Protein AF-A0A7C5HJN9-F1 (afdb_monomer_lite)

Radius of gyration: 40.93 Å; chains: 1; bounding box: 97×96×110 Å

Secondary structure (DSSP, 8-state):
-HHHHHHHHGGG---HHHHHHHTT--HHHHHHHHTT----TT-TTS---HHHHHHHHHHHHS---HHHHHHHTTS-HHHHHHHHTT----TT------PPPPP--SS-------HHHHHHHHHTT--S-TTT----GGGGGS-HHHHHHHHHHHHHHHEEE-TTS-EEEEES-HHHHHHHHHHHHHTT--BPPPEEEEEEEE-TTS-EEEEEEEEEEE--HHHHHHH--SSHHHHHHHHHPPPPSS------SSSSTT---TT---PPP------SS---------TTTSEEEETTEEEEPPTHHHHHHHIIIIIIHHHHHHHHHHHHHHTS-HHHHHTT-------GGG----HHHHHHHHHHHHHTT-S-HHHHHHHTT----TTTT----------GGGTTSTTSS-------------------PPP-PPPGGGGGGHHHHHHHHHHHHHHHHHHHHHHHHHHHHHHHHIIIIITTT-HHHHHHHHHHIIIIIIHHHHHHHTHHHHHHHHHHHHHHHHHHTT------HHHHHHHHHHHHHHHHHHHHHHHHHHHHHHHH--SS-HHHHHHHHHHHHHHHHHHHHHHHHHHHHHHHHHHHHHHHTT--EEEEE--SSS--HHHHTTTT-EEETTS-SB-SEEE--TT-SS-EEE-S-BSSS-SSTT---EEEE-

InterPro domains:
  IPR003586 Hint domain C-terminal [SM00305] (261-307)
  IPR004042 Intein DOD homing endonuclease, central region [PS50819] (130-189)
  IPR004860 Homing endonuclease, LAGLIDADG domain [PF14528] (146-196)
  IPR006142 Intein [PR00379] (149-161)
  IPR006142 Intein [PR00379] (176-191)
  IPR006142 Intein [PR00379] (278-295)
  IPR006142 Intein [PR00379] (296-305)
  IPR006944 Bacteriophage/Gene transfer agent portal protein [PF04860] (301-381)
  IPR027434 Homing endonuclease [G3DSA:3.10.28.10] (49-208)
  IPR027434 Homing endonuclease [SSF55608] (132-194)
  IPR030934 Intein C-terminal splicing region [PS50818] (280-302)
  IPR030934 Intein C-terminal splicing region [TIGR01443] (280-302)
  IPR036844 Hint domain superfamily [SSF51294] (265-303)

Organism: NCBI:txid2052148

pLDDT: mean 74.49, std 18.12, range [22.94, 96.88]

Sequence (678 aa):
SQVAEIREKGKYVFSNMDLARRYNVNICAIQSIVHGRKYDFNDKRAGLSKDQIIEIKELLSKRIKTVDLAKEYDVCCSTIANILSSRSWDEKSKITKIEPIHLVEEGLCTKFSSVSAVNELKSLGFNGTAHTKSVPAWVFNISDEAKLSFLRGFLDADGSVDKRGRISFSSCNKSLLSQIRHLCMSLGIPVTNLREYSGTTKLPNGNIIKFRQFYFTCSDPKANRRIGSHTLIYQERLENGKPFGRKDRHYPLHGGKGFDLNSCSLSRICSIEKSQIVEPVYDLEVEDTHSFIANGVVVHNSNINQEQISFVVDSIRPWLVRIEQNYNIQLLTDEERRQGYFFEHSVEGLLRGDSTARAEFYSKLFNIGVFSINEIRELENKNPVDGGDERYVPLNMIPVSQINQISQQKIESKSTGDIKVLEHREEELPEIEYTEEDLVILGRERLQKKYLPVVEDAFSNLVSSEVDEIRKAIEKHLQERNAIDFELWLNEFYTKDFSSKFLNEIGPYLRTYAESVSEVAASEIGVEYKMTPELEEFINKYTEIYSLRYTGSSANQIKKLIGESDTEDVVGVLSERLNEWIEKRPLKEAADTVARMNGAITRAYFKGAGIIKLIWVTRGAKPCIYCRSLHGKVVGIDKPFLEKGVYQPSGAEGQFFIRGPHYHPPIHRACQCMVRAG

Structure (mmCIF, N/CA/C/O backbone):
data_AF-A0A7C5HJN9-F1
#
_entry.id   AF-A0A7C5HJN9-F1
#
loop_
_atom_site.group_PDB
_atom_site.id
_atom_site.type_symbol
_atom_site.label_atom_id
_atom_site.label_alt_id
_atom_site.label_comp_id
_atom_site.label_asym_id
_atom_site.label_entity_id
_atom_site.label_seq_id
_atom_site.pdbx_PDB_ins_code
_atom_site.Cartn_x
_atom_site.Cartn_y
_atom_site.Cartn_z
_atom_site.occupancy
_atom_site.B_iso_or_equiv
_atom_site.auth_seq_id
_atom_site.auth_comp_id
_atom_site.auth_asym_id
_atom_site.auth_atom_id
_atom_site.pdbx_PDB_model_num
ATOM 1 N N . SER A 1 1 ? -51.801 -44.277 38.542 1.00 60.78 1 SER A N 1
ATOM 2 C CA . SER A 1 1 ? -52.223 -43.987 39.930 1.00 60.78 1 SER A CA 1
ATOM 3 C C . SER A 1 1 ? -51.674 -42.647 40.417 1.00 60.78 1 SER A C 1
ATOM 5 O O . SER A 1 1 ? -52.474 -41.746 40.608 1.00 60.78 1 SER A O 1
ATOM 7 N N . GLN A 1 2 ? -50.351 -42.450 40.508 1.00 69.12 2 GLN A N 1
ATOM 8 C CA . GLN A 1 2 ? -49.727 -41.199 40.998 1.00 69.12 2 GLN A CA 1
ATOM 9 C C . GLN A 1 2 ? -50.153 -39.935 40.228 1.00 69.12 2 GLN A C 1
ATOM 11 O O . GLN A 1 2 ? -50.401 -38.897 40.823 1.00 69.12 2 GLN A O 1
ATOM 16 N N . VAL A 1 3 ? -50.329 -40.018 38.905 1.00 67.25 3 VAL A N 1
ATOM 17 C CA . VAL A 1 3 ? -50.847 -38.898 38.091 1.00 67.25 3 VAL A CA 1
ATOM 18 C C . VAL A 1 3 ? -52.273 -38.496 38.495 1.00 67.25 3 VAL A C 1
ATOM 20 O O . VAL A 1 3 ? -52.600 -37.312 38.490 1.00 67.25 3 VAL A O 1
ATOM 23 N N . ALA A 1 4 ? -53.122 -39.462 38.854 1.00 68.44 4 ALA A N 1
ATOM 24 C CA . ALA A 1 4 ? -54.485 -39.188 39.304 1.00 68.44 4 ALA A CA 1
ATOM 25 C C . ALA A 1 4 ? -54.482 -38.544 40.701 1.00 68.44 4 ALA A C 1
ATOM 27 O O . ALA A 1 4 ? -55.163 -37.544 40.901 1.00 68.44 4 ALA A O 1
ATOM 28 N N . GLU A 1 5 ? -53.631 -39.033 41.608 1.00 72.56 5 GLU A N 1
ATOM 29 C CA . GLU A 1 5 ? -53.408 -38.441 42.936 1.00 72.56 5 GLU A CA 1
ATOM 30 C C . GLU A 1 5 ? -52.862 -37.004 42.842 1.00 72.56 5 GLU A C 1
ATOM 32 O O . GLU A 1 5 ? -53.363 -36.097 43.502 1.00 72.56 5 GLU A O 1
ATOM 37 N N . ILE A 1 6 ? -51.883 -36.751 41.965 1.00 70.44 6 ILE A N 1
ATOM 38 C CA . ILE A 1 6 ? -51.338 -35.407 41.717 1.00 70.44 6 ILE A CA 1
ATOM 39 C C . ILE A 1 6 ? -52.403 -34.484 41.123 1.00 70.44 6 ILE A C 1
ATOM 41 O O . ILE A 1 6 ? -52.451 -33.311 41.480 1.00 70.44 6 ILE A O 1
ATOM 45 N N . ARG A 1 7 ? -53.278 -34.979 40.239 1.00 68.94 7 ARG A N 1
ATOM 46 C CA . ARG A 1 7 ? -54.402 -34.190 39.705 1.00 68.94 7 ARG A CA 1
ATOM 47 C C . ARG A 1 7 ? -55.439 -33.864 40.778 1.00 68.94 7 ARG A C 1
ATOM 49 O O . ARG A 1 7 ? -56.017 -32.781 40.746 1.00 68.94 7 ARG A O 1
ATOM 56 N N . GLU A 1 8 ? -55.629 -34.747 41.750 1.00 69.12 8 GLU A N 1
ATOM 57 C CA . GLU A 1 8 ? -56.506 -34.516 42.895 1.00 69.12 8 GLU A CA 1
ATOM 58 C C . GLU A 1 8 ? -55.906 -33.497 43.884 1.00 69.12 8 GLU A C 1
ATOM 60 O O . GLU A 1 8 ? -56.580 -32.525 44.241 1.00 69.12 8 GLU A O 1
ATOM 65 N N . LYS A 1 9 ? -54.608 -33.622 44.214 1.00 65.44 9 LYS A N 1
ATOM 66 C CA . LYS A 1 9 ? -53.819 -32.610 44.957 1.00 65.44 9 LYS A CA 1
ATOM 67 C C . LYS A 1 9 ? -53.703 -31.280 44.183 1.00 65.44 9 LYS A C 1
ATOM 69 O O . LYS A 1 9 ? -53.624 -30.205 44.780 1.00 65.44 9 LYS A O 1
ATOM 74 N N . GLY A 1 10 ? -53.756 -31.338 42.851 1.00 59.78 10 GLY A N 1
ATOM 75 C CA . GLY A 1 10 ? -53.650 -30.229 41.898 1.00 59.78 10 GLY A CA 1
ATOM 76 C C . GLY A 1 10 ? -54.724 -29.150 42.031 1.00 59.78 10 GLY A C 1
ATOM 77 O O . GLY A 1 10 ? -54.510 -28.029 41.576 1.00 59.78 10 GLY A O 1
ATOM 78 N N . LYS A 1 11 ? -55.828 -29.429 42.737 1.00 59.16 11 LYS A N 1
ATOM 79 C CA . LYS A 1 11 ? -56.837 -28.419 43.101 1.00 59.16 11 LYS A CA 1
ATOM 80 C C . LYS A 1 11 ? -56.259 -27.252 43.919 1.00 59.16 11 LYS A C 1
ATOM 82 O O . LYS A 1 11 ? -56.828 -26.165 43.900 1.00 59.16 11 LYS A O 1
ATOM 87 N N . TYR A 1 12 ? -55.121 -27.453 44.590 1.00 63.28 12 TYR A N 1
ATOM 88 C CA . TYR A 1 12 ? -54.429 -26.431 45.384 1.00 63.28 12 TYR A CA 1
ATOM 89 C C . TYR A 1 12 ? -53.184 -25.841 44.700 1.00 63.28 12 TYR A C 1
ATOM 91 O O . TYR A 1 12 ? -52.485 -25.018 45.293 1.00 63.28 12 TYR A O 1
ATOM 99 N N . VAL A 1 13 ? -52.895 -26.228 43.453 1.00 65.56 13 VAL A N 1
ATOM 100 C CA . VAL A 1 13 ? -51.744 -25.723 42.692 1.00 65.56 13 VAL A CA 1
ATOM 101 C C . VAL A 1 13 ? -52.228 -24.690 41.678 1.00 65.56 13 VAL A C 1
ATOM 103 O O . VAL A 1 13 ? -52.605 -25.016 40.560 1.00 65.56 13 VAL A O 1
ATOM 106 N N . PHE A 1 14 ? -52.209 -23.420 42.071 1.00 70.12 14 PHE A N 1
ATOM 107 C CA . PHE A 1 14 ? -52.561 -22.287 41.209 1.00 70.12 14 PHE A CA 1
ATOM 108 C C . PHE A 1 14 ? -51.400 -21.287 41.133 1.00 70.12 14 PHE A C 1
ATOM 110 O O . PHE A 1 14 ? -50.544 -21.234 42.023 1.00 70.12 14 PHE A O 1
ATOM 117 N N . SER A 1 15 ? -51.321 -20.500 40.060 1.00 73.25 15 SER A N 1
ATOM 118 C CA . SER A 1 15 ? -50.327 -19.433 39.904 1.00 73.25 15 SER A CA 1
ATOM 119 C C . SER A 1 15 ? -50.805 -18.110 40.518 1.00 73.25 15 SER A C 1
ATOM 121 O O . SER A 1 15 ? -51.993 -17.904 40.766 1.00 73.25 15 SER A O 1
ATOM 123 N N . ASN A 1 16 ? -49.884 -17.162 40.729 1.00 78.62 16 ASN A N 1
ATOM 124 C CA . ASN A 1 16 ? -50.268 -15.804 41.142 1.00 78.62 16 ASN A CA 1
ATOM 125 C C . ASN A 1 16 ? -51.120 -15.113 40.061 1.00 78.62 16 ASN A C 1
ATOM 127 O O . ASN A 1 16 ? -51.937 -14.256 40.385 1.00 78.62 16 ASN A O 1
ATOM 131 N N . MET A 1 17 ? -50.948 -15.505 38.792 1.00 73.25 17 MET A N 1
ATOM 132 C CA . MET A 1 17 ? -51.751 -15.017 37.672 1.00 73.25 17 MET A CA 1
ATOM 133 C C . MET A 1 17 ? -53.188 -15.550 37.739 1.00 73.25 17 MET A C 1
ATOM 135 O O . MET A 1 17 ? -54.122 -14.823 37.418 1.00 73.25 17 MET A O 1
ATOM 139 N N . ASP A 1 18 ? -53.378 -16.790 38.194 1.00 75.81 18 ASP A N 1
ATOM 140 C CA . ASP A 1 18 ? -54.711 -17.384 38.350 1.00 75.81 18 ASP A CA 1
ATOM 141 C C . ASP A 1 18 ? -55.491 -16.703 39.476 1.00 75.81 18 ASP A C 1
ATOM 143 O O . ASP A 1 18 ? -56.673 -16.407 39.311 1.00 75.81 18 ASP A O 1
ATOM 147 N N . LEU A 1 19 ? -54.819 -16.355 40.581 1.00 80.31 19 LEU A N 1
ATOM 148 C CA . LEU A 1 19 ? -55.404 -15.498 41.618 1.00 80.31 19 LEU A CA 1
ATOM 149 C C . LEU A 1 19 ? -55.728 -14.100 41.078 1.00 80.31 19 LEU A C 1
ATOM 151 O O . LEU A 1 19 ? -56.825 -13.600 41.304 1.00 80.31 19 LEU A O 1
ATOM 155 N N . ALA A 1 20 ? -54.809 -13.482 40.332 1.00 80.69 20 ALA A N 1
ATOM 156 C CA . ALA A 1 20 ? -55.026 -12.155 39.758 1.00 80.69 20 ALA A CA 1
ATOM 157 C C . ALA A 1 20 ? -56.262 -12.133 38.841 1.00 80.69 20 ALA A C 1
ATOM 159 O O . ALA A 1 20 ? -57.090 -11.232 38.940 1.00 80.69 20 ALA A O 1
ATOM 160 N N . ARG A 1 21 ? -56.445 -13.177 38.020 1.00 79.31 21 ARG A N 1
ATOM 161 C CA . ARG A 1 21 ? -57.645 -13.363 37.190 1.00 79.31 21 ARG A CA 1
ATOM 162 C C . ARG A 1 21 ? -58.900 -13.611 38.022 1.00 79.31 21 ARG A C 1
ATOM 164 O O . ARG A 1 21 ? -59.916 -12.982 37.757 1.00 79.31 21 ARG A O 1
ATOM 171 N N . ARG A 1 22 ? -58.837 -14.493 39.027 1.00 82.12 22 ARG A N 1
ATOM 172 C CA . ARG A 1 22 ? -59.989 -14.840 39.880 1.00 82.12 22 ARG A CA 1
ATOM 173 C C . ARG A 1 22 ? -60.568 -13.624 40.600 1.00 82.12 22 ARG A C 1
ATOM 175 O O . ARG A 1 22 ? -61.782 -13.508 40.699 1.00 82.12 22 ARG A O 1
ATOM 182 N N . TYR A 1 23 ? -59.707 -12.731 41.079 1.00 82.06 23 TYR A N 1
ATOM 183 C CA . TYR A 1 23 ? -60.120 -11.522 41.793 1.00 82.06 23 TYR A CA 1
ATOM 184 C C . TYR A 1 23 ? -60.195 -10.283 40.892 1.00 82.06 23 TYR A C 1
ATOM 186 O O . TYR A 1 23 ? -60.501 -9.202 41.380 1.00 82.06 23 TYR A O 1
ATOM 194 N N . ASN A 1 24 ? -59.947 -10.442 39.587 1.00 80.81 24 ASN A N 1
ATOM 195 C CA . ASN A 1 24 ? -59.920 -9.371 38.591 1.00 80.81 24 ASN A CA 1
ATOM 196 C C . ASN A 1 24 ? -59.046 -8.172 39.007 1.00 80.81 24 ASN A C 1
ATOM 198 O O . ASN A 1 24 ? -59.450 -7.013 38.927 1.00 80.81 24 ASN A O 1
ATOM 202 N N . VAL A 1 25 ? -57.833 -8.464 39.473 1.00 79.12 25 VAL A N 1
ATOM 203 C CA . VAL A 1 25 ? -56.867 -7.460 39.923 1.00 79.12 25 VAL A CA 1
ATOM 204 C C . VAL A 1 25 ? -55.545 -7.589 39.189 1.00 79.12 25 VAL A C 1
ATOM 206 O O . VAL A 1 25 ? -55.207 -8.630 38.626 1.00 79.12 25 VAL A O 1
ATOM 209 N N . ASN A 1 26 ? -54.754 -6.519 39.219 1.00 79.19 26 ASN A N 1
ATOM 210 C CA . ASN A 1 26 ? -53.399 -6.557 38.693 1.00 79.19 26 ASN A CA 1
ATOM 211 C C . ASN A 1 26 ? -52.549 -7.576 39.480 1.00 79.19 26 ASN A C 1
ATOM 213 O O . ASN A 1 26 ? -52.621 -7.647 40.708 1.00 79.19 26 ASN A O 1
ATOM 217 N N . ILE A 1 27 ? -51.699 -8.337 38.785 1.00 79.62 27 ILE A N 1
ATOM 218 C CA . ILE A 1 27 ? -50.798 -9.321 39.404 1.00 79.62 27 ILE A CA 1
ATOM 219 C C . ILE A 1 27 ? -49.907 -8.716 40.501 1.00 79.62 27 ILE A C 1
ATOM 221 O O . ILE A 1 27 ? -49.601 -9.398 41.482 1.00 79.62 27 ILE A O 1
ATOM 225 N N . CYS A 1 28 ? -49.556 -7.431 40.395 1.00 75.50 28 CYS A N 1
ATOM 226 C CA . CYS A 1 28 ? -48.799 -6.700 41.409 1.00 75.50 28 CYS A CA 1
ATOM 227 C C . CYS A 1 28 ? -49.524 -6.658 42.769 1.00 75.50 28 CYS A C 1
ATOM 229 O O . CYS A 1 28 ? -48.866 -6.687 43.811 1.00 75.50 28 CYS A O 1
ATOM 231 N N . ALA A 1 29 ? -50.865 -6.657 42.787 1.00 75.94 29 ALA A N 1
ATOM 232 C CA . ALA A 1 29 ? -51.654 -6.704 44.020 1.00 75.94 29 ALA A CA 1
ATOM 233 C C . ALA A 1 29 ? -51.494 -8.061 44.728 1.00 75.94 29 ALA A C 1
ATOM 235 O O . ALA A 1 29 ? -51.204 -8.111 45.923 1.00 75.94 29 ALA A O 1
ATOM 236 N N . ILE A 1 30 ? -51.561 -9.163 43.972 1.00 82.06 30 ILE A N 1
ATOM 237 C CA . ILE A 1 30 ? -51.322 -10.519 44.492 1.00 82.06 30 ILE A CA 1
ATOM 238 C C . ILE A 1 30 ? -49.870 -10.682 44.960 1.00 82.06 30 ILE A C 1
ATOM 240 O O . ILE A 1 30 ? -49.623 -11.218 46.039 1.00 82.06 30 ILE A O 1
ATOM 244 N N . GLN A 1 31 ? -48.896 -10.185 44.192 1.00 79.81 31 GLN A N 1
ATOM 245 C CA . GLN A 1 31 ? -47.479 -10.227 44.572 1.00 79.81 31 GLN A CA 1
ATOM 246 C C . GLN A 1 31 ? -47.207 -9.454 45.865 1.00 79.81 31 GLN A C 1
ATOM 248 O O . GLN A 1 31 ? -46.441 -9.916 46.707 1.00 79.81 31 GLN A O 1
ATOM 253 N N . SER A 1 32 ? -47.866 -8.314 46.065 1.00 77.69 32 SER A N 1
ATOM 254 C CA . SER A 1 32 ? -47.718 -7.518 47.287 1.00 77.69 32 SER A CA 1
ATOM 255 C C . SER A 1 32 ? -48.181 -8.287 48.530 1.00 77.69 32 SER A C 1
ATOM 257 O O . SER A 1 32 ? -47.507 -8.232 49.561 1.00 77.69 32 SER A O 1
ATOM 259 N N . ILE A 1 33 ? -49.259 -9.075 48.410 1.00 78.06 33 ILE A N 1
ATOM 260 C CA . ILE A 1 33 ? -49.744 -9.981 49.465 1.00 78.06 33 ILE A CA 1
ATOM 261 C C . ILE A 1 33 ? -48.752 -11.128 49.705 1.00 78.06 33 ILE A C 1
ATOM 263 O O . ILE A 1 33 ? -48.424 -11.415 50.854 1.00 78.06 33 ILE A O 1
ATOM 267 N N . VAL A 1 34 ? -48.237 -11.753 48.639 1.00 76.88 34 VAL A N 1
ATOM 268 C CA . VAL A 1 34 ? -47.254 -12.853 48.724 1.00 76.88 34 VAL A CA 1
ATOM 269 C C . VAL A 1 34 ? -45.947 -12.404 49.389 1.00 76.88 34 VAL A C 1
ATOM 271 O O . VAL A 1 34 ? -45.364 -13.157 50.164 1.00 76.88 34 VAL A O 1
ATOM 274 N N . HIS A 1 35 ? -45.490 -11.180 49.119 1.00 77.19 35 HIS A N 1
ATOM 275 C CA . HIS A 1 35 ? -44.248 -10.625 49.668 1.00 77.19 35 HIS A CA 1
ATOM 276 C C . HIS A 1 35 ? -44.416 -9.951 51.039 1.00 77.19 35 HIS A C 1
ATOM 278 O O . HIS A 1 35 ? -43.472 -9.331 51.525 1.00 77.19 35 HIS A O 1
ATOM 284 N N . GLY A 1 36 ? -45.599 -10.040 51.660 1.00 66.62 36 GLY A N 1
ATOM 285 C CA . GLY A 1 36 ? -45.842 -9.512 53.005 1.00 66.62 36 GLY A CA 1
ATOM 286 C C . GLY A 1 36 ? -45.701 -7.990 53.125 1.00 66.62 36 GLY A C 1
ATOM 287 O O . GLY A 1 36 ? -45.478 -7.481 54.223 1.00 66.62 36 GLY A O 1
ATOM 288 N N . ARG A 1 37 ? -45.809 -7.248 52.015 1.00 68.69 37 ARG A N 1
ATOM 289 C CA . ARG A 1 37 ? -45.725 -5.781 52.034 1.00 68.69 37 ARG A CA 1
ATOM 290 C C . ARG A 1 37 ? -46.968 -5.204 52.718 1.00 68.69 37 ARG A C 1
ATOM 292 O O . ARG A 1 37 ? -48.060 -5.758 52.590 1.00 68.69 37 ARG A O 1
ATOM 299 N N . LYS A 1 38 ? -46.813 -4.086 53.442 1.00 58.75 38 LYS A N 1
ATOM 300 C CA . LYS A 1 38 ? -47.955 -3.358 54.023 1.00 58.75 38 LYS A CA 1
ATOM 301 C C . LYS A 1 38 ? -48.878 -2.927 52.884 1.00 58.75 38 LYS A C 1
ATOM 303 O O . LYS A 1 38 ? -48.480 -2.138 52.035 1.00 58.75 38 LYS A O 1
ATOM 308 N N . TYR A 1 39 ? -50.077 -3.494 52.861 1.00 61.22 39 TYR A N 1
ATOM 309 C CA . TYR A 1 39 ? -51.097 -3.164 51.878 1.00 61.22 39 TYR A CA 1
ATOM 310 C C . TYR A 1 39 ? -51.849 -1.923 52.361 1.00 61.22 39 TYR A C 1
ATOM 312 O O . TYR A 1 39 ? -52.410 -1.937 53.459 1.00 61.22 39 TYR A O 1
ATOM 320 N N . ASP A 1 40 ? -51.807 -0.843 51.582 1.00 60.22 40 ASP A N 1
ATOM 321 C CA . ASP A 1 40 ? -52.531 0.385 51.898 1.00 60.22 40 ASP A CA 1
ATOM 322 C C . ASP A 1 40 ? -54.003 0.227 51.505 1.00 60.22 40 ASP A C 1
ATOM 324 O O . ASP A 1 40 ? -54.355 0.195 50.328 1.00 60.22 40 ASP A O 1
ATOM 328 N N . PHE A 1 41 ? -54.869 0.114 52.512 1.00 56.09 41 PHE A N 1
ATOM 329 C CA . PHE A 1 41 ? -56.312 -0.045 52.325 1.00 56.09 41 PHE A CA 1
ATOM 330 C C . PHE A 1 41 ? -56.995 1.209 51.754 1.00 56.09 41 PHE A C 1
ATOM 332 O O . PHE A 1 41 ? -58.162 1.128 51.377 1.00 56.09 41 PHE A O 1
ATOM 339 N N . ASN A 1 42 ? -56.295 2.347 51.697 1.00 55.22 42 ASN A N 1
ATOM 340 C CA . ASN A 1 42 ? -56.805 3.602 51.147 1.00 55.22 42 ASN A CA 1
ATOM 341 C C . ASN A 1 42 ? -56.349 3.857 49.700 1.00 55.22 42 ASN A C 1
ATOM 343 O O . ASN A 1 42 ? -56.805 4.823 49.080 1.00 55.22 42 ASN A O 1
ATOM 347 N N . ASP A 1 43 ? -55.482 3.007 49.137 1.00 58.78 43 ASP A N 1
ATOM 348 C CA . ASP A 1 43 ? -55.053 3.143 47.747 1.00 58.78 43 ASP A CA 1
ATOM 349 C C . ASP A 1 43 ? -56.169 2.686 46.791 1.00 58.78 43 ASP A C 1
ATOM 351 O O . ASP A 1 43 ? -56.436 1.495 46.607 1.00 58.78 43 ASP A O 1
ATOM 355 N N . LYS A 1 44 ? -56.804 3.659 46.122 1.00 53.38 44 LYS A N 1
ATOM 356 C CA . LYS A 1 44 ? -57.847 3.437 45.104 1.00 53.38 44 LYS A CA 1
ATOM 357 C C . LYS A 1 44 ? -57.377 2.578 43.918 1.00 53.38 44 LYS A C 1
ATOM 359 O O . LYS A 1 44 ? -58.219 2.106 43.159 1.00 53.38 44 LYS A O 1
ATOM 364 N N . ARG A 1 45 ? -56.066 2.371 43.734 1.00 52.78 45 ARG A N 1
ATOM 365 C CA . ARG A 1 45 ? -55.489 1.518 42.678 1.00 52.78 45 ARG A CA 1
ATOM 366 C C . ARG A 1 45 ? -55.350 0.051 43.088 1.00 52.78 45 ARG A C 1
ATOM 368 O O . ARG A 1 45 ? -55.114 -0.789 42.222 1.00 52.78 45 ARG A O 1
ATOM 375 N N . ALA A 1 46 ? -55.468 -0.267 44.377 1.00 57.69 46 ALA A N 1
ATOM 376 C CA . ALA A 1 46 ? -55.070 -1.570 44.898 1.00 57.69 46 ALA A CA 1
ATOM 377 C C . ALA A 1 46 ? -56.148 -2.666 44.723 1.00 57.69 46 ALA A C 1
ATOM 379 O O . ALA A 1 46 ? -55.806 -3.846 44.631 1.00 57.69 46 ALA A O 1
ATOM 380 N N . GLY A 1 47 ? -57.424 -2.296 44.573 1.00 67.31 47 GLY A N 1
ATOM 381 C CA . GLY A 1 47 ? -58.480 -3.147 44.003 1.00 67.31 47 GLY A CA 1
ATOM 382 C C . GLY A 1 47 ? -58.956 -4.363 44.816 1.00 67.31 47 GLY A C 1
ATOM 383 O O . GLY A 1 47 ? -59.884 -5.021 44.359 1.00 67.31 47 GLY A O 1
ATOM 384 N N . LEU A 1 48 ? -58.381 -4.675 45.988 1.00 73.75 48 LEU A N 1
ATOM 385 C CA . LEU A 1 48 ? -58.810 -5.797 46.843 1.00 73.75 48 LEU A CA 1
ATOM 386 C C . LEU A 1 48 ? -59.431 -5.304 48.156 1.00 73.75 48 LEU A C 1
ATOM 388 O O . LEU A 1 48 ? -58.873 -4.439 48.833 1.00 73.75 48 LEU A O 1
ATOM 392 N N . SER A 1 49 ? -60.561 -5.893 48.554 1.00 77.62 49 SER A N 1
ATOM 393 C CA . SER A 1 49 ? -61.170 -5.665 49.870 1.00 77.62 49 SER A CA 1
ATOM 394 C C . SER A 1 49 ? -60.413 -6.399 50.990 1.00 77.62 49 SER A C 1
ATOM 396 O O . SER A 1 49 ? -59.650 -7.337 50.745 1.00 77.62 49 SER A O 1
ATOM 398 N N . LYS A 1 50 ? -60.644 -6.004 52.253 1.00 75.81 50 LYS A N 1
ATOM 399 C CA . LYS A 1 50 ? -60.070 -6.694 53.426 1.00 75.81 50 LYS A CA 1
ATOM 400 C C . LYS A 1 50 ? -60.418 -8.186 53.446 1.00 75.81 50 LYS A C 1
ATOM 402 O O . LYS A 1 50 ? -59.532 -9.000 53.698 1.00 75.81 50 LYS A O 1
ATOM 407 N N . ASP A 1 51 ? -61.659 -8.532 53.115 1.00 78.44 51 ASP A N 1
ATOM 408 C CA . ASP A 1 51 ? -62.132 -9.920 53.102 1.00 78.44 51 ASP A CA 1
ATOM 409 C C . ASP A 1 51 ? -61.476 -10.729 51.976 1.00 78.44 51 ASP A C 1
ATOM 411 O O . ASP A 1 51 ? -61.031 -11.853 52.199 1.00 78.44 51 ASP A O 1
ATOM 415 N N . GLN A 1 52 ? -61.296 -10.125 50.794 1.00 82.00 52 GLN A N 1
ATOM 416 C CA . GLN A 1 52 ? -60.584 -10.755 49.677 1.00 82.00 52 GLN A CA 1
ATOM 417 C C . GLN A 1 52 ? -59.112 -11.018 50.011 1.00 82.00 52 GLN A C 1
ATOM 419 O O . GLN A 1 52 ? -58.566 -12.049 49.631 1.00 82.00 52 GLN A O 1
ATOM 424 N N . ILE A 1 53 ? -58.451 -10.125 50.753 1.00 78.50 53 ILE A N 1
ATOM 425 C CA . ILE A 1 53 ? -57.061 -10.336 51.185 1.00 78.50 53 ILE A CA 1
ATOM 426 C C . ILE A 1 53 ? -56.964 -11.507 52.169 1.00 78.50 53 ILE A C 1
ATOM 428 O O . ILE A 1 53 ? -56.007 -12.280 52.093 1.00 78.50 53 ILE A O 1
ATOM 432 N N . ILE A 1 54 ? -57.925 -11.644 53.088 1.00 81.44 54 ILE A N 1
ATOM 433 C CA . ILE A 1 54 ? -57.979 -12.773 54.027 1.00 81.44 54 ILE A CA 1
ATOM 434 C C . ILE A 1 54 ? -58.177 -14.082 53.253 1.00 81.44 54 ILE A C 1
ATOM 436 O O . ILE A 1 54 ? -57.396 -15.014 53.444 1.00 81.44 54 ILE A O 1
ATOM 440 N N . GLU A 1 55 ? -59.131 -14.120 52.319 1.00 82.81 55 GLU A N 1
ATOM 441 C CA . GLU A 1 55 ? -59.391 -15.296 51.479 1.00 82.81 55 GLU A CA 1
ATOM 442 C C . GLU A 1 55 ? -58.161 -15.671 50.630 1.00 82.81 55 GLU A C 1
ATOM 444 O O . GLU A 1 55 ? -57.746 -16.829 50.600 1.00 82.81 55 GLU A O 1
ATOM 449 N N . ILE A 1 56 ? -57.499 -14.691 50.001 1.00 82.31 56 ILE A N 1
ATOM 450 C CA . ILE A 1 56 ? -56.273 -14.916 49.219 1.00 82.31 56 ILE A CA 1
ATOM 451 C C . ILE A 1 56 ? -55.153 -15.479 50.103 1.00 82.31 56 ILE A C 1
ATOM 453 O O . ILE A 1 56 ? -54.442 -16.390 49.677 1.00 82.31 56 ILE A O 1
ATOM 457 N N . LYS A 1 57 ? -54.980 -14.970 51.329 1.00 82.94 57 LYS A N 1
ATOM 458 C CA . LYS A 1 57 ? -53.981 -15.496 52.274 1.00 82.94 57 LYS A CA 1
ATOM 459 C C . LYS A 1 57 ? -54.291 -16.931 52.695 1.00 82.94 57 LYS A C 1
ATOM 461 O O . LYS A 1 57 ? -53.364 -17.730 52.806 1.00 82.94 57 LYS A O 1
ATOM 466 N N . GLU A 1 58 ? -55.562 -17.268 52.885 1.00 82.62 58 GLU A N 1
ATOM 467 C CA . GLU A 1 58 ? -55.987 -18.633 53.204 1.00 82.62 58 GLU A CA 1
ATOM 468 C C . GLU A 1 58 ? -55.777 -19.595 52.023 1.00 82.62 58 GLU A C 1
ATOM 470 O O . GLU A 1 58 ? -55.308 -20.719 52.195 1.00 82.62 58 GLU A O 1
ATOM 475 N N . LEU A 1 59 ? -56.052 -19.151 50.797 1.00 80.75 59 LEU A N 1
ATOM 476 C CA . LEU A 1 59 ? -55.748 -19.934 49.601 1.00 80.75 59 LEU A CA 1
ATOM 477 C C . LEU A 1 59 ? -54.236 -20.142 49.457 1.00 80.75 59 LEU A C 1
ATOM 479 O O . LEU A 1 59 ? -53.789 -21.257 49.189 1.00 80.75 59 LEU A O 1
ATOM 483 N N . LEU A 1 60 ? -53.438 -19.091 49.663 1.00 77.88 60 LEU A N 1
ATOM 484 C CA . LEU A 1 60 ? -51.977 -19.159 49.593 1.00 77.88 60 LEU A CA 1
ATOM 485 C C . LEU A 1 60 ? -51.369 -20.063 50.672 1.00 77.88 60 LEU A C 1
ATOM 487 O O . LEU A 1 60 ? -50.344 -20.683 50.397 1.00 77.88 60 LEU A O 1
ATOM 491 N N . SER A 1 61 ? -51.976 -20.178 51.859 1.00 78.69 61 SER A N 1
ATOM 492 C CA . SER A 1 61 ? -51.496 -21.096 52.904 1.00 78.69 61 SER A CA 1
ATOM 493 C C . SER A 1 61 ? -51.771 -22.562 52.567 1.00 78.69 61 SER A C 1
ATOM 495 O O . SER A 1 61 ? -50.980 -23.433 52.920 1.00 78.69 61 SER A O 1
ATOM 497 N N . LYS A 1 62 ? -52.850 -22.832 51.825 1.00 75.69 62 LYS A N 1
ATOM 498 C CA . LYS A 1 62 ? -53.202 -24.164 51.309 1.00 75.69 62 LYS A CA 1
ATOM 499 C C . LYS A 1 62 ? -52.498 -24.497 49.989 1.00 75.69 62 LYS A C 1
ATOM 501 O O . LYS A 1 62 ? -52.637 -25.610 49.491 1.00 75.69 62 LYS A O 1
ATOM 506 N N . ARG A 1 63 ? -51.756 -23.549 49.404 1.00 79.00 63 ARG A N 1
ATOM 507 C CA . ARG A 1 63 ? -51.103 -23.707 48.102 1.00 79.00 63 ARG A CA 1
ATOM 508 C C . ARG A 1 63 ? -49.927 -24.670 48.194 1.00 79.00 63 ARG A C 1
ATOM 510 O O . ARG A 1 63 ? -48.895 -24.355 48.784 1.00 79.00 63 ARG A O 1
ATOM 517 N N . ILE A 1 64 ? -50.042 -25.788 47.493 1.00 74.81 64 ILE A N 1
ATOM 518 C CA . ILE A 1 64 ? -48.922 -26.703 47.294 1.00 74.81 64 ILE A CA 1
ATOM 519 C C . ILE A 1 64 ? -48.057 -26.138 46.165 1.00 74.81 64 ILE A C 1
ATOM 521 O O . ILE A 1 64 ? -48.545 -25.869 45.063 1.00 74.81 64 ILE A O 1
ATOM 525 N N . LYS A 1 65 ? -46.766 -25.907 46.421 1.00 74.56 65 LYS A N 1
ATOM 526 C CA . LYS A 1 65 ? -45.872 -25.403 45.375 1.00 74.56 65 LYS A CA 1
ATOM 527 C C . LYS A 1 65 ? -45.528 -26.544 44.428 1.00 74.56 65 LYS A C 1
ATOM 529 O O . LYS A 1 65 ? -45.237 -27.658 44.852 1.00 74.56 65 LYS A O 1
ATOM 534 N N . THR A 1 66 ? -45.455 -26.237 43.135 1.00 71.69 66 THR A N 1
ATOM 535 C CA . THR A 1 66 ? -44.998 -27.180 42.101 1.00 71.69 66 THR A CA 1
ATOM 536 C C . THR A 1 66 ? -43.632 -27.787 42.444 1.00 71.69 66 THR A C 1
ATOM 538 O O . THR A 1 66 ? -43.384 -28.940 42.121 1.00 71.69 66 THR A O 1
ATOM 541 N N . VAL A 1 67 ? -42.775 -27.030 43.138 1.00 70.94 67 VAL A N 1
ATOM 542 C CA . VAL A 1 67 ? -41.455 -27.471 43.620 1.00 70.94 67 VAL A CA 1
ATOM 543 C C . VAL A 1 67 ? -41.558 -28.533 44.717 1.00 70.94 67 VAL A C 1
ATOM 545 O O . VAL A 1 67 ? -40.737 -29.442 44.753 1.00 70.94 67 VAL A O 1
ATOM 548 N N . ASP A 1 68 ? -42.556 -28.441 45.593 1.00 77.62 68 ASP A N 1
ATOM 549 C CA . ASP A 1 68 ? -42.723 -29.387 46.699 1.00 77.62 68 ASP A CA 1
ATOM 550 C C . ASP A 1 68 ? -43.244 -30.730 46.167 1.00 77.62 68 ASP A C 1
ATOM 552 O O . ASP A 1 68 ? -42.687 -31.770 46.501 1.00 77.62 68 ASP A O 1
ATOM 556 N N . LEU A 1 69 ? -44.198 -30.702 45.225 1.00 75.06 69 LEU A N 1
ATOM 557 C CA . LEU A 1 69 ? -44.625 -31.898 44.480 1.00 75.06 69 LEU A CA 1
ATOM 558 C C . LEU A 1 69 ? -43.486 -32.486 43.637 1.00 75.06 69 LEU A C 1
ATOM 560 O O . LEU A 1 69 ? -43.306 -33.696 43.588 1.00 75.06 69 LEU A O 1
ATOM 564 N N . ALA A 1 70 ? -42.687 -31.643 42.981 1.00 72.94 70 ALA A N 1
ATOM 565 C CA . ALA A 1 70 ? -41.526 -32.094 42.217 1.00 72.94 70 ALA A CA 1
ATOM 566 C C . ALA A 1 70 ? -40.514 -32.845 43.100 1.00 72.94 70 ALA A C 1
ATOM 568 O O . ALA A 1 70 ? -39.976 -33.863 42.678 1.00 72.94 70 ALA A O 1
ATOM 569 N N . LYS A 1 71 ? -40.303 -32.386 44.341 1.00 73.88 71 LYS A N 1
ATOM 570 C CA . LYS A 1 71 ? -39.459 -33.070 45.331 1.00 73.88 71 LYS A CA 1
ATOM 571 C C . LYS A 1 71 ? -40.091 -34.353 45.869 1.00 73.88 71 LYS A C 1
ATOM 573 O O . LYS A 1 71 ? -39.399 -35.358 45.941 1.00 73.88 71 LYS A O 1
ATOM 578 N N . GLU A 1 72 ? -41.376 -34.325 46.234 1.00 78.38 72 GLU A N 1
ATOM 579 C CA . GLU A 1 72 ? -42.114 -35.488 46.765 1.00 78.38 72 GLU A CA 1
ATOM 580 C C . GLU A 1 72 ? -42.077 -36.672 45.791 1.00 78.38 72 GLU A C 1
ATOM 582 O O . GLU A 1 72 ? -41.847 -37.807 46.198 1.00 78.38 72 GLU A O 1
ATOM 587 N N . TYR A 1 73 ? -42.259 -36.392 44.498 1.00 73.56 73 TYR A N 1
ATOM 588 C CA . TYR A 1 73 ? -42.292 -37.404 43.441 1.00 73.56 73 TYR A CA 1
ATOM 589 C C . TYR A 1 73 ? -40.965 -37.558 42.687 1.00 73.56 73 TYR A C 1
ATOM 591 O O . TYR A 1 73 ? -40.894 -38.358 41.758 1.00 73.56 73 TYR A O 1
ATOM 599 N N . ASP A 1 74 ? -39.930 -36.811 43.080 1.00 69.94 74 ASP A N 1
ATOM 600 C CA . ASP A 1 74 ? -38.571 -36.880 42.530 1.00 69.94 74 ASP A CA 1
ATOM 601 C C . ASP A 1 74 ? -38.504 -36.725 40.994 1.00 69.94 74 ASP A C 1
ATOM 603 O O . ASP A 1 74 ? -37.883 -37.499 40.259 1.00 69.94 74 ASP A O 1
ATOM 607 N N . VAL A 1 75 ? -39.207 -35.706 40.497 1.00 69.62 75 VAL A N 1
ATOM 608 C CA . VAL A 1 75 ? -39.327 -35.351 39.074 1.00 69.62 75 VAL A CA 1
ATOM 609 C C . VAL A 1 75 ? -39.135 -33.850 38.879 1.00 69.62 75 VAL A C 1
ATOM 611 O O . VAL A 1 75 ? -39.271 -33.061 39.808 1.00 69.62 75 VAL A O 1
ATOM 614 N N . CYS A 1 76 ? -38.837 -33.398 37.660 1.00 63.06 76 CYS A N 1
ATOM 615 C CA . CYS A 1 76 ? -38.668 -31.966 37.412 1.00 63.06 76 CYS A CA 1
ATOM 616 C C . CYS A 1 76 ? -40.001 -31.192 37.507 1.00 63.06 76 CYS A C 1
ATOM 618 O O . CYS A 1 76 ? -41.069 -31.695 37.148 1.00 63.06 76 CYS A O 1
ATOM 620 N N . CYS A 1 77 ? -39.941 -29.921 37.924 1.00 64.25 77 CYS A N 1
ATOM 621 C CA . CYS A 1 77 ? -41.118 -29.047 38.049 1.00 64.25 77 CYS A CA 1
ATOM 622 C C . CYS A 1 77 ? -41.931 -28.928 36.749 1.00 64.25 77 CYS A C 1
ATOM 624 O O . CYS A 1 77 ? -43.150 -28.777 36.806 1.00 64.25 77 CYS A O 1
ATOM 626 N N . SER A 1 78 ? -41.279 -29.016 35.584 1.00 63.00 78 SER A N 1
ATOM 627 C CA . SER A 1 78 ? -41.951 -29.007 34.279 1.00 63.00 78 SER A CA 1
ATOM 628 C C . SER A 1 78 ? -42.795 -30.261 34.048 1.00 63.00 78 SER A C 1
ATOM 630 O O . SER A 1 78 ? -43.868 -30.160 33.461 1.00 63.00 78 SER A O 1
ATOM 632 N N . THR A 1 79 ? -42.383 -31.418 34.578 1.00 66.50 79 THR A N 1
ATOM 633 C CA . THR A 1 79 ? -43.186 -32.651 34.538 1.00 66.50 79 THR A CA 1
ATOM 634 C C . THR A 1 79 ? -44.473 -32.478 35.341 1.00 66.50 79 THR A C 1
ATOM 636 O O . THR A 1 79 ? -45.555 -32.746 34.823 1.00 66.50 79 THR A O 1
ATOM 639 N N . ILE A 1 80 ? -44.386 -31.935 36.561 1.00 74.50 80 ILE A N 1
ATOM 640 C CA . ILE A 1 80 ? -45.571 -31.629 37.378 1.00 74.50 80 ILE A CA 1
ATOM 641 C C . ILE A 1 80 ? -46.459 -30.579 36.688 1.00 74.50 80 ILE A C 1
ATOM 643 O O . ILE A 1 80 ? -47.673 -30.751 36.621 1.00 74.50 80 ILE A O 1
ATOM 647 N N . ALA A 1 81 ? -45.878 -29.524 36.107 1.00 69.81 81 ALA A N 1
ATOM 648 C CA . ALA A 1 81 ? -46.629 -28.493 35.387 1.00 69.81 81 ALA A CA 1
ATOM 649 C C . ALA A 1 81 ? -47.364 -29.036 34.144 1.00 69.81 81 ALA A C 1
ATOM 651 O O . ALA A 1 81 ? -48.510 -28.659 33.892 1.00 69.81 81 ALA A O 1
ATOM 652 N N . ASN A 1 82 ? -46.750 -29.951 33.390 1.00 68.00 82 ASN A N 1
ATOM 653 C CA . ASN A 1 82 ? -47.379 -30.609 32.240 1.00 68.00 82 ASN A CA 1
ATOM 654 C C . ASN A 1 82 ? -48.525 -31.537 32.673 1.00 68.00 82 ASN A C 1
A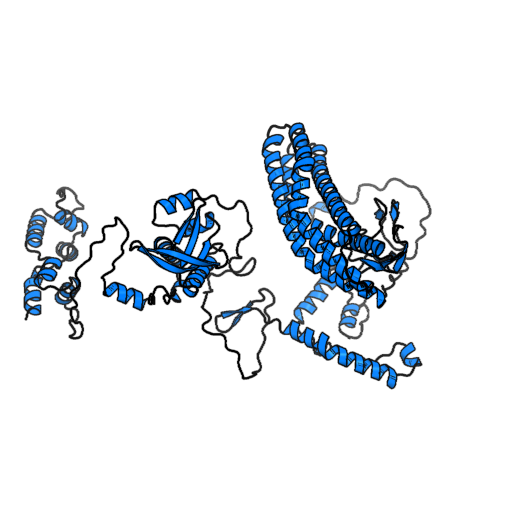TOM 656 O O . ASN A 1 82 ? -49.603 -31.505 32.079 1.00 68.00 82 ASN A O 1
ATOM 660 N N . ILE A 1 83 ? -48.334 -32.289 33.765 1.00 70.25 83 ILE A N 1
ATOM 661 C CA . ILE A 1 83 ? -49.369 -33.152 34.355 1.00 70.25 83 ILE A CA 1
ATOM 662 C C . ILE A 1 83 ? -50.589 -32.334 34.808 1.00 70.25 83 ILE A C 1
ATOM 664 O O . ILE A 1 83 ? -51.726 -32.720 34.515 1.00 70.25 83 ILE A O 1
ATOM 668 N N . LEU A 1 84 ? -50.357 -31.204 35.486 1.00 69.19 84 LEU A N 1
ATOM 669 C CA . LEU A 1 84 ? -51.404 -30.306 35.986 1.00 69.19 84 LEU A CA 1
ATOM 670 C C . LEU A 1 84 ? -52.110 -29.531 34.864 1.00 69.19 84 LEU A C 1
ATOM 672 O O . LEU A 1 84 ? -53.315 -29.312 34.934 1.00 69.19 84 LEU A O 1
ATOM 676 N N . SER A 1 85 ? -51.389 -29.159 33.803 1.00 64.31 85 SER A N 1
ATOM 677 C CA . SER A 1 85 ? -51.960 -28.486 32.623 1.00 64.31 85 SER A CA 1
ATOM 678 C C . SER A 1 85 ? -52.603 -29.442 31.612 1.00 64.31 85 SER A C 1
ATOM 680 O O . SER A 1 85 ? -53.080 -28.999 30.569 1.00 64.31 85 SER A O 1
ATOM 682 N N . SER A 1 86 ? -52.638 -30.746 31.912 1.00 57.66 86 SER A N 1
ATOM 683 C CA . SER A 1 86 ? -53.179 -31.802 31.042 1.00 57.66 86 SER A CA 1
ATOM 684 C C . SER A 1 86 ? -52.541 -31.875 29.645 1.00 57.66 86 SER A C 1
ATOM 686 O O . SER A 1 86 ? -53.117 -32.470 28.736 1.00 57.66 86 SER A O 1
ATOM 688 N N . ARG A 1 87 ? -51.340 -31.311 29.460 1.00 50.38 87 ARG A N 1
ATOM 689 C CA . ARG A 1 87 ? -50.587 -31.391 28.201 1.00 50.38 87 ARG A CA 1
ATOM 690 C C . ARG A 1 87 ? -49.874 -32.747 28.124 1.00 50.38 87 ARG A C 1
ATOM 692 O O . ARG A 1 87 ? -49.040 -33.048 28.971 1.00 50.38 87 ARG A O 1
ATOM 699 N N . SER A 1 88 ? -50.290 -33.555 27.144 1.00 47.56 88 SER A N 1
ATOM 700 C CA . SER A 1 88 ? -49.847 -34.911 26.762 1.00 47.56 88 SER A CA 1
ATOM 701 C C . SER A 1 88 ? -48.665 -35.504 27.547 1.00 47.56 88 SER A C 1
ATOM 703 O O . SER A 1 88 ? -47.504 -35.169 27.306 1.00 47.56 88 SER A O 1
ATOM 705 N N . TRP A 1 89 ? -48.965 -36.453 28.432 1.00 48.09 89 TRP A N 1
ATOM 706 C CA . TRP A 1 89 ? -47.980 -37.386 28.975 1.00 48.09 89 TRP A CA 1
ATOM 707 C C . TRP A 1 89 ? -47.934 -38.586 28.019 1.00 48.09 89 TRP A C 1
ATOM 709 O O . TRP A 1 89 ? -48.833 -39.421 28.050 1.00 48.09 89 TRP A O 1
ATOM 719 N N . ASP A 1 90 ? -46.970 -38.598 27.099 1.00 44.12 90 ASP A N 1
ATOM 720 C CA . ASP A 1 90 ? -46.753 -39.696 26.147 1.00 44.12 90 ASP A CA 1
ATOM 721 C C . ASP A 1 90 ? -45.620 -40.595 26.674 1.00 44.12 90 ASP A C 1
ATOM 723 O O . ASP A 1 90 ? -44.602 -40.099 27.165 1.00 44.12 90 ASP A O 1
ATOM 727 N N . GLU A 1 91 ? -45.784 -41.917 26.593 1.00 44.34 91 GLU A N 1
ATOM 728 C CA . GLU A 1 91 ? -44.957 -42.943 27.261 1.00 44.34 91 GLU A CA 1
ATOM 729 C C . GLU A 1 91 ? -43.466 -42.941 26.844 1.00 44.34 91 GLU A C 1
ATOM 731 O O . GLU A 1 91 ? -42.642 -43.662 27.412 1.00 44.34 91 GLU A O 1
ATOM 736 N N . LYS A 1 92 ? -43.076 -42.098 25.880 1.00 42.81 92 LYS A N 1
ATOM 737 C CA . LYS A 1 92 ? -41.702 -41.963 25.369 1.00 42.81 92 LYS A CA 1
ATOM 738 C C . LYS A 1 92 ? -40.781 -41.067 26.204 1.00 42.81 92 LYS A C 1
ATOM 740 O O . LYS A 1 92 ? -39.564 -41.145 26.030 1.00 42.81 92 LYS A O 1
ATOM 745 N N . SER A 1 93 ? -41.291 -40.240 27.118 1.00 40.19 93 SER A N 1
ATOM 746 C CA . SER A 1 93 ? -40.448 -39.355 27.939 1.00 40.19 93 SER A CA 1
ATOM 747 C C . SER A 1 93 ? -40.011 -40.031 29.246 1.00 40.19 93 SER A C 1
ATOM 749 O O . SER A 1 93 ? -40.601 -39.807 30.303 1.00 40.19 93 SER A O 1
ATOM 751 N N . LYS A 1 94 ? -38.971 -40.874 29.189 1.00 42.78 94 LYS A N 1
ATOM 752 C CA . LYS A 1 94 ? -38.337 -41.433 30.396 1.00 42.78 94 LYS A CA 1
ATOM 753 C C . LYS A 1 94 ? -37.656 -40.334 31.222 1.00 42.78 94 LYS A C 1
ATOM 755 O O . LYS A 1 94 ? -36.891 -39.526 30.703 1.00 42.78 94 LYS A O 1
ATOM 760 N N . ILE A 1 95 ? -37.938 -40.356 32.523 1.00 46.06 95 ILE A N 1
ATOM 761 C CA . ILE A 1 95 ? -37.407 -39.471 33.564 1.00 46.06 95 ILE A CA 1
ATOM 762 C C . ILE A 1 95 ? -35.917 -39.772 33.776 1.00 46.06 95 ILE A C 1
ATOM 764 O O . ILE A 1 95 ? -35.562 -40.852 34.245 1.00 46.06 95 ILE A O 1
ATOM 768 N N . THR A 1 96 ? -35.042 -38.813 33.480 1.00 40.59 96 THR A N 1
ATOM 769 C CA . THR A 1 96 ? -33.671 -38.787 34.014 1.00 40.59 96 THR A CA 1
ATOM 770 C C . THR A 1 96 ? -33.634 -37.830 35.197 1.00 40.59 96 THR A C 1
ATOM 772 O O . THR A 1 96 ? -33.856 -36.632 35.024 1.00 40.59 96 THR A O 1
ATOM 775 N N . LYS A 1 97 ? -33.360 -38.360 36.396 1.00 36.94 97 LYS A N 1
ATOM 776 C CA . LYS A 1 97 ? -33.022 -37.562 37.582 1.00 36.94 97 LYS A CA 1
ATOM 777 C C . LYS A 1 97 ? -31.814 -36.682 37.271 1.00 36.94 97 LYS A C 1
ATOM 779 O O . LYS A 1 97 ? -30.791 -37.190 36.816 1.00 36.94 97 LYS A O 1
ATOM 784 N N . ILE A 1 98 ? -31.932 -35.380 37.517 1.00 39.06 98 ILE A N 1
ATOM 785 C CA . ILE A 1 98 ? -30.828 -34.423 37.406 1.00 39.06 98 ILE A CA 1
ATOM 786 C C . ILE A 1 98 ? -30.678 -33.759 38.770 1.00 39.06 98 ILE A C 1
ATOM 788 O O . ILE A 1 98 ? -31.580 -33.047 39.210 1.00 39.06 98 ILE A O 1
ATOM 792 N N . GLU A 1 99 ? -29.542 -33.981 39.425 1.00 37.72 99 GLU A N 1
ATOM 793 C CA . GLU A 1 99 ? -29.145 -33.181 40.583 1.00 37.72 99 GLU A CA 1
ATOM 794 C C . GLU A 1 99 ? -28.594 -31.819 40.115 1.00 37.72 99 GLU A C 1
ATOM 796 O O . GLU A 1 99 ? -27.790 -31.771 39.175 1.00 37.72 99 GLU A O 1
ATOM 801 N N . PRO A 1 100 ? -29.007 -30.697 40.733 1.00 35.91 100 PRO A N 1
ATOM 802 C CA . PRO A 1 100 ? -28.477 -29.381 40.403 1.00 35.91 100 PRO A CA 1
ATOM 803 C C . PRO A 1 100 ? -27.074 -29.179 40.992 1.00 35.91 100 PRO A C 1
ATOM 805 O O . PRO A 1 100 ? -26.842 -29.417 42.175 1.00 35.91 100 PRO A O 1
ATOM 808 N N . ILE A 1 101 ? -26.148 -28.677 40.171 1.00 38.78 101 ILE A N 1
ATOM 809 C CA . ILE A 1 101 ? -24.848 -28.174 40.631 1.00 38.78 101 ILE A CA 1
ATOM 810 C C . ILE A 1 101 ? -24.961 -26.678 40.919 1.00 38.78 101 ILE A C 1
ATOM 812 O O . ILE A 1 101 ? -25.392 -25.901 40.068 1.00 38.78 101 ILE A O 1
ATOM 816 N N . HIS A 1 102 ? -24.529 -26.286 42.115 1.00 34.34 102 HIS A N 1
ATOM 817 C CA . HIS A 1 102 ? -24.331 -24.896 42.501 1.00 34.34 102 HIS A CA 1
ATOM 818 C C . HIS A 1 102 ? -22.929 -24.436 42.088 1.00 34.34 102 HIS A C 1
ATOM 820 O O . HIS A 1 102 ? -21.934 -25.052 42.466 1.00 34.34 102 HIS A O 1
ATOM 826 N N . LEU A 1 103 ? -22.861 -23.352 41.313 1.00 35.66 103 LEU A N 1
ATOM 827 C CA . LEU A 1 103 ? -21.613 -22.682 40.953 1.00 35.66 103 LEU A CA 1
ATOM 828 C C . LEU A 1 103 ? -21.313 -21.595 41.991 1.00 35.66 103 LEU A C 1
ATOM 830 O O . LEU A 1 103 ? -22.075 -20.640 42.128 1.00 35.66 103 LEU A O 1
ATOM 834 N N . VAL A 1 104 ? -20.202 -21.759 42.707 1.00 34.72 104 VAL A N 1
ATOM 835 C CA . VAL A 1 104 ? -19.547 -20.703 43.485 1.00 34.72 104 VAL A CA 1
ATOM 836 C C . VAL A 1 104 ? -18.136 -20.578 42.922 1.00 34.72 104 VAL A C 1
ATOM 838 O O . VAL A 1 104 ? -17.378 -21.547 42.932 1.00 34.72 104 VAL A O 1
ATOM 841 N N . GLU A 1 105 ? -17.814 -19.412 42.368 1.00 41.19 105 GLU A N 1
ATOM 842 C CA . GLU A 1 105 ? -16.506 -19.129 41.780 1.00 41.19 105 GLU A CA 1
ATOM 843 C C . GLU A 1 105 ? -15.554 -18.550 42.825 1.00 41.19 105 GLU A C 1
ATOM 845 O O . GLU A 1 105 ? -15.495 -17.343 43.026 1.00 41.19 105 GLU A O 1
ATOM 850 N N . GLU A 1 106 ? -14.741 -19.422 43.419 1.00 31.53 106 GLU A N 1
ATOM 851 C CA . GLU A 1 106 ? -13.364 -19.083 43.777 1.00 31.53 106 GLU A CA 1
ATOM 852 C C . GLU A 1 106 ? -12.448 -20.232 43.330 1.00 31.53 106 GLU A C 1
ATOM 854 O O . GLU A 1 106 ? -12.578 -21.365 43.788 1.00 31.53 106 GLU A O 1
ATOM 859 N N . GLY A 1 107 ? -11.529 -19.952 42.395 1.00 42.47 107 GLY A N 1
ATOM 860 C CA . GLY A 1 107 ? -10.482 -20.896 41.981 1.00 42.47 107 GLY A CA 1
ATOM 861 C C . GLY A 1 107 ? -10.887 -21.944 40.931 1.00 42.47 107 GLY A C 1
ATOM 862 O O . GLY A 1 107 ? -10.802 -23.138 41.187 1.00 42.47 107 GLY A O 1
ATOM 863 N N . LEU A 1 108 ? -11.298 -21.487 39.741 1.00 44.62 108 LEU A N 1
ATOM 864 C CA . LEU A 1 108 ? -11.308 -22.190 38.438 1.00 44.62 108 LEU A CA 1
ATOM 865 C C . LEU A 1 108 ? -11.375 -23.739 38.448 1.00 44.62 108 LEU A C 1
ATOM 867 O O . LEU A 1 108 ? -10.367 -24.434 38.307 1.00 44.62 108 LEU A O 1
ATOM 871 N N . CYS A 1 109 ? -12.601 -24.271 38.440 1.00 38.1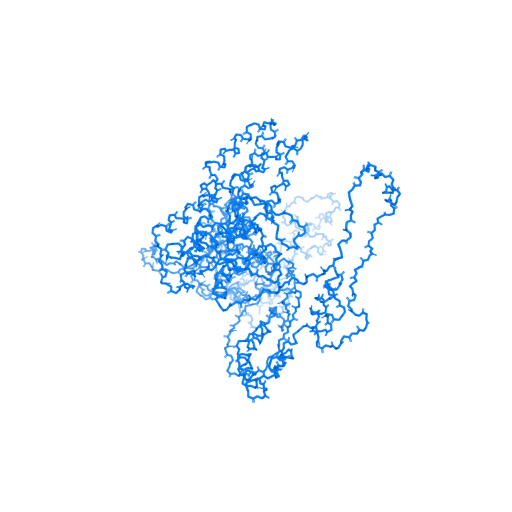2 109 CYS A N 1
ATOM 872 C CA . CYS A 1 109 ? -12.939 -25.543 37.790 1.00 38.12 109 CYS A CA 1
ATOM 873 C C . CYS A 1 109 ? -14.410 -25.523 37.338 1.00 38.12 109 CYS A C 1
ATOM 875 O O . CYS A 1 109 ? -15.322 -25.740 38.135 1.00 38.12 109 CYS A O 1
ATOM 877 N N . THR A 1 110 ? -14.661 -25.264 36.052 1.00 45.50 110 THR A N 1
ATOM 878 C CA . THR A 1 110 ? -16.020 -25.258 35.487 1.00 45.50 110 THR A CA 1
ATOM 879 C C . THR A 1 110 ? -16.456 -26.693 35.179 1.00 45.50 110 THR A C 1
ATOM 881 O O . THR A 1 110 ? -16.141 -27.244 34.124 1.00 45.50 110 THR A O 1
ATOM 884 N N . LYS A 1 111 ? -17.181 -27.333 36.104 1.00 45.91 111 LYS A N 1
ATOM 885 C CA . LYS A 1 111 ? -17.885 -28.599 35.837 1.00 45.91 111 LYS A CA 1
ATOM 886 C C . LYS A 1 111 ? -19.345 -28.316 35.511 1.00 45.91 111 LYS A C 1
ATOM 888 O O . LYS A 1 111 ? -20.092 -27.818 36.345 1.00 45.91 111 LYS A O 1
ATOM 893 N N . PHE A 1 112 ? -19.747 -28.670 34.295 1.00 50.22 112 PHE A N 1
ATOM 894 C CA . PHE A 1 112 ? -21.114 -28.525 33.811 1.00 50.22 112 PHE A CA 1
ATOM 895 C C . PHE A 1 112 ? -21.786 -29.905 33.762 1.00 50.22 112 PHE A C 1
ATOM 897 O O . PHE A 1 112 ? -21.428 -30.741 32.937 1.00 50.22 112 PHE A O 1
ATOM 904 N N . SER A 1 113 ? -22.724 -30.177 34.672 1.00 57.16 113 SER A N 1
ATOM 905 C CA . SER A 1 113 ? -23.409 -31.482 34.787 1.00 57.16 113 SER A CA 1
ATOM 906 C C . SER A 1 113 ? -24.781 -31.537 34.115 1.00 57.16 113 SER A C 1
ATOM 908 O O . SER A 1 113 ? -25.456 -32.565 34.171 1.00 57.16 113 SER A O 1
ATOM 910 N N . SER A 1 114 ? -25.221 -30.452 33.474 1.00 71.69 114 SER A N 1
ATOM 911 C CA . SER A 1 114 ? -26.523 -30.429 32.812 1.00 71.69 114 SER A CA 1
ATOM 912 C C . SER A 1 114 ? -26.455 -31.158 31.476 1.00 71.69 114 SER A C 1
ATOM 914 O O . SER A 1 114 ? -26.023 -30.608 30.461 1.00 71.69 114 SER A O 1
ATOM 916 N N . VAL A 1 115 ? -26.946 -32.398 31.470 1.00 70.88 115 VAL A N 1
ATOM 917 C CA . VAL A 1 115 ? -27.137 -33.192 30.248 1.00 70.88 115 VAL A CA 1
ATOM 918 C C . VAL A 1 115 ? -27.991 -32.427 29.233 1.00 70.88 115 VAL A C 1
ATOM 920 O O . VAL A 1 115 ? -27.685 -32.445 28.045 1.00 70.88 115 VAL A O 1
ATOM 923 N N . SER A 1 116 ? -29.011 -31.695 29.698 1.00 72.56 116 SER A N 1
ATOM 924 C CA . SER A 1 116 ? -29.886 -30.893 28.834 1.00 72.56 116 SER A CA 1
ATOM 925 C C . SER A 1 116 ? -29.111 -29.820 28.080 1.00 72.56 116 SER A C 1
ATOM 927 O O . SER A 1 116 ? -29.223 -29.734 26.863 1.00 72.56 116 SER A O 1
ATOM 929 N N . ALA A 1 117 ? -28.288 -29.037 28.772 1.00 69.25 117 ALA A N 1
ATOM 930 C CA . ALA A 1 117 ? -27.560 -27.960 28.118 1.00 69.25 117 ALA A CA 1
ATOM 931 C C . ALA A 1 117 ? -26.349 -28.470 27.315 1.00 69.25 117 ALA A C 1
ATOM 933 O O . ALA A 1 117 ? -26.008 -27.881 26.296 1.00 69.25 117 ALA A O 1
ATOM 934 N N . VAL A 1 118 ? -25.758 -29.621 27.666 1.00 72.25 118 VAL A N 1
ATOM 935 C CA . VAL A 1 118 ? -24.811 -30.310 26.767 1.00 72.25 118 VAL A CA 1
ATOM 936 C C . VAL A 1 118 ? -25.507 -30.761 25.480 1.00 72.25 118 VAL A C 1
ATOM 938 O O . VAL A 1 118 ? -24.943 -30.612 24.398 1.00 72.25 118 VAL A O 1
ATOM 941 N N . ASN A 1 119 ? -26.721 -31.308 25.572 1.00 75.94 119 ASN A N 1
ATOM 942 C CA . ASN A 1 119 ? -27.493 -31.719 24.399 1.00 75.94 119 ASN A CA 1
ATOM 943 C C . ASN A 1 119 ? -27.912 -30.517 23.548 1.00 75.94 119 ASN A C 1
ATOM 945 O O . ASN A 1 119 ? -27.820 -30.583 22.326 1.00 75.94 119 ASN A O 1
ATOM 949 N N . GLU A 1 120 ? -28.297 -29.413 24.182 1.00 82.06 120 GLU A N 1
ATOM 950 C CA . GLU A 1 120 ? -28.613 -28.157 23.509 1.00 82.06 120 GLU A CA 1
ATOM 951 C C . GLU A 1 120 ? -27.390 -27.603 22.769 1.00 82.06 120 GLU A C 1
ATOM 953 O O . GLU A 1 120 ? -27.453 -27.401 21.559 1.00 82.06 120 GLU A O 1
ATOM 958 N N . LEU A 1 121 ? -26.234 -27.488 23.433 1.00 82.44 121 LEU A N 1
ATOM 959 C CA . LEU A 1 121 ? -24.977 -27.076 22.797 1.00 82.44 121 LEU A CA 1
ATOM 960 C C . LEU A 1 121 ? -24.604 -27.986 21.620 1.00 82.44 121 LEU A C 1
ATOM 962 O O . LEU A 1 121 ? -24.256 -27.494 20.547 1.00 82.44 121 LEU A O 1
ATOM 966 N N . LYS A 1 122 ? -24.741 -29.309 21.780 1.00 80.56 122 LYS A N 1
ATOM 967 C CA . LYS A 1 122 ? -24.515 -30.268 20.689 1.00 80.56 122 LYS A CA 1
ATOM 968 C C . LYS A 1 122 ? -25.480 -30.055 19.524 1.00 80.56 122 LYS A C 1
ATOM 970 O O . LYS A 1 122 ? -25.033 -30.113 18.381 1.00 80.56 122 LYS A O 1
ATOM 975 N N . SER A 1 123 ? -26.761 -29.802 19.798 1.00 84.19 123 SER A N 1
ATOM 976 C CA . SER A 1 123 ? -27.781 -29.537 18.771 1.00 84.19 123 SER A CA 1
ATOM 977 C C . SER A 1 123 ? -27.527 -28.227 18.022 1.00 84.19 123 SER A C 1
ATOM 979 O O . SER A 1 123 ? -27.731 -28.155 16.816 1.00 84.19 123 SER A O 1
ATOM 981 N N . LEU A 1 124 ? -26.963 -27.233 18.714 1.00 85.88 124 LEU A N 1
ATOM 982 C CA . LEU A 1 124 ? -26.484 -25.978 18.140 1.00 85.88 124 LEU A CA 1
ATOM 983 C C . LEU A 1 124 ? -25.149 -26.140 17.387 1.00 85.88 124 LEU A C 1
ATOM 985 O O . LEU A 1 124 ? -24.620 -25.172 16.849 1.00 85.88 124 LEU A O 1
ATOM 989 N N . GLY A 1 125 ? -24.582 -27.347 17.326 1.00 85.50 125 GLY A N 1
ATOM 990 C CA . GLY A 1 125 ? -23.331 -27.635 16.623 1.00 85.50 125 GLY A CA 1
ATOM 991 C C . GLY A 1 125 ? -22.062 -27.368 17.436 1.00 85.50 125 GLY A C 1
ATOM 992 O O . GLY A 1 125 ? -20.965 -27.604 16.934 1.00 85.50 125 GLY A O 1
ATOM 993 N N . PHE A 1 126 ? -22.173 -26.936 18.696 1.00 87.62 126 PHE A N 1
ATOM 994 C CA . PHE A 1 126 ? -21.043 -26.809 19.619 1.00 87.62 126 PHE A CA 1
ATOM 995 C C . PHE A 1 126 ? -20.688 -28.177 20.208 1.00 87.62 126 PHE A C 1
ATOM 997 O O . PHE A 1 126 ? -20.984 -28.504 21.357 1.00 87.62 126 PHE A O 1
ATOM 1004 N N . ASN A 1 127 ? -20.066 -29.008 19.378 1.00 81.38 127 ASN A N 1
ATOM 1005 C CA . ASN A 1 127 ? -19.630 -30.354 19.720 1.00 81.38 127 ASN A CA 1
ATOM 1006 C C . ASN A 1 127 ? -18.117 -30.526 19.489 1.00 81.38 127 ASN A C 1
ATOM 1008 O O . ASN A 1 127 ? -17.440 -29.639 18.971 1.00 81.38 127 ASN A O 1
ATOM 1012 N N . GLY A 1 128 ? -17.584 -31.674 19.910 1.00 82.56 128 GLY A N 1
ATOM 1013 C CA . GLY A 1 128 ? -16.175 -32.028 19.739 1.00 82.56 128 GLY A CA 1
ATOM 1014 C C . GLY A 1 128 ? -15.315 -31.833 20.989 1.00 82.56 128 GLY A C 1
ATOM 1015 O O . GLY A 1 128 ? -15.786 -31.461 22.061 1.00 82.56 128 GLY A O 1
ATOM 1016 N N . THR A 1 129 ? -14.031 -32.148 20.845 1.00 84.12 129 THR A N 1
ATOM 1017 C CA . THR A 1 129 ? -13.006 -32.020 21.891 1.00 84.12 129 THR A CA 1
ATOM 1018 C C . THR A 1 129 ? -12.212 -30.730 21.697 1.00 84.12 129 THR A C 1
ATOM 1020 O O . THR A 1 129 ? -12.425 -30.001 20.728 1.00 84.12 129 THR A O 1
ATOM 1023 N N . ALA A 1 130 ? -11.233 -30.455 22.565 1.00 80.50 130 ALA A N 1
ATOM 1024 C CA . ALA A 1 130 ? -10.315 -29.329 22.379 1.00 80.50 130 ALA A CA 1
ATOM 1025 C C . ALA A 1 130 ? -9.663 -29.297 20.978 1.00 80.50 130 ALA A C 1
ATOM 1027 O O . ALA A 1 130 ? -9.438 -28.212 20.450 1.00 80.50 130 ALA A O 1
ATOM 1028 N N . HIS A 1 131 ? -9.442 -30.462 20.351 1.00 82.50 131 HIS A N 1
ATOM 1029 C CA . HIS A 1 131 ? -8.809 -30.594 19.034 1.00 82.50 131 HIS A CA 1
ATOM 1030 C C . HIS A 1 131 ? -9.780 -30.628 17.848 1.00 82.50 131 HIS A C 1
ATOM 1032 O O . HIS A 1 131 ? -9.344 -30.404 16.723 1.00 82.50 131 HIS A O 1
ATOM 1038 N N . THR A 1 132 ? -11.067 -30.915 18.072 1.00 84.12 132 THR A N 1
ATOM 1039 C CA . THR A 1 132 ? -12.041 -31.121 16.982 1.00 84.12 132 THR A CA 1
ATOM 1040 C C . THR A 1 132 ? -13.211 -30.145 16.995 1.00 84.12 132 THR A C 1
ATOM 1042 O O . THR A 1 132 ? -13.890 -30.023 15.979 1.00 84.12 132 THR A O 1
ATOM 1045 N N . LYS A 1 133 ? -13.438 -29.421 18.102 1.00 88.75 133 LYS A N 1
ATOM 1046 C CA . LYS A 1 133 ? -14.500 -28.411 18.189 1.00 88.75 133 LYS A CA 1
ATOM 1047 C C . LYS A 1 133 ? -14.324 -27.337 17.117 1.00 88.75 133 LYS A C 1
ATOM 1049 O O . LYS A 1 133 ? -13.200 -26.954 16.792 1.00 88.75 133 LYS A O 1
ATOM 1054 N N . SER A 1 134 ? -15.429 -26.850 16.571 1.00 90.19 134 SER A N 1
ATOM 1055 C CA . SER A 1 134 ? -15.434 -25.846 15.505 1.00 90.19 134 SER A CA 1
ATOM 1056 C C . SER A 1 134 ? -16.506 -24.795 15.764 1.00 90.19 134 SER A C 1
ATOM 1058 O O . SER A 1 134 ? -17.433 -25.031 16.537 1.00 90.19 134 SER A O 1
ATOM 1060 N N . VAL A 1 135 ? -16.365 -23.628 15.139 1.00 91.12 135 VAL A N 1
ATOM 1061 C CA . VAL A 1 135 ? -17.429 -22.621 15.121 1.00 91.12 135 VAL A CA 1
ATOM 1062 C C . VAL A 1 135 ? -18.519 -23.100 14.149 1.00 91.12 135 VAL A C 1
ATOM 1064 O O . VAL A 1 135 ? -18.203 -23.283 12.966 1.00 91.12 135 VAL A O 1
ATOM 1067 N N . PRO A 1 136 ? -19.772 -23.310 14.602 1.00 90.25 136 PRO A N 1
ATOM 1068 C CA . PRO A 1 136 ? -20.882 -23.677 13.728 1.00 90.25 136 PRO A CA 1
ATOM 1069 C C . PRO A 1 136 ? -21.138 -22.611 12.660 1.00 90.25 136 PRO A C 1
ATOM 1071 O O . PRO A 1 136 ? -21.035 -21.417 12.933 1.00 90.25 136 PRO A O 1
ATOM 1074 N N . ALA A 1 137 ? -21.516 -23.028 11.449 1.00 82.25 137 ALA A N 1
ATOM 1075 C CA . ALA A 1 137 ? -21.678 -22.118 10.311 1.00 82.25 137 ALA A CA 1
ATOM 1076 C C . ALA A 1 137 ? -22.684 -20.983 10.578 1.00 82.25 137 ALA A C 1
ATOM 1078 O O . ALA A 1 137 ? -22.429 -19.841 10.209 1.00 82.25 137 ALA A O 1
ATOM 1079 N N . TRP A 1 138 ? -23.780 -21.267 11.290 1.00 85.94 138 TRP A N 1
ATOM 1080 C CA . TRP A 1 138 ? -24.803 -20.265 11.604 1.00 85.94 138 TRP A CA 1
ATOM 1081 C C . TRP A 1 138 ? -24.264 -19.095 12.441 1.00 85.94 138 TRP A C 1
ATOM 1083 O O . TRP A 1 138 ? -24.786 -17.991 12.328 1.00 85.94 138 TRP A O 1
ATOM 1093 N N . VAL A 1 139 ? -23.183 -19.286 13.210 1.00 86.56 139 VAL A N 1
ATOM 1094 C CA . VAL A 1 139 ? -22.545 -18.218 14.003 1.00 86.56 139 VAL A CA 1
ATOM 1095 C C . VAL A 1 139 ? -21.934 -17.133 13.108 1.00 86.56 139 VAL A C 1
ATOM 1097 O O . VAL A 1 139 ? -21.842 -15.981 13.514 1.00 86.56 139 VAL A O 1
ATOM 1100 N N . PHE A 1 140 ? -21.555 -17.447 11.868 1.00 83.00 140 PHE A N 1
ATOM 1101 C CA . PHE A 1 140 ? -21.073 -16.435 10.921 1.00 83.00 140 PHE A CA 1
ATOM 1102 C C . PHE A 1 140 ? -22.200 -15.544 10.374 1.00 83.00 140 PHE A C 1
ATOM 1104 O O . PHE A 1 140 ? -21.922 -14.453 9.873 1.00 83.00 140 PHE A O 1
ATOM 1111 N N . ASN A 1 141 ? -23.458 -15.961 10.544 1.00 80.50 141 ASN A N 1
ATOM 1112 C CA . ASN A 1 141 ? -24.637 -15.315 9.964 1.00 80.50 141 ASN A CA 1
ATOM 1113 C C . ASN A 1 141 ? -25.527 -14.616 11.004 1.00 80.50 141 ASN A C 1
ATOM 1115 O O . ASN A 1 141 ? -26.547 -14.038 10.640 1.00 80.50 141 ASN A O 1
ATOM 1119 N N . ILE A 1 142 ? -25.170 -14.662 12.291 1.00 84.88 142 ILE A N 1
ATOM 1120 C CA . ILE A 1 142 ? -25.873 -13.898 13.333 1.00 84.88 142 ILE A CA 1
ATOM 1121 C C . ILE A 1 142 ? -25.470 -12.418 13.306 1.00 84.88 142 ILE A C 1
ATOM 1123 O O . ILE A 1 142 ? -24.490 -12.040 12.660 1.00 84.88 142 ILE A O 1
ATOM 1127 N N . SER A 1 143 ? -26.214 -11.582 14.035 1.00 88.25 143 SER A N 1
ATOM 1128 C CA . SER A 1 143 ? -25.913 -10.154 14.159 1.00 88.25 143 SER A CA 1
ATOM 1129 C C . SER A 1 143 ? -24.504 -9.908 14.702 1.00 88.25 143 SER A C 1
ATOM 1131 O O . SER A 1 143 ? -23.958 -10.702 15.476 1.00 88.25 143 SER A O 1
ATOM 1133 N N . ASP A 1 144 ? -23.925 -8.765 14.343 1.00 87.06 144 ASP A N 1
ATOM 1134 C CA . ASP A 1 144 ? -22.597 -8.368 14.812 1.00 87.06 144 ASP A CA 1
ATOM 1135 C C . ASP A 1 144 ? -22.500 -8.319 16.340 1.00 87.06 144 ASP A C 1
ATOM 1137 O O . ASP A 1 144 ? -21.492 -8.728 16.912 1.00 87.06 144 ASP A O 1
ATOM 1141 N N . GLU A 1 145 ? -23.567 -7.901 17.021 1.00 90.88 145 GLU A N 1
ATOM 1142 C CA . GLU A 1 145 ? -23.642 -7.900 18.484 1.00 90.88 145 GLU A CA 1
ATOM 1143 C C . GLU A 1 145 ? -23.548 -9.318 19.070 1.00 90.88 145 GLU A C 1
ATOM 1145 O O . GLU A 1 145 ? -22.830 -9.559 20.049 1.00 90.88 145 GLU A O 1
ATOM 1150 N N . ALA A 1 146 ? -24.211 -10.289 18.440 1.00 89.56 146 ALA A N 1
ATOM 1151 C CA . ALA A 1 146 ? -24.159 -11.680 18.865 1.00 89.56 146 ALA A CA 1
ATOM 1152 C C . ALA A 1 146 ? -22.792 -12.318 18.555 1.00 89.56 146 ALA A C 1
ATOM 1154 O O . ALA A 1 146 ? -22.257 -13.048 19.393 1.00 89.56 146 ALA A O 1
ATOM 1155 N N . LYS A 1 147 ? -22.160 -11.978 17.421 1.00 90.56 147 LYS A N 1
ATOM 1156 C CA . LYS A 1 147 ? -20.770 -12.375 17.117 1.00 90.56 147 LYS A CA 1
ATOM 1157 C C . LYS A 1 147 ? -19.780 -11.799 18.130 1.00 90.56 147 LYS A C 1
ATOM 1159 O O . LYS A 1 147 ? -18.913 -12.525 18.613 1.00 90.56 147 LYS A O 1
ATOM 1164 N N . LEU A 1 148 ? -19.913 -10.520 18.491 1.00 94.25 148 LEU A N 1
ATOM 1165 C CA . LEU A 1 148 ? -19.084 -9.876 19.517 1.00 94.25 148 LEU A CA 1
ATOM 1166 C C . LEU A 1 148 ? -19.260 -10.553 20.880 1.00 94.25 148 LEU A C 1
ATOM 1168 O O . LEU A 1 148 ? -18.276 -10.785 21.578 1.00 94.25 148 LEU A O 1
ATOM 1172 N N . SER A 1 149 ? -20.489 -10.935 21.227 1.00 93.62 149 SER A N 1
ATOM 1173 C CA . SER A 1 149 ? -20.794 -11.653 22.469 1.00 93.62 149 SER A CA 1
ATOM 1174 C C . SER A 1 149 ? -20.206 -13.069 22.476 1.00 93.62 149 SER A C 1
ATOM 1176 O O . SER A 1 149 ? -19.654 -13.505 23.486 1.00 93.62 149 SER A O 1
ATOM 1178 N N . PHE A 1 150 ? -20.233 -13.764 21.336 1.00 95.12 150 PHE A N 1
ATOM 1179 C CA . PHE A 1 150 ? -19.558 -15.051 21.164 1.00 95.12 150 PHE A CA 1
ATOM 1180 C C . PHE A 1 150 ? -18.034 -14.921 21.327 1.00 95.12 150 PHE A C 1
ATOM 1182 O O . PHE A 1 150 ? -17.420 -15.682 22.076 1.00 95.12 150 PHE A O 1
ATOM 1189 N N . LEU A 1 151 ? -17.421 -13.916 20.688 1.00 96.62 151 LEU A N 1
ATOM 1190 C CA . LEU A 1 151 ? -15.991 -13.621 20.829 1.00 96.62 151 LEU A CA 1
ATOM 1191 C C . LEU A 1 151 ? -15.615 -13.234 22.264 1.00 96.62 151 LEU A C 1
ATOM 1193 O O . LEU A 1 151 ? -14.548 -13.629 22.727 1.00 96.62 151 LEU A O 1
ATOM 1197 N N . ARG A 1 152 ? -16.488 -12.512 22.978 1.00 96.81 152 ARG A N 1
ATOM 1198 C CA . ARG A 1 152 ? -16.320 -12.172 24.398 1.00 96.81 152 ARG A CA 1
ATOM 1199 C C . ARG A 1 152 ? -16.276 -13.424 25.266 1.00 96.81 152 ARG A C 1
ATOM 1201 O O . ARG A 1 152 ? -15.345 -13.585 26.045 1.00 96.81 152 ARG A O 1
ATOM 1208 N N . GLY A 1 153 ? -17.229 -14.339 25.081 1.00 93.38 153 GLY A N 1
ATOM 1209 C CA . GLY A 1 153 ? -17.237 -15.616 25.798 1.00 93.38 153 GLY A CA 1
ATOM 1210 C C . GLY A 1 153 ? -15.988 -16.453 25.510 1.00 93.38 153 GLY A C 1
ATOM 1211 O O . GLY A 1 153 ? -15.407 -17.037 26.419 1.00 93.38 153 GLY A O 1
ATOM 1212 N N . PHE A 1 154 ? -15.523 -16.463 24.257 1.00 94.31 154 PHE A N 1
ATOM 1213 C CA . PHE A 1 154 ? -14.281 -17.148 23.898 1.00 94.31 154 PHE A CA 1
ATOM 1214 C C . PHE A 1 154 ? -13.037 -16.470 24.503 1.00 94.31 154 PHE A C 1
ATOM 1216 O O . PHE A 1 154 ? -12.112 -17.163 24.923 1.00 94.31 154 PHE A O 1
ATOM 1223 N N . LEU A 1 155 ? -13.016 -15.133 24.582 1.00 95.44 155 LEU A N 1
ATOM 1224 C CA . LEU A 1 155 ? -11.948 -14.362 25.228 1.00 95.44 155 LEU A CA 1
ATOM 1225 C C . LEU A 1 155 ? -11.860 -14.682 26.718 1.00 95.44 155 LEU A C 1
ATOM 1227 O O . LEU A 1 155 ? -10.768 -14.938 27.213 1.00 95.44 155 LEU A O 1
ATOM 1231 N N . ASP A 1 156 ? -12.997 -14.688 27.407 1.00 90.31 156 ASP A N 1
ATOM 1232 C CA . ASP A 1 156 ? -13.055 -14.962 28.843 1.00 90.31 156 ASP A CA 1
ATOM 1233 C C . ASP A 1 156 ? -12.669 -16.413 29.180 1.00 90.31 156 ASP A C 1
ATOM 1235 O O . ASP A 1 156 ? -12.181 -16.677 30.275 1.00 90.31 156 ASP A O 1
ATOM 1239 N N . ALA A 1 157 ? -12.847 -17.346 28.239 1.00 88.88 157 ALA A N 1
ATOM 1240 C CA . ALA A 1 157 ? -12.499 -18.753 28.425 1.00 88.88 157 ALA A CA 1
ATOM 1241 C C . ALA A 1 157 ? -11.030 -19.076 28.089 1.00 88.88 157 ALA A C 1
ATOM 1243 O O . ALA A 1 157 ? -10.323 -19.647 28.914 1.00 88.88 157 ALA A O 1
ATOM 1244 N N . ASP A 1 158 ? -10.584 -18.743 26.871 1.00 87.25 158 ASP A N 1
ATOM 1245 C CA . ASP A 1 158 ? -9.316 -19.218 26.279 1.00 87.25 158 ASP A CA 1
ATOM 1246 C C . ASP A 1 158 ? -8.439 -18.059 25.729 1.00 87.25 158 ASP A C 1
ATOM 1248 O O . ASP A 1 158 ? -7.444 -18.280 25.022 1.00 87.25 158 ASP A O 1
ATOM 1252 N N . GLY A 1 159 ? -8.809 -16.802 25.999 1.00 93.12 159 GLY A N 1
ATOM 1253 C CA . GLY A 1 159 ? -8.099 -15.607 25.541 1.00 93.12 159 GLY A CA 1
ATOM 1254 C C . GLY A 1 159 ? -7.351 -14.862 26.650 1.00 93.12 159 GLY A C 1
ATOM 1255 O O . GLY A 1 159 ? -7.376 -15.215 27.823 1.00 93.12 159 GLY A O 1
ATOM 1256 N N . SER A 1 160 ? -6.641 -13.801 26.265 1.00 95.06 160 SER A N 1
ATOM 1257 C CA . SER A 1 160 ? -5.952 -12.914 27.206 1.00 95.06 160 SER A CA 1
ATOM 1258 C C . SER A 1 160 ? -5.906 -11.479 26.695 1.00 95.06 160 SER A C 1
ATOM 1260 O O . SER A 1 160 ? -5.783 -11.244 25.492 1.00 95.06 160 SER A O 1
ATOM 1262 N N . VAL A 1 161 ? -5.962 -10.511 27.612 1.00 96.00 161 VAL A N 1
ATOM 1263 C CA . VAL A 1 161 ? -5.740 -9.089 27.307 1.00 96.00 161 VAL A CA 1
ATOM 1264 C C . VAL A 1 161 ? -4.437 -8.637 27.952 1.00 96.00 161 VAL A C 1
ATOM 1266 O O . VAL A 1 161 ? -4.261 -8.788 29.162 1.00 96.00 161 VAL A O 1
ATOM 1269 N N . ASP A 1 162 ? -3.507 -8.089 27.172 1.00 93.31 162 ASP A N 1
ATOM 1270 C CA . ASP A 1 162 ? -2.244 -7.567 27.704 1.00 93.31 162 ASP A CA 1
ATOM 1271 C C . ASP A 1 162 ? -2.388 -6.155 28.307 1.00 93.31 162 ASP A C 1
ATOM 1273 O O . ASP A 1 162 ? -3.420 -5.500 28.184 1.00 93.31 162 ASP A O 1
ATOM 1277 N N . LYS A 1 163 ? -1.331 -5.648 28.958 1.00 91.81 163 LYS A N 1
ATOM 1278 C CA . LYS A 1 163 ? -1.328 -4.299 29.565 1.00 91.81 163 LYS A CA 1
ATOM 1279 C C . LYS A 1 163 ? -1.515 -3.154 28.555 1.00 91.81 163 LYS A C 1
ATOM 1281 O O . LYS A 1 163 ? -1.694 -2.016 28.966 1.00 91.81 163 LYS A O 1
ATOM 1286 N N . ARG A 1 164 ? -1.410 -3.428 27.250 1.00 88.88 164 ARG A N 1
ATOM 1287 C CA . ARG A 1 164 ? -1.609 -2.450 26.173 1.00 88.88 164 ARG A CA 1
ATOM 1288 C C . ARG A 1 164 ? -3.027 -2.515 25.593 1.00 88.88 164 ARG A C 1
ATOM 1290 O O . ARG A 1 164 ? -3.302 -1.768 24.662 1.00 88.88 164 ARG A O 1
ATOM 1297 N N . GLY A 1 165 ? -3.906 -3.382 26.102 1.00 91.56 165 GLY A N 1
ATOM 1298 C CA . GLY A 1 165 ? -5.271 -3.566 25.598 1.00 91.56 165 GLY A CA 1
ATOM 1299 C C . GLY A 1 165 ? -5.362 -4.429 24.335 1.00 91.56 165 GLY A C 1
ATOM 1300 O O . GLY A 1 165 ? -6.357 -4.369 23.609 1.00 91.56 165 GLY A O 1
ATOM 1301 N N . ARG A 1 166 ? -4.330 -5.227 24.030 1.00 93.75 166 ARG A N 1
ATOM 1302 C CA . ARG A 1 166 ? -4.352 -6.163 22.897 1.00 93.75 166 ARG A CA 1
ATOM 1303 C C . ARG A 1 166 ? -4.932 -7.498 23.335 1.00 93.75 166 ARG A C 1
ATOM 1305 O O . ARG A 1 166 ? -4.469 -8.068 24.322 1.00 93.75 166 ARG A O 1
ATOM 1312 N N . ILE A 1 167 ? -5.895 -8.008 22.573 1.00 96.88 167 ILE A N 1
ATOM 1313 C CA . ILE A 1 167 ? -6.476 -9.333 22.794 1.00 96.88 167 ILE A CA 1
ATOM 1314 C C . ILE A 1 167 ? -5.621 -10.373 22.071 1.00 96.88 167 ILE A C 1
ATOM 1316 O O . ILE A 1 167 ? -5.337 -10.220 20.886 1.00 96.88 167 ILE A O 1
ATOM 1320 N N . SER A 1 168 ? -5.224 -11.442 22.754 1.00 96.44 168 SER A N 1
ATOM 1321 C CA . SER A 1 168 ? -4.615 -12.620 22.136 1.00 96.44 168 SER A CA 1
ATOM 1322 C C . SER A 1 168 ? -5.493 -13.839 22.365 1.00 96.44 168 SER A C 1
ATOM 1324 O O . SER A 1 168 ? -5.803 -14.176 23.505 1.00 96.44 168 SER A O 1
ATOM 1326 N N . PHE A 1 169 ? -5.869 -14.499 21.272 1.00 96.69 169 PHE A N 1
ATOM 1327 C CA . PHE A 1 169 ? -6.584 -15.769 21.299 1.00 96.69 169 PHE A CA 1
ATOM 1328 C C . PHE A 1 169 ? -5.600 -16.906 21.058 1.00 96.69 169 PHE A C 1
ATOM 1330 O O . PHE A 1 169 ? -4.773 -16.822 20.145 1.00 96.69 169 PHE A O 1
ATOM 1337 N N . SER A 1 170 ? -5.712 -17.976 21.843 1.00 93.69 170 SER A N 1
ATOM 1338 C CA . SER A 1 170 ? -4.857 -19.156 21.726 1.00 93.69 170 SER A CA 1
ATOM 1339 C C . SER A 1 170 ? -5.662 -20.449 21.743 1.00 93.69 170 SER A C 1
ATOM 1341 O O . SER A 1 170 ? -6.690 -20.542 22.401 1.00 93.69 170 SER A O 1
ATOM 1343 N N . SER A 1 171 ? -5.211 -21.459 20.999 1.00 93.50 171 SER A N 1
ATOM 1344 C CA . SER A 1 171 ? -5.818 -22.792 21.015 1.00 93.50 171 SER A CA 1
ATOM 1345 C C . SER A 1 171 ? -4.858 -23.851 20.476 1.00 93.50 171 SER A C 1
ATOM 1347 O O . SER A 1 171 ? -4.038 -23.572 19.604 1.00 93.50 171 SER A O 1
ATOM 1349 N N . CYS A 1 172 ? -4.996 -25.098 20.927 1.00 90.50 172 CYS A N 1
ATOM 1350 C CA . CYS A 1 172 ? -4.327 -26.247 20.307 1.00 90.50 172 CYS A CA 1
ATOM 1351 C C . CYS A 1 172 ? -4.960 -26.657 18.960 1.00 90.50 172 CYS A C 1
ATOM 1353 O O . CYS A 1 172 ? -4.367 -27.435 18.213 1.00 90.50 172 CYS A O 1
ATOM 1355 N N . ASN A 1 173 ? -6.142 -26.126 18.623 1.00 92.19 173 ASN A N 1
ATOM 1356 C CA . ASN A 1 173 ? -6.855 -26.397 17.377 1.00 92.19 173 ASN A CA 1
ATOM 1357 C C . ASN A 1 173 ? -6.708 -25.231 16.386 1.00 92.19 173 ASN A C 1
ATOM 1359 O O . ASN A 1 173 ? -7.370 -24.198 16.505 1.00 92.19 173 ASN A O 1
ATOM 1363 N N . LYS A 1 174 ? -5.864 -25.424 15.362 1.00 91.12 174 LYS A N 1
ATOM 1364 C CA . LYS A 1 174 ? -5.614 -24.432 14.302 1.00 91.12 174 LYS A CA 1
ATOM 1365 C C . LYS A 1 174 ? -6.878 -24.070 13.516 1.00 91.12 174 LYS A C 1
ATOM 1367 O O . LYS A 1 174 ? -7.060 -22.903 13.180 1.00 91.12 174 LYS A O 1
ATOM 1372 N N . SER A 1 175 ? -7.742 -25.047 13.223 1.00 86.88 175 SER A N 1
ATOM 1373 C CA . SER A 1 175 ? -8.959 -24.824 12.431 1.00 86.88 175 SER A CA 1
ATOM 1374 C C . SER A 1 175 ? -9.944 -23.937 13.184 1.00 86.88 175 SER A C 1
ATOM 1376 O O . SER A 1 175 ? -10.425 -22.952 12.626 1.00 86.88 175 SER A O 1
ATOM 1378 N N . LEU A 1 176 ? -10.202 -24.249 14.459 1.00 92.44 176 LEU A N 1
ATOM 1379 C CA . LEU A 1 176 ? -11.049 -23.426 15.321 1.00 92.44 176 LEU A CA 1
ATOM 1380 C C . LEU A 1 176 ? -10.503 -22.004 15.405 1.00 92.44 176 LEU A C 1
ATOM 1382 O O . LEU A 1 176 ? -11.233 -21.040 15.202 1.00 92.44 176 LEU A O 1
ATOM 1386 N N . LEU A 1 177 ? -9.204 -21.868 15.666 1.00 93.75 177 LEU A N 1
ATOM 1387 C CA . LEU A 1 177 ? -8.601 -20.556 15.829 1.00 93.75 177 LEU A CA 1
ATOM 1388 C C . LEU A 1 177 ? -8.624 -19.736 14.526 1.00 93.75 177 LEU A C 1
ATOM 1390 O O . LEU A 1 177 ? -8.807 -18.522 14.576 1.00 93.75 177 LEU A O 1
ATOM 1394 N N . SER A 1 178 ? -8.526 -20.388 13.362 1.00 87.62 178 SER A N 1
ATOM 1395 C CA . SER A 1 178 ? -8.757 -19.745 12.062 1.00 87.62 178 SER A CA 1
ATOM 1396 C C . SER A 1 178 ? -10.187 -19.228 11.933 1.00 87.62 178 SER A C 1
ATOM 1398 O O . SER A 1 178 ? -10.385 -18.102 11.491 1.00 87.62 178 SER A O 1
ATOM 1400 N N . GLN A 1 179 ? -11.187 -20.001 12.364 1.00 89.56 179 GLN A N 1
ATOM 1401 C CA . GLN A 1 179 ? -12.590 -19.573 12.356 1.00 89.56 179 GLN A CA 1
ATOM 1402 C C . GLN A 1 179 ? -12.840 -18.375 13.285 1.00 89.56 179 GLN A C 1
ATOM 1404 O O . GLN A 1 179 ? -13.490 -17.417 12.874 1.00 89.56 179 GLN A O 1
ATOM 1409 N N . ILE A 1 180 ? -12.271 -18.379 14.497 1.00 94.06 180 ILE A N 1
ATOM 1410 C CA . ILE A 1 180 ? -12.326 -17.232 15.421 1.00 94.06 180 ILE A CA 1
ATOM 1411 C C . ILE A 1 180 ? -11.653 -16.002 14.795 1.00 94.06 180 ILE A C 1
ATOM 1413 O O . ILE A 1 180 ? -12.197 -14.901 14.848 1.00 94.06 180 ILE A O 1
ATOM 1417 N N . ARG A 1 181 ? -10.507 -16.187 14.126 1.00 91.94 181 ARG A N 1
ATOM 1418 C CA . ARG A 1 181 ? -9.834 -15.115 13.381 1.00 91.94 181 ARG A CA 1
ATOM 1419 C C . ARG A 1 181 ? -10.725 -14.545 12.274 1.00 91.94 181 ARG A C 1
ATOM 1421 O O . ARG A 1 181 ? -10.790 -13.328 12.136 1.00 91.94 181 ARG A O 1
ATOM 1428 N N . HIS A 1 182 ? -11.432 -15.390 11.523 1.00 83.44 182 HIS A N 1
ATOM 1429 C CA . HIS A 1 182 ? -12.378 -14.942 10.496 1.00 83.44 182 HIS A CA 1
ATOM 1430 C C . HIS A 1 182 ? -13.570 -14.178 11.084 1.00 83.44 182 HIS A C 1
ATOM 1432 O O . HIS A 1 182 ? -13.962 -13.169 10.505 1.00 83.44 182 HIS A O 1
ATOM 1438 N N . LEU A 1 183 ? -14.098 -14.585 12.245 1.00 85.81 183 LEU A N 1
ATOM 1439 C CA . LEU A 1 183 ? -15.134 -13.816 12.945 1.00 85.81 183 LEU A CA 1
ATOM 1440 C C . LEU A 1 183 ? -14.635 -12.414 13.323 1.00 85.81 183 LEU A C 1
ATOM 1442 O O . LEU A 1 183 ? -15.322 -11.435 13.045 1.00 85.81 183 LEU A O 1
ATOM 1446 N N . CYS A 1 184 ? -13.421 -12.293 13.873 1.00 86.50 184 CYS A N 1
ATOM 1447 C CA . CYS A 1 184 ? -12.814 -10.987 14.151 1.00 86.50 184 CYS A CA 1
ATOM 1448 C C . CYS A 1 184 ? -12.692 -10.130 12.879 1.00 86.50 184 CYS A C 1
ATOM 1450 O O . CYS A 1 184 ? -13.061 -8.957 12.892 1.00 86.50 184 CYS A O 1
ATOM 1452 N N . MET A 1 185 ? -12.222 -10.718 11.772 1.00 79.31 185 MET A N 1
ATOM 1453 C CA . MET A 1 185 ? -12.106 -10.018 10.486 1.00 79.31 185 MET A CA 1
ATOM 1454 C C . MET A 1 185 ? -13.468 -9.548 9.963 1.00 79.31 185 MET A C 1
ATOM 1456 O O . MET A 1 185 ? -13.569 -8.404 9.536 1.00 79.31 185 MET A O 1
ATOM 1460 N N . SER A 1 186 ? -14.511 -10.381 10.075 1.00 78.06 186 SER A N 1
ATOM 1461 C CA . SER A 1 186 ? -15.876 -10.033 9.644 1.00 78.06 186 SER A CA 1
ATOM 1462 C C . SER A 1 186 ? -16.471 -8.836 10.388 1.00 78.06 186 SER A C 1
ATOM 1464 O O . SER A 1 186 ? -17.370 -8.179 9.884 1.00 78.06 186 SER A O 1
ATOM 1466 N N . LEU A 1 187 ? -15.943 -8.529 11.576 1.00 80.25 187 LEU A N 1
ATOM 1467 C CA . LEU A 1 187 ? -16.351 -7.394 12.402 1.00 80.25 187 LEU A CA 1
ATOM 1468 C C . LEU A 1 187 ? -15.442 -6.169 12.210 1.00 80.25 187 LEU A C 1
ATOM 1470 O O . LEU A 1 187 ? -15.574 -5.187 12.945 1.00 80.25 187 LEU A O 1
ATOM 1474 N N . GLY A 1 188 ? -14.481 -6.225 11.282 1.00 71.56 188 GLY A N 1
ATOM 1475 C CA . GLY A 1 188 ? -13.488 -5.172 11.062 1.00 71.56 188 GLY A CA 1
ATOM 1476 C C . GLY A 1 188 ? -12.432 -5.065 12.169 1.00 71.56 188 GLY A C 1
ATOM 1477 O O . GLY A 1 188 ? -11.840 -4.004 12.349 1.00 71.56 188 GLY A O 1
ATOM 1478 N N . ILE A 1 189 ? -12.201 -6.125 12.953 1.00 82.19 189 ILE A N 1
ATOM 1479 C CA . ILE A 1 189 ? -11.204 -6.126 14.034 1.00 82.19 189 ILE A CA 1
ATOM 1480 C C . ILE A 1 189 ? -9.828 -6.492 13.453 1.00 82.19 189 ILE A C 1
ATOM 1482 O O . ILE A 1 189 ? -9.673 -7.594 12.917 1.00 82.19 189 ILE A O 1
ATOM 1486 N N . PRO A 1 190 ? -8.799 -5.626 13.567 1.00 77.56 190 PRO A N 1
ATOM 1487 C CA . PRO A 1 190 ? -7.482 -5.900 12.996 1.00 77.56 190 PRO A CA 1
ATOM 1488 C C . PRO A 1 190 ? -6.771 -7.054 13.709 1.00 77.56 190 PRO A C 1
ATOM 1490 O O . PRO A 1 190 ? -6.493 -6.978 14.908 1.00 77.56 190 PRO A O 1
ATOM 1493 N N . VAL A 1 191 ? -6.418 -8.101 12.959 1.00 82.88 191 VAL A N 1
ATOM 1494 C CA . VAL A 1 191 ? -5.781 -9.323 13.478 1.00 82.88 191 VAL A CA 1
ATOM 1495 C C . VAL A 1 191 ? -4.426 -9.606 12.829 1.00 82.88 191 VAL A C 1
ATOM 1497 O O . VAL A 1 191 ? -4.207 -9.356 11.643 1.00 82.88 191 VAL A O 1
ATOM 1500 N N . THR A 1 192 ? -3.500 -10.185 13.592 1.00 83.94 192 THR A N 1
ATOM 1501 C CA . THR A 1 192 ? -2.233 -10.701 13.056 1.00 83.94 192 THR A CA 1
ATOM 1502 C C . THR A 1 192 ? -2.414 -12.036 12.324 1.00 83.94 192 THR A C 1
ATOM 1504 O O . THR A 1 192 ? -3.472 -12.671 12.373 1.00 83.94 192 THR A O 1
ATOM 1507 N N . ASN A 1 193 ? -1.368 -12.486 11.626 1.00 81.19 193 ASN A N 1
ATOM 1508 C CA . ASN A 1 193 ? -1.310 -13.851 11.104 1.00 81.19 193 ASN A CA 1
ATOM 1509 C C . ASN A 1 193 ? -1.280 -14.867 12.251 1.00 81.19 193 ASN A C 1
ATOM 1511 O O . ASN A 1 193 ? -0.712 -14.597 13.313 1.00 81.19 193 ASN A O 1
ATOM 1515 N N . LEU A 1 194 ? -1.870 -16.040 12.004 1.00 83.81 194 LEU A N 1
ATOM 1516 C CA . LEU A 1 194 ? -1.770 -17.189 12.898 1.00 83.81 194 LEU A CA 1
ATOM 1517 C C . LEU A 1 194 ? -0.305 -17.593 13.050 1.00 83.81 194 LEU A C 1
ATOM 1519 O O . LEU A 1 194 ? 0.394 -17.810 12.062 1.00 83.81 194 LEU A O 1
ATOM 1523 N N . ARG A 1 195 ? 0.142 -17.708 14.296 1.00 89.25 195 ARG A N 1
ATOM 1524 C CA . ARG A 1 195 ? 1.480 -18.173 14.655 1.00 89.25 195 ARG A CA 1
ATOM 1525 C C . ARG A 1 195 ? 1.380 -19.481 15.412 1.00 89.25 195 ARG A C 1
ATOM 1527 O O . ARG A 1 195 ? 0.411 -19.723 16.127 1.00 89.25 195 ARG A O 1
ATOM 1534 N N . GLU A 1 196 ? 2.399 -20.306 15.250 1.00 92.38 196 GLU A N 1
ATOM 1535 C CA . GLU A 1 196 ? 2.562 -21.552 15.981 1.00 92.38 196 GLU A CA 1
ATOM 1536 C C . GLU A 1 196 ? 3.606 -21.367 17.083 1.00 92.38 196 GLU A C 1
ATOM 1538 O O . GLU A 1 196 ? 4.608 -20.677 16.898 1.00 92.38 196 GLU A O 1
ATOM 1543 N N . TYR A 1 197 ? 3.352 -21.969 18.238 1.00 87.75 197 TYR A N 1
ATOM 1544 C CA . TYR A 1 197 ? 4.271 -22.015 19.359 1.00 87.75 197 TYR A CA 1
ATOM 1545 C C . TYR A 1 197 ? 4.235 -23.404 19.993 1.00 87.75 197 TYR A C 1
ATOM 1547 O O . TYR A 1 197 ? 3.168 -23.963 20.253 1.00 87.75 197 TYR A O 1
ATOM 1555 N N . SER A 1 198 ? 5.410 -23.960 20.257 1.00 90.88 198 SER A N 1
ATOM 1556 C CA . SER A 1 198 ? 5.573 -25.262 20.896 1.00 90.88 198 SER A CA 1
ATOM 1557 C C . SER A 1 198 ? 6.610 -25.174 22.003 1.00 90.88 198 SER A C 1
ATOM 1559 O O . SER A 1 198 ? 7.614 -24.481 21.852 1.00 90.88 198 SER A O 1
ATOM 1561 N N . GLY A 1 199 ? 6.393 -25.902 23.092 1.00 89.19 199 GLY A N 1
ATOM 1562 C CA . GLY A 1 199 ? 7.296 -25.892 24.237 1.00 89.19 199 GLY A CA 1
ATOM 1563 C C . GLY A 1 199 ? 7.054 -27.060 25.181 1.00 89.19 199 GLY A C 1
ATOM 1564 O O . GLY A 1 199 ? 6.284 -27.976 24.885 1.00 89.19 199 GLY A O 1
ATOM 1565 N N . THR A 1 200 ? 7.720 -27.022 26.329 1.00 90.25 200 THR A N 1
ATOM 1566 C CA . THR A 1 200 ? 7.491 -27.932 27.452 1.00 90.25 200 THR A CA 1
ATOM 1567 C C . THR A 1 200 ? 6.913 -27.156 28.626 1.00 90.25 200 THR A C 1
ATOM 1569 O O . THR A 1 200 ? 7.309 -26.024 28.888 1.00 90.25 200 THR A O 1
ATOM 1572 N N . THR A 1 201 ? 5.959 -27.749 29.339 1.00 85.31 201 THR A N 1
ATOM 1573 C CA . THR A 1 201 ? 5.426 -27.184 30.582 1.00 85.31 201 THR A CA 1
ATOM 1574 C C . THR A 1 201 ? 5.353 -28.253 31.660 1.00 85.31 201 THR A C 1
ATOM 1576 O O . THR A 1 201 ? 5.173 -29.435 31.359 1.00 85.31 201 THR A O 1
ATOM 1579 N N . LYS A 1 202 ? 5.521 -27.838 32.915 1.00 88.44 202 LYS A N 1
ATOM 1580 C CA . LYS A 1 202 ? 5.393 -28.704 34.085 1.00 88.44 202 LYS A CA 1
ATOM 1581 C C . LYS A 1 202 ? 3.993 -28.530 34.662 1.00 88.44 202 LYS A C 1
ATOM 1583 O O . LYS A 1 202 ? 3.613 -27.434 35.064 1.00 88.44 202 LYS A O 1
ATOM 1588 N N . LEU A 1 203 ? 3.228 -29.611 34.679 1.00 78.50 203 LEU A N 1
ATOM 1589 C CA . LEU A 1 203 ? 1.889 -29.651 35.251 1.00 78.50 203 LEU A CA 1
ATOM 1590 C C . LEU A 1 203 ? 1.948 -29.592 36.791 1.00 78.50 203 LEU A C 1
ATOM 1592 O O . LEU A 1 203 ? 2.972 -29.956 37.376 1.00 78.50 203 LEU A O 1
ATOM 1596 N N . PRO A 1 204 ? 0.849 -29.210 37.472 1.00 73.50 204 PRO A N 1
ATOM 1597 C CA . PRO A 1 204 ? 0.786 -29.173 38.938 1.00 73.50 204 PRO A CA 1
ATOM 1598 C C . PRO A 1 204 ? 1.106 -30.512 39.621 1.00 73.50 204 PRO A C 1
ATOM 1600 O O . PRO A 1 204 ? 1.592 -30.533 40.745 1.00 73.50 204 PRO A O 1
ATOM 1603 N N . ASN A 1 205 ? 0.887 -31.633 38.928 1.00 82.69 205 ASN A N 1
ATOM 1604 C CA . ASN A 1 205 ? 1.244 -32.978 39.394 1.00 82.69 205 ASN A CA 1
ATOM 1605 C C . ASN A 1 205 ? 2.735 -33.332 39.200 1.00 82.69 205 ASN A C 1
ATOM 1607 O O . ASN A 1 205 ? 3.131 -34.463 39.453 1.00 82.69 205 ASN A O 1
ATOM 1611 N N . GLY A 1 206 ? 3.557 -32.391 38.727 1.00 81.56 206 GLY A N 1
ATOM 1612 C CA . GLY A 1 206 ? 4.993 -32.562 38.517 1.00 81.56 206 GLY A CA 1
ATOM 1613 C C . GLY A 1 206 ? 5.393 -33.092 37.139 1.00 81.56 206 GLY A C 1
ATOM 1614 O O . GLY A 1 206 ? 6.570 -32.990 36.789 1.00 81.56 206 GLY A O 1
ATOM 1615 N N . ASN A 1 207 ? 4.445 -33.589 36.338 1.00 83.62 207 ASN A N 1
ATOM 1616 C CA . ASN A 1 207 ? 4.731 -34.157 35.021 1.00 83.62 207 ASN A CA 1
ATOM 1617 C C . ASN A 1 207 ? 5.104 -33.072 34.008 1.00 83.62 207 ASN A C 1
ATOM 1619 O O . ASN A 1 207 ? 4.455 -32.029 33.931 1.00 83.62 207 ASN A O 1
ATOM 1623 N N . ILE A 1 208 ? 6.120 -33.338 33.187 1.00 87.69 208 ILE A N 1
ATOM 1624 C CA . ILE A 1 208 ? 6.518 -32.456 32.086 1.00 87.69 208 ILE A CA 1
ATOM 1625 C C . ILE A 1 208 ? 5.822 -32.929 30.814 1.00 87.69 208 ILE A C 1
ATOM 1627 O O . ILE A 1 208 ? 6.007 -34.068 30.389 1.00 87.69 208 ILE A O 1
ATOM 1631 N N . ILE A 1 209 ? 5.051 -32.046 30.186 1.00 86.75 209 ILE A N 1
ATOM 1632 C CA . ILE A 1 209 ? 4.392 -32.314 28.907 1.00 86.75 209 ILE A CA 1
ATOM 1633 C C . ILE A 1 209 ? 4.939 -31.391 27.823 1.00 86.75 209 ILE A C 1
ATOM 1635 O O . ILE A 1 209 ? 5.252 -30.228 28.077 1.00 86.75 209 ILE A O 1
ATOM 1639 N N . LYS A 1 210 ? 5.039 -31.908 26.597 1.00 87.25 210 LYS A N 1
ATOM 1640 C CA . LYS A 1 210 ? 5.241 -31.087 25.399 1.00 87.25 210 LYS A CA 1
ATOM 1641 C C . LYS A 1 210 ? 3.882 -30.606 24.913 1.00 87.25 210 LYS A C 1
ATOM 1643 O O . LYS A 1 210 ? 2.952 -31.403 24.822 1.00 87.25 210 LYS A O 1
ATOM 1648 N N . PHE A 1 211 ? 3.771 -29.328 24.582 1.00 85.75 211 PHE A N 1
ATOM 1649 C CA . PHE A 1 211 ? 2.550 -28.757 24.029 1.00 85.75 211 PHE A CA 1
ATOM 1650 C C . PHE A 1 211 ? 2.827 -28.051 22.707 1.00 85.75 211 PHE A C 1
ATOM 1652 O O . PHE A 1 211 ? 3.931 -27.566 22.448 1.00 85.75 211 PHE A O 1
ATOM 1659 N N . ARG A 1 212 ? 1.785 -27.995 21.881 1.00 88.31 212 ARG A N 1
ATOM 1660 C CA . ARG A 1 212 ? 1.729 -27.259 20.622 1.00 88.31 212 ARG A CA 1
ATOM 1661 C C . ARG A 1 212 ? 0.459 -26.421 20.637 1.00 88.31 212 ARG A C 1
ATOM 1663 O O . ARG A 1 212 ? -0.627 -26.956 20.856 1.00 88.31 212 ARG A O 1
ATOM 1670 N N . GLN A 1 213 ? 0.599 -25.124 20.411 1.00 91.94 213 GLN A N 1
ATOM 1671 C CA . GLN A 1 213 ? -0.510 -24.183 20.383 1.00 91.94 213 GLN A CA 1
ATOM 1672 C C . GLN A 1 213 ? -0.366 -23.188 19.238 1.00 91.94 213 GLN A C 1
ATOM 1674 O O . GLN A 1 213 ? 0.731 -22.860 18.790 1.00 91.94 213 GLN A O 1
ATOM 1679 N N . PHE A 1 214 ? -1.502 -22.685 18.788 1.00 94.00 214 PHE A N 1
ATOM 1680 C CA . PHE A 1 214 ? -1.607 -21.619 17.811 1.00 94.00 214 PHE A CA 1
ATOM 1681 C C . PHE A 1 214 ? -2.131 -20.374 18.513 1.00 94.00 214 PHE A C 1
ATOM 1683 O O . PHE A 1 214 ? -2.901 -20.483 19.469 1.00 94.00 214 PHE A O 1
ATOM 1690 N N . TYR A 1 215 ? -1.728 -19.198 18.046 1.00 95.44 215 TYR A N 1
ATOM 1691 C CA . TYR A 1 215 ? -2.258 -17.936 18.547 1.00 95.44 215 TYR A CA 1
ATOM 1692 C C . TYR A 1 215 ? -2.311 -16.867 17.453 1.00 95.44 215 TYR A C 1
ATOM 1694 O O . TYR A 1 215 ? -1.559 -16.908 16.476 1.00 95.44 215 TYR A O 1
ATOM 1702 N N . PHE A 1 216 ? -3.197 -15.892 17.627 1.00 94.56 216 PHE A N 1
ATOM 1703 C CA . PHE A 1 216 ? -3.162 -14.619 16.909 1.00 94.56 216 PHE A CA 1
ATOM 1704 C C . PHE A 1 216 ? -3.558 -13.488 17.861 1.00 94.56 216 PHE A C 1
ATOM 1706 O O . PHE A 1 216 ? -4.123 -13.726 18.929 1.00 94.56 216 PHE A O 1
ATOM 1713 N N . THR A 1 217 ? -3.258 -12.252 17.473 1.00 94.12 217 THR A N 1
ATOM 1714 C CA . THR A 1 217 ? -3.508 -11.067 18.293 1.00 94.12 217 THR A CA 1
ATOM 1715 C C . THR A 1 217 ? -4.413 -10.100 17.544 1.00 94.12 217 THR A C 1
ATOM 1717 O O . THR A 1 217 ? -4.114 -9.735 16.406 1.00 94.12 217 THR A O 1
ATOM 1720 N N . CYS A 1 218 ? -5.487 -9.653 18.191 1.00 92.19 218 CYS A N 1
ATOM 1721 C CA . CYS A 1 218 ? -6.242 -8.478 17.782 1.00 92.19 218 CYS A CA 1
ATOM 1722 C C . CYS A 1 218 ? -5.472 -7.242 18.249 1.00 92.19 218 CYS A C 1
ATOM 1724 O O . CYS A 1 218 ? -5.339 -6.973 19.450 1.00 92.19 218 CYS A O 1
ATOM 1726 N N . SER A 1 219 ? -4.857 -6.540 17.303 1.00 84.62 219 SER A N 1
ATOM 1727 C CA . SER A 1 219 ? -3.770 -5.621 17.622 1.00 84.62 219 SER A CA 1
ATOM 1728 C C . SER A 1 219 ? -4.233 -4.261 18.125 1.00 84.62 219 SER A C 1
ATOM 1730 O O . SER A 1 219 ? -3.469 -3.641 18.855 1.00 84.62 219 SER A O 1
ATOM 1732 N N . ASP A 1 220 ? -5.421 -3.795 17.732 1.00 85.75 220 ASP A N 1
ATOM 1733 C CA . ASP A 1 220 ? -5.890 -2.435 18.021 1.00 85.75 220 ASP A CA 1
ATOM 1734 C C . ASP A 1 220 ? -6.819 -2.384 19.250 1.00 85.75 220 ASP A C 1
ATOM 1736 O O . ASP A 1 220 ? -7.938 -2.901 19.189 1.00 85.75 220 ASP A O 1
ATOM 1740 N N . PRO A 1 221 ? -6.411 -1.719 20.348 1.00 87.19 221 PRO A N 1
ATOM 1741 C CA . PRO A 1 221 ? -7.243 -1.577 21.539 1.00 87.19 221 PRO A CA 1
ATOM 1742 C C . PRO A 1 221 ? -8.594 -0.901 21.279 1.00 87.19 221 PRO A C 1
ATOM 1744 O O . PRO A 1 221 ? -9.572 -1.254 21.933 1.00 87.19 221 PRO A O 1
ATOM 1747 N N . LYS A 1 222 ? -8.696 0.026 20.310 1.00 85.50 222 LYS A N 1
ATOM 1748 C CA . LYS A 1 222 ? -9.970 0.700 20.003 1.00 85.50 222 LYS A CA 1
ATOM 1749 C C . LYS A 1 222 ? -11.002 -0.286 19.455 1.00 85.50 222 LYS A C 1
ATOM 1751 O O . LYS A 1 222 ? -12.114 -0.332 19.976 1.00 85.50 222 LYS A O 1
ATOM 1756 N N . ALA A 1 223 ? -10.637 -1.095 18.461 1.00 85.88 223 ALA A N 1
ATOM 1757 C CA . ALA A 1 223 ? -11.504 -2.158 17.954 1.00 85.88 223 ALA A CA 1
ATOM 1758 C C . ALA A 1 223 ? -11.805 -3.225 19.025 1.00 85.88 223 ALA A C 1
ATOM 1760 O O . ALA A 1 223 ? -12.944 -3.672 19.151 1.00 85.88 223 ALA A O 1
ATOM 1761 N N . ASN A 1 224 ? -10.809 -3.586 19.841 1.00 92.69 224 ASN A N 1
ATOM 1762 C CA . ASN A 1 224 ? -10.929 -4.622 20.872 1.00 92.69 224 ASN A CA 1
ATOM 1763 C C . ASN A 1 224 ? -11.970 -4.302 21.957 1.00 92.69 224 ASN A C 1
ATOM 1765 O O . ASN A 1 224 ? -12.608 -5.220 22.474 1.00 92.69 224 ASN A O 1
ATOM 1769 N N . ARG A 1 225 ? -12.202 -3.020 22.274 1.00 93.00 225 ARG A N 1
ATOM 1770 C CA . ARG A 1 225 ? -13.251 -2.602 23.225 1.00 93.00 225 ARG A CA 1
ATOM 1771 C C . ARG A 1 225 ? -14.653 -3.049 22.808 1.00 93.00 225 ARG A C 1
ATOM 1773 O O . ARG A 1 225 ? -15.482 -3.285 23.677 1.00 93.00 225 ARG A O 1
ATOM 1780 N N . ARG A 1 226 ? -14.911 -3.220 21.503 1.00 93.50 226 ARG A N 1
ATOM 1781 C CA . ARG A 1 226 ? -16.196 -3.737 20.994 1.00 93.50 226 ARG A CA 1
ATOM 1782 C C . ARG A 1 226 ? -16.438 -5.186 21.413 1.00 93.50 226 ARG A C 1
ATOM 1784 O O . ARG A 1 226 ? -17.581 -5.557 21.659 1.00 93.50 226 ARG A O 1
ATOM 1791 N N . ILE A 1 227 ? -15.379 -6.001 21.503 1.00 95.44 227 ILE A N 1
ATOM 1792 C CA . ILE A 1 227 ? -15.494 -7.369 22.028 1.00 95.44 227 ILE A CA 1
ATOM 1793 C C . ILE A 1 227 ? -15.834 -7.282 23.516 1.00 95.44 227 ILE A C 1
ATOM 1795 O O . ILE A 1 227 ? -16.820 -7.871 23.946 1.00 95.44 227 ILE A O 1
ATOM 1799 N N . GLY A 1 228 ? -15.092 -6.491 24.294 1.00 92.12 228 GLY A N 1
ATOM 1800 C CA . GLY A 1 228 ? -15.270 -6.411 25.749 1.00 92.12 228 GLY A CA 1
ATOM 1801 C C . GLY A 1 228 ? -14.891 -7.718 26.457 1.00 92.12 228 GLY A C 1
ATOM 1802 O O . GLY A 1 228 ? -14.363 -8.634 25.837 1.00 92.12 228 GLY A O 1
ATOM 1803 N N . SER A 1 229 ? -15.142 -7.810 27.761 1.00 93.88 229 SER A N 1
ATOM 1804 C CA . SER A 1 229 ? -14.848 -8.988 28.596 1.00 93.88 229 SER A CA 1
ATOM 1805 C C . SER A 1 229 ? -15.688 -8.927 29.873 1.00 93.88 229 SER A C 1
ATOM 1807 O O . SER A 1 229 ? -16.022 -7.829 30.317 1.00 93.88 229 SER A O 1
ATOM 1809 N N . HIS A 1 230 ? -16.034 -10.069 30.468 1.00 90.00 230 HIS A N 1
ATOM 1810 C CA . HIS A 1 230 ? -16.637 -10.119 31.811 1.00 90.00 230 HIS A CA 1
ATOM 1811 C C . HIS A 1 230 ? -15.585 -10.135 32.929 1.00 90.00 230 HIS A C 1
ATOM 1813 O O . HIS A 1 230 ? -15.908 -9.953 34.100 1.00 90.00 230 HIS A O 1
ATOM 1819 N N . THR A 1 231 ? -14.315 -10.326 32.577 1.00 88.69 231 THR A N 1
ATOM 1820 C CA . THR A 1 231 ? -13.200 -10.361 33.517 1.00 88.69 231 THR A CA 1
ATOM 1821 C C . THR A 1 231 ? -12.761 -8.935 33.866 1.00 88.69 231 THR A C 1
ATOM 1823 O O . THR A 1 231 ? -12.261 -8.212 33.004 1.00 88.69 231 THR A O 1
ATOM 1826 N N . LEU A 1 232 ? -12.881 -8.534 35.139 1.00 90.38 232 LEU A N 1
ATOM 1827 C CA . LEU A 1 232 ? -12.606 -7.159 35.606 1.00 90.38 232 LEU A CA 1
ATOM 1828 C C . LEU A 1 232 ? -11.225 -6.631 35.178 1.00 90.38 232 LEU A C 1
ATOM 1830 O O . LEU A 1 232 ? -11.111 -5.534 34.637 1.00 90.38 232 LEU A O 1
ATOM 1834 N N . ILE A 1 233 ? -10.168 -7.437 35.335 1.00 91.44 233 ILE A N 1
ATOM 1835 C CA . ILE A 1 233 ? -8.809 -7.028 34.943 1.00 91.44 233 ILE A CA 1
ATOM 1836 C C . ILE A 1 233 ? -8.659 -6.840 33.423 1.00 91.44 233 ILE A C 1
ATOM 1838 O O . ILE A 1 233 ? -7.800 -6.087 32.967 1.00 91.44 233 ILE A O 1
ATOM 1842 N N . TYR A 1 234 ? -9.468 -7.523 32.611 1.00 94.56 234 TYR A N 1
ATOM 1843 C CA . TYR A 1 234 ? -9.458 -7.349 31.159 1.00 94.56 234 TYR A CA 1
ATOM 1844 C C . TYR A 1 234 ? -10.253 -6.117 30.740 1.00 94.56 234 TYR A C 1
ATOM 1846 O O . TYR A 1 234 ? -9.802 -5.418 29.836 1.00 94.56 234 TYR A O 1
ATOM 1854 N N . GLN A 1 235 ? -11.361 -5.806 31.419 1.00 92.88 235 GLN A N 1
ATOM 1855 C CA . GLN A 1 235 ? -12.098 -4.552 31.223 1.00 92.88 235 GLN A CA 1
ATOM 1856 C C . GLN A 1 235 ? -11.176 -3.346 31.436 1.00 92.88 235 GLN A C 1
ATOM 1858 O O . GLN A 1 235 ? -10.989 -2.551 30.516 1.00 92.88 235 GLN A O 1
ATOM 1863 N N . GLU A 1 236 ? -10.479 -3.302 32.575 1.00 93.00 236 GLU A N 1
ATOM 1864 C CA . GLU A 1 236 ? -9.521 -2.237 32.892 1.00 93.00 236 GLU A CA 1
ATOM 1865 C C . GLU A 1 236 ? -8.420 -2.114 31.820 1.00 93.00 236 GLU A C 1
ATOM 1867 O O . GLU A 1 236 ? -8.078 -1.019 31.369 1.00 93.00 236 GLU A O 1
ATOM 1872 N N . ARG A 1 237 ? -7.863 -3.241 31.355 1.00 94.12 237 ARG A N 1
ATOM 1873 C CA . ARG A 1 237 ? -6.817 -3.244 30.316 1.00 94.12 237 ARG A CA 1
ATOM 1874 C C . ARG A 1 237 ? -7.325 -2.781 28.950 1.00 94.12 237 ARG A C 1
ATOM 1876 O O . ARG A 1 237 ? -6.566 -2.148 28.216 1.00 94.12 237 ARG A O 1
ATOM 1883 N N . LEU A 1 238 ? -8.565 -3.105 28.585 1.00 92.25 238 LEU A N 1
ATOM 1884 C CA . LEU A 1 238 ? -9.185 -2.663 27.330 1.00 92.25 238 LEU A CA 1
ATOM 1885 C C . LEU A 1 238 ? -9.485 -1.157 27.351 1.00 92.25 238 LEU A C 1
ATOM 1887 O O . LEU A 1 238 ? -9.292 -0.475 26.339 1.00 92.25 238 LEU A O 1
ATOM 1891 N N . GLU A 1 239 ? -9.915 -0.632 28.497 1.00 90.69 239 GLU A N 1
ATOM 1892 C CA . GLU A 1 239 ? -10.159 0.798 28.704 1.00 90.69 239 GLU A CA 1
ATOM 1893 C C . GLU A 1 239 ? -8.851 1.597 28.665 1.00 90.69 239 GLU A C 1
ATOM 1895 O O . GLU A 1 239 ? -8.715 2.525 27.864 1.00 90.69 239 GLU A O 1
ATOM 1900 N N . ASN A 1 240 ? -7.845 1.163 29.432 1.00 88.75 240 ASN A N 1
ATOM 1901 C CA . ASN A 1 240 ? -6.538 1.822 29.531 1.00 88.75 240 ASN A CA 1
ATOM 1902 C C . ASN A 1 240 ? -5.631 1.607 28.307 1.00 88.75 240 ASN A C 1
ATOM 1904 O O . ASN A 1 240 ? -4.610 2.285 28.148 1.00 88.75 240 ASN A O 1
ATOM 1908 N N . GLY A 1 241 ? -5.970 0.656 27.434 1.00 85.56 241 GLY A N 1
ATOM 1909 C CA . GLY A 1 241 ? -5.217 0.375 26.220 1.00 85.56 241 GLY A CA 1
ATOM 1910 C C . GLY A 1 241 ? -5.200 1.582 25.289 1.00 85.56 241 GLY A C 1
ATOM 1911 O O . GLY A 1 241 ? -6.250 2.037 24.837 1.00 85.56 241 GLY A O 1
ATOM 1912 N N . LYS A 1 242 ? -4.008 2.102 24.975 1.00 81.44 242 LYS A N 1
ATOM 1913 C CA . LYS A 1 242 ? -3.855 3.227 24.043 1.00 81.44 242 LYS A CA 1
ATOM 1914 C C . LYS A 1 242 ? -4.125 2.741 22.614 1.00 81.44 242 LYS A C 1
ATOM 1916 O O . LYS A 1 242 ? -3.362 1.895 22.138 1.00 81.44 242 LYS A O 1
ATOM 1921 N N . PRO A 1 243 ? -5.162 3.257 21.923 1.00 75.44 243 PRO A N 1
ATOM 1922 C CA . PRO A 1 243 ? -5.366 2.983 20.506 1.00 75.44 243 PRO A CA 1
ATOM 1923 C C . PRO A 1 243 ? -4.102 3.298 19.717 1.00 75.44 243 PRO A C 1
ATOM 1925 O O . PRO A 1 243 ? -3.337 4.189 20.101 1.00 75.44 243 PRO A O 1
ATOM 1928 N N . PHE A 1 244 ? -3.884 2.612 18.600 1.00 66.38 244 PHE A N 1
ATOM 1929 C CA . PHE A 1 244 ? -2.816 3.047 17.710 1.00 66.38 244 PHE A CA 1
ATOM 1930 C C . PHE A 1 244 ? -3.121 4.466 17.216 1.00 66.38 244 PHE A C 1
ATOM 1932 O O . PHE A 1 244 ? -4.159 4.708 16.601 1.00 66.38 244 PHE A O 1
ATOM 1939 N N . GLY A 1 245 ? -2.211 5.407 17.481 1.00 48.38 245 GLY A N 1
ATOM 1940 C CA . GLY A 1 245 ? -2.179 6.677 16.764 1.00 48.38 245 GLY A CA 1
ATOM 1941 C C . GLY A 1 245 ? -1.857 6.359 15.311 1.00 48.38 245 GLY A C 1
ATOM 1942 O O . GLY A 1 245 ? -0.742 5.933 15.033 1.00 48.38 245 GLY A O 1
ATOM 1943 N N . ARG A 1 246 ? -2.882 6.422 14.451 1.00 45.59 246 ARG A N 1
ATOM 1944 C CA . ARG A 1 246 ? -2.843 6.210 12.994 1.00 45.59 246 ARG A CA 1
ATOM 1945 C C . ARG A 1 246 ? -1.816 5.167 12.527 1.00 45.59 246 ARG A C 1
ATOM 1947 O O . ARG A 1 246 ? -0.735 5.482 12.050 1.00 45.59 246 ARG A O 1
ATOM 1954 N N . LYS A 1 247 ? -2.202 3.893 12.593 1.00 37.41 247 LYS A N 1
ATOM 1955 C CA . LYS A 1 247 ? -1.792 2.938 11.560 1.00 37.41 247 LYS A CA 1
ATOM 1956 C C . LYS A 1 247 ? -3.012 2.681 10.700 1.00 37.41 247 LYS A C 1
ATOM 1958 O O . LYS A 1 247 ? -3.954 2.061 11.189 1.00 37.41 247 LYS A O 1
ATOM 1963 N N . ASP A 1 248 ? -2.953 3.077 9.435 1.00 39.44 248 ASP A N 1
ATOM 1964 C CA . ASP A 1 248 ? -3.833 2.600 8.362 1.00 39.44 248 ASP A CA 1
ATOM 1965 C C . ASP A 1 248 ? -3.586 1.112 8.068 1.00 39.44 248 ASP A C 1
ATOM 1967 O O . ASP A 1 248 ? -3.354 0.673 6.952 1.00 39.44 248 ASP A O 1
ATOM 1971 N N . ARG A 1 249 ? -3.649 0.283 9.111 1.00 40.59 249 ARG A N 1
ATOM 1972 C CA . ARG A 1 249 ? -4.014 -1.121 8.974 1.00 40.59 249 ARG A CA 1
ATOM 1973 C C . ARG A 1 249 ? -5.478 -1.252 9.351 1.00 40.59 249 ARG A C 1
ATOM 1975 O O . ARG A 1 249 ? -5.831 -2.061 10.208 1.00 40.59 249 ARG A O 1
ATOM 1982 N N . HIS A 1 250 ? -6.333 -0.456 8.715 1.00 35.22 250 HIS A N 1
ATOM 1983 C CA . HIS A 1 250 ? -7.639 -1.007 8.412 1.00 35.22 250 HIS A CA 1
ATOM 1984 C C . HIS A 1 250 ? -7.341 -2.195 7.499 1.00 35.22 250 HIS A C 1
ATOM 1986 O O . HIS A 1 250 ? -6.836 -2.021 6.394 1.00 35.22 250 HIS A O 1
ATOM 1992 N N . TYR A 1 251 ? -7.592 -3.420 7.968 1.00 38.91 251 TYR A N 1
ATOM 1993 C CA . TYR A 1 251 ? -8.005 -4.412 6.985 1.00 38.91 251 TYR A CA 1
ATOM 1994 C C . TYR A 1 251 ? -9.198 -3.762 6.281 1.00 38.91 251 TYR A C 1
ATOM 1996 O O . TYR A 1 251 ? -10.088 -3.301 7.006 1.00 38.91 251 TYR A O 1
ATOM 2004 N N . PRO A 1 252 ? -9.200 -3.626 4.943 1.00 37.19 252 PRO A N 1
ATOM 2005 C CA . PRO A 1 252 ? -10.393 -3.164 4.260 1.00 37.19 252 PRO A CA 1
ATOM 2006 C C . PRO A 1 252 ? -11.548 -4.007 4.796 1.00 37.19 252 PRO A C 1
ATOM 2008 O O . PRO A 1 252 ? -11.462 -5.240 4.830 1.00 37.19 252 PRO A O 1
ATOM 2011 N N . LEU A 1 253 ? -12.559 -3.327 5.339 1.00 39.00 253 LEU A N 1
ATOM 2012 C CA . LEU A 1 253 ? -13.866 -3.915 5.585 1.00 39.00 253 LEU 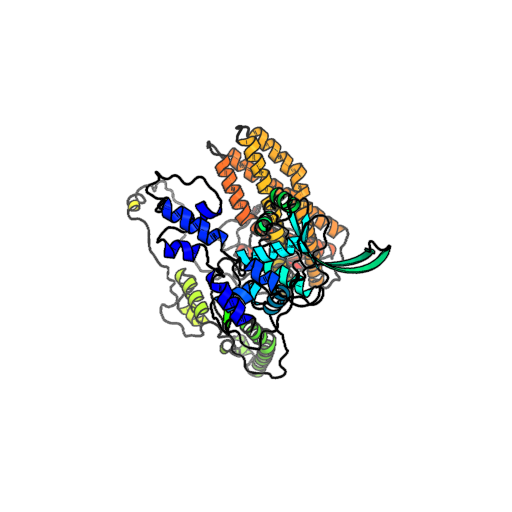A CA 1
ATOM 2013 C C . LEU A 1 253 ? -14.336 -4.377 4.209 1.00 39.00 253 LEU A C 1
ATOM 2015 O O . LEU A 1 253 ? -14.847 -3.564 3.466 1.00 39.00 253 LEU A O 1
ATOM 2019 N N . HIS A 1 254 ? -13.999 -5.620 3.865 1.00 42.41 254 HIS A N 1
ATOM 2020 C CA . HIS A 1 254 ? -14.348 -6.370 2.661 1.00 42.41 254 HIS A CA 1
ATOM 2021 C C . HIS A 1 254 ? -14.577 -5.547 1.381 1.00 42.41 254 HIS A C 1
ATOM 2023 O O . HIS A 1 254 ? -15.600 -4.897 1.227 1.00 42.41 254 HIS A O 1
ATOM 2029 N N . GLY A 1 255 ? -13.680 -5.683 0.403 1.00 42.72 255 GLY A N 1
ATOM 2030 C CA . GLY A 1 255 ? -13.787 -4.927 -0.847 1.00 42.72 255 GLY A CA 1
ATOM 2031 C C . GLY A 1 255 ? -13.279 -3.497 -0.673 1.00 42.72 255 GLY A C 1
ATOM 2032 O O . GLY A 1 255 ? -13.059 -3.023 0.439 1.00 42.72 255 GLY A O 1
ATOM 2033 N N . GLY A 1 256 ? -12.966 -2.836 -1.782 1.00 35.28 256 GLY A N 1
ATOM 2034 C CA . GLY A 1 256 ? -12.465 -1.465 -1.770 1.00 35.28 256 GLY A CA 1
ATOM 2035 C C . GLY A 1 256 ? -13.459 -0.461 -1.169 1.00 35.28 256 GLY A C 1
ATOM 2036 O O . GLY A 1 256 ? -14.522 -0.805 -0.655 1.00 35.28 256 GLY A O 1
ATOM 2037 N N . LYS A 1 257 ? -13.114 0.826 -1.255 1.00 33.97 257 LYS A N 1
ATOM 2038 C CA . LYS A 1 257 ? -14.042 1.929 -0.954 1.00 33.97 257 LYS A CA 1
ATOM 2039 C C . LYS A 1 257 ? -15.396 1.681 -1.652 1.00 33.97 257 LYS A C 1
ATOM 2041 O O . LYS A 1 257 ? -15.437 1.687 -2.874 1.00 33.97 257 LYS A O 1
ATOM 2046 N N . GLY A 1 258 ? -16.477 1.516 -0.880 1.00 43.75 258 GLY A N 1
ATOM 2047 C CA . GLY A 1 258 ? -17.858 1.510 -1.392 1.00 43.75 258 GLY A CA 1
ATOM 2048 C C . GLY A 1 258 ? -18.634 0.184 -1.344 1.00 43.75 258 GLY A C 1
ATOM 2049 O O . GLY A 1 258 ? -19.769 0.167 -1.806 1.00 43.75 258 GLY A O 1
ATOM 2050 N N . PHE A 1 259 ? -18.092 -0.906 -0.790 1.00 41.94 259 PHE A N 1
ATOM 2051 C CA . PHE A 1 259 ? -18.809 -2.190 -0.729 1.00 41.94 259 PHE A CA 1
ATOM 2052 C C . PHE A 1 259 ? -19.697 -2.293 0.534 1.00 41.94 259 PHE A C 1
ATOM 2054 O O . PHE A 1 259 ? -19.185 -2.350 1.652 1.00 41.94 259 PHE A O 1
ATOM 2061 N N . ASP A 1 260 ? -21.027 -2.297 0.375 1.00 45.97 260 ASP A N 1
ATOM 2062 C CA . ASP A 1 260 ? -21.985 -2.506 1.476 1.00 45.97 260 ASP A CA 1
ATOM 2063 C C . ASP A 1 260 ? -22.286 -4.010 1.666 1.00 45.97 260 ASP A C 1
ATOM 2065 O O . ASP A 1 260 ? -22.653 -4.716 0.727 1.00 45.97 260 ASP A O 1
ATOM 2069 N N . LEU A 1 261 ? -22.109 -4.513 2.893 1.00 51.88 261 LEU A N 1
ATOM 2070 C CA . LEU A 1 261 ? -22.230 -5.928 3.278 1.00 51.88 261 LEU A CA 1
ATOM 2071 C C . LEU A 1 261 ? -23.616 -6.319 3.798 1.00 51.88 261 LEU A C 1
ATOM 2073 O O . LEU A 1 261 ? -23.816 -7.492 4.114 1.00 51.88 261 LEU A O 1
ATOM 2077 N N . ASN A 1 262 ? -24.564 -5.384 3.909 1.00 49.88 262 ASN A N 1
ATOM 2078 C CA . ASN A 1 262 ? -25.855 -5.630 4.568 1.00 49.88 262 ASN A CA 1
ATOM 2079 C C . ASN A 1 262 ? -26.651 -6.832 4.004 1.00 49.88 262 ASN A C 1
ATOM 2081 O O . ASN A 1 262 ? -27.504 -7.382 4.699 1.00 49.88 262 ASN A O 1
ATOM 2085 N N . SER A 1 263 ? -26.354 -7.280 2.780 1.00 53.47 263 SER A N 1
ATOM 2086 C CA . SER A 1 263 ? -27.004 -8.408 2.096 1.00 53.47 263 SER A CA 1
ATOM 2087 C C . SER A 1 263 ? -26.092 -9.614 1.804 1.00 53.47 263 SER A C 1
ATOM 2089 O O . SER A 1 263 ? -26.541 -10.562 1.160 1.00 53.47 263 SER A O 1
ATOM 2091 N N . CYS A 1 264 ? -24.838 -9.627 2.273 1.00 54.41 264 CYS A N 1
ATOM 2092 C CA . CYS A 1 264 ? -23.882 -10.716 2.024 1.00 54.41 264 CYS A CA 1
ATOM 2093 C C . CYS A 1 264 ? -23.509 -11.461 3.317 1.00 54.41 264 CYS A C 1
ATOM 2095 O O . CYS A 1 264 ? -23.325 -10.855 4.369 1.00 54.41 264 CYS A O 1
ATOM 2097 N N . SER A 1 265 ? -23.341 -12.786 3.243 1.00 52.91 265 SER A N 1
ATOM 2098 C CA . SER A 1 265 ? -22.893 -13.606 4.379 1.00 52.91 265 SER A CA 1
ATOM 2099 C C . SER A 1 265 ? -21.661 -14.442 4.025 1.00 52.91 265 SER A C 1
ATOM 2101 O O . SER A 1 265 ? -21.481 -14.859 2.881 1.00 52.91 265 SER A O 1
ATOM 2103 N N . LEU A 1 266 ? -20.775 -14.659 5.001 1.00 56.94 266 LEU A N 1
ATOM 2104 C CA . LEU A 1 266 ? -19.553 -15.438 4.801 1.00 56.94 266 LEU A CA 1
ATOM 2105 C C . LEU A 1 266 ? -19.861 -16.928 4.957 1.00 56.94 266 LEU A C 1
ATOM 2107 O O . LEU A 1 266 ? -20.120 -17.402 6.062 1.00 56.94 266 LEU A O 1
ATOM 2111 N N . SER A 1 267 ? -19.773 -17.673 3.856 1.00 52.19 267 SER A N 1
ATOM 2112 C CA . SER A 1 267 ? -19.883 -19.133 3.866 1.00 52.19 267 SER A CA 1
ATOM 2113 C C . SER A 1 267 ? -18.504 -19.794 3.820 1.00 52.19 267 SER A C 1
ATOM 2115 O O . SER A 1 267 ? -17.581 -19.320 3.156 1.00 52.19 267 SER A O 1
ATOM 2117 N N . ARG A 1 268 ? -18.337 -20.903 4.547 1.00 48.59 268 ARG A N 1
ATOM 2118 C CA . ARG A 1 268 ? -17.081 -21.664 4.575 1.00 48.59 268 ARG A CA 1
ATOM 2119 C C . ARG A 1 268 ? -16.962 -22.513 3.308 1.00 48.59 268 ARG A C 1
ATOM 2121 O O . ARG A 1 268 ? -17.857 -23.297 3.008 1.00 48.59 268 ARG A O 1
ATOM 2128 N N . ILE A 1 269 ? -15.808 -22.451 2.643 1.00 66.62 269 ILE A N 1
ATOM 2129 C CA . ILE A 1 269 ? -15.465 -23.383 1.559 1.00 66.62 269 ILE A CA 1
ATOM 2130 C C . ILE A 1 269 ? -15.392 -24.810 2.128 1.00 66.62 269 ILE A C 1
ATOM 2132 O O . ILE A 1 269 ? -14.614 -25.076 3.051 1.00 66.62 269 ILE A O 1
ATOM 2136 N N . CYS A 1 270 ? -16.228 -25.710 1.604 1.00 61.59 270 CYS A N 1
ATOM 2137 C CA . CYS A 1 270 ? -16.345 -27.093 2.078 1.00 61.59 270 CYS A CA 1
ATOM 2138 C C . CYS A 1 270 ? -15.236 -27.996 1.517 1.00 61.59 270 CYS A C 1
ATOM 2140 O O . CYS A 1 270 ? -14.601 -28.723 2.280 1.00 61.59 270 CYS A O 1
ATOM 2142 N N . SER A 1 271 ? -14.956 -27.901 0.218 1.00 65.94 271 SER A N 1
ATOM 2143 C CA . SER A 1 271 ? -13.845 -28.572 -0.463 1.00 65.94 271 SER A CA 1
ATOM 2144 C C . SER A 1 271 ? -13.474 -27.801 -1.735 1.00 65.94 271 SER A C 1
ATOM 2146 O O . SER A 1 271 ? -14.261 -26.999 -2.235 1.00 65.94 271 SER A O 1
ATOM 2148 N N . ILE A 1 272 ? -12.251 -28.011 -2.227 1.00 81.38 272 ILE A N 1
ATOM 2149 C CA . ILE A 1 272 ? -11.804 -27.561 -3.550 1.00 81.38 272 ILE A CA 1
ATOM 2150 C C . ILE A 1 272 ? -11.212 -28.792 -4.223 1.00 81.38 272 ILE A C 1
ATOM 2152 O O . ILE A 1 272 ? -10.258 -29.376 -3.707 1.00 81.38 272 ILE A O 1
ATOM 2156 N N . GLU A 1 273 ? -11.790 -29.192 -5.348 1.00 75.38 273 GLU A N 1
ATOM 2157 C CA . GLU A 1 273 ? -11.409 -30.400 -6.069 1.00 75.38 273 GLU A CA 1
ATOM 2158 C C . GLU A 1 273 ? -11.015 -30.032 -7.492 1.00 75.38 273 GLU A C 1
ATOM 2160 O O . GLU A 1 273 ? -11.673 -29.231 -8.156 1.00 75.38 273 GLU A O 1
ATOM 2165 N N . LYS A 1 274 ? -9.912 -30.608 -7.968 1.00 76.31 274 LYS A N 1
ATOM 2166 C CA . LYS A 1 274 ? -9.502 -30.433 -9.356 1.00 76.31 274 LYS A CA 1
ATOM 2167 C C . LYS A 1 274 ? -10.370 -31.344 -10.222 1.00 76.31 274 LYS A C 1
ATOM 2169 O O . LYS A 1 274 ? -10.231 -32.563 -10.135 1.00 76.31 274 LYS A O 1
ATOM 2174 N N . SER A 1 275 ? -11.242 -30.758 -11.043 1.00 73.25 275 SER A N 1
ATOM 2175 C CA . SER A 1 275 ? -12.034 -31.528 -12.008 1.00 73.25 275 SER A CA 1
ATOM 2176 C C . SER A 1 275 ? -11.109 -32.273 -12.974 1.00 73.25 275 SER A C 1
ATOM 2178 O O . SER A 1 275 ? -10.134 -31.710 -13.474 1.00 73.25 275 SER A O 1
ATOM 2180 N N . GLN A 1 276 ? -11.408 -33.548 -13.225 1.00 70.38 276 GLN A N 1
ATOM 2181 C CA . GLN A 1 276 ? -10.748 -34.345 -14.266 1.00 70.38 276 GLN A CA 1
ATOM 2182 C C . GLN A 1 276 ? -11.428 -34.192 -15.634 1.00 70.38 276 GLN A C 1
ATOM 2184 O O . GLN A 1 276 ? -10.884 -34.634 -16.643 1.00 70.38 276 GLN A O 1
ATOM 2189 N N . ILE A 1 277 ? -12.608 -33.568 -15.664 1.00 68.19 277 ILE A N 1
ATOM 2190 C CA . ILE A 1 277 ? -13.400 -33.321 -16.865 1.00 68.19 277 ILE A CA 1
ATOM 2191 C C . ILE A 1 277 ? -13.195 -31.859 -17.259 1.00 68.19 277 ILE A C 1
ATOM 2193 O O . ILE A 1 277 ? -13.383 -30.956 -16.439 1.00 68.19 277 ILE A O 1
ATOM 2197 N N . VAL A 1 278 ? -12.779 -31.637 -18.505 1.00 70.62 278 VAL A N 1
ATOM 2198 C CA . VAL A 1 278 ? -12.694 -30.303 -19.105 1.00 70.62 278 VAL A CA 1
ATOM 2199 C C . VAL A 1 278 ? -14.061 -29.993 -19.705 1.00 70.62 278 VAL A C 1
ATOM 2201 O O . VAL A 1 278 ? -14.448 -30.602 -20.700 1.00 70.62 278 VAL A O 1
ATOM 2204 N N . GLU A 1 279 ? -14.795 -29.077 -19.084 1.00 72.81 279 GLU A N 1
ATOM 2205 C CA . GLU A 1 279 ? -16.091 -28.597 -19.569 1.00 72.81 279 GLU A CA 1
ATOM 2206 C C . GLU A 1 279 ? -15.958 -27.150 -20.065 1.00 72.81 279 GLU A C 1
ATOM 2208 O O . GLU A 1 279 ? -15.143 -26.393 -19.528 1.00 72.81 279 GLU A O 1
ATOM 2213 N N . PRO A 1 280 ? -16.727 -26.742 -21.089 1.00 70.19 280 PRO A N 1
ATOM 2214 C CA . PRO A 1 280 ? -16.786 -25.344 -21.491 1.00 70.19 280 PRO A CA 1
ATOM 2215 C C . PRO A 1 280 ? -17.373 -24.499 -20.351 1.00 70.19 280 PRO A C 1
ATOM 2217 O O . PRO A 1 280 ? -18.461 -24.784 -19.853 1.00 70.19 280 PRO A O 1
ATOM 2220 N N . VAL A 1 281 ? -16.649 -23.452 -19.951 1.00 64.62 281 VAL A N 1
ATOM 2221 C CA . VAL A 1 281 ? -17.084 -22.474 -18.944 1.00 64.62 281 VAL A CA 1
ATOM 2222 C C . VAL A 1 281 ? -17.417 -21.143 -19.609 1.00 64.62 281 VAL A C 1
ATOM 2224 O O . VAL A 1 281 ? -16.812 -20.775 -20.615 1.00 64.62 281 VAL A O 1
ATOM 2227 N N . TYR A 1 282 ? -18.377 -20.423 -19.036 1.00 66.88 282 TYR A N 1
ATOM 2228 C CA . TYR A 1 282 ? -18.754 -19.083 -19.474 1.00 66.88 282 TYR A CA 1
ATOM 2229 C C . TYR A 1 282 ? -18.158 -18.066 -18.505 1.00 66.88 282 TYR A C 1
ATOM 2231 O O . TYR A 1 282 ? -18.343 -18.202 -17.295 1.00 66.88 282 TYR A O 1
ATOM 2239 N N . ASP A 1 283 ? -17.448 -17.075 -19.038 1.00 63.94 283 ASP A N 1
ATOM 2240 C CA . ASP A 1 283 ? -16.915 -15.961 -18.255 1.00 63.94 283 ASP A CA 1
ATOM 2241 C C . ASP A 1 283 ? -17.849 -14.753 -18.349 1.00 63.94 283 ASP A C 1
ATOM 2243 O O . ASP A 1 283 ? -18.478 -14.519 -19.384 1.00 63.94 283 ASP A O 1
ATOM 2247 N N . LEU A 1 284 ? -17.978 -14.022 -17.246 1.00 67.44 284 LEU A N 1
ATOM 2248 C CA . LEU A 1 284 ? -18.912 -12.911 -17.103 1.00 67.44 284 LEU A CA 1
ATOM 2249 C C . LEU A 1 284 ? -18.147 -11.739 -16.486 1.00 67.44 284 LEU A C 1
ATOM 2251 O O . LEU A 1 284 ? -17.579 -11.875 -15.404 1.00 67.44 284 LEU A O 1
ATOM 2255 N N . GLU A 1 285 ? -18.107 -10.608 -17.189 1.00 66.62 285 GLU A N 1
ATOM 2256 C CA . GLU A 1 285 ? -17.351 -9.426 -16.772 1.00 66.62 285 GLU A CA 1
ATOM 2257 C C . GLU A 1 285 ? -18.307 -8.324 -16.302 1.00 66.62 285 GLU A C 1
ATOM 2259 O O . GLU A 1 285 ? -19.225 -7.933 -17.022 1.00 66.62 285 GLU A O 1
ATOM 2264 N N . VAL A 1 286 ? -18.111 -7.837 -15.074 1.00 72.56 286 VAL A N 1
ATOM 2265 C CA . VAL A 1 286 ? -18.797 -6.643 -14.555 1.00 72.56 286 VAL A CA 1
ATOM 2266 C C . VAL A 1 286 ? -17.814 -5.477 -14.495 1.00 72.56 286 VAL A C 1
ATOM 2268 O O . VAL A 1 286 ? -16.761 -5.601 -13.868 1.00 72.56 286 VAL A O 1
ATOM 2271 N N . GLU A 1 287 ? -18.154 -4.362 -15.145 1.00 50.81 287 GLU A N 1
ATOM 2272 C CA . GLU A 1 287 ? -17.259 -3.210 -15.354 1.00 50.81 287 GLU A CA 1
ATOM 2273 C C . GLU A 1 287 ? -16.973 -2.415 -14.068 1.00 50.81 287 GLU A C 1
ATOM 2275 O O . GLU A 1 287 ? -15.817 -2.147 -13.765 1.00 50.81 287 GLU A O 1
ATOM 2280 N N . ASP A 1 288 ? -17.990 -2.074 -13.274 1.00 56.09 288 ASP A N 1
ATOM 2281 C CA . ASP A 1 288 ? -17.806 -1.139 -12.150 1.00 56.09 288 ASP A CA 1
ATOM 2282 C C . ASP A 1 288 ? -17.168 -1.781 -10.909 1.00 56.09 288 ASP A C 1
ATOM 2284 O O . ASP A 1 288 ? -16.260 -1.235 -10.282 1.00 56.09 288 ASP A O 1
ATOM 2288 N N . THR A 1 289 ? -17.690 -2.937 -10.495 1.00 61.56 289 THR A N 1
ATOM 2289 C CA . THR A 1 289 ? -17.316 -3.590 -9.229 1.00 61.56 289 THR A CA 1
ATOM 2290 C C . THR A 1 289 ? -16.322 -4.728 -9.419 1.00 61.56 289 THR A C 1
ATOM 2292 O O . THR A 1 289 ? -15.806 -5.253 -8.428 1.00 61.56 289 THR A O 1
ATOM 2295 N N . HIS A 1 290 ? -16.104 -5.159 -10.668 1.00 63.53 290 HIS A N 1
ATOM 2296 C CA . HIS A 1 290 ? -15.350 -6.362 -11.035 1.00 63.53 290 HIS A CA 1
ATOM 2297 C C . HIS A 1 290 ? -15.753 -7.621 -10.249 1.00 63.53 290 HIS A C 1
ATOM 2299 O O . HIS A 1 290 ? -14.956 -8.536 -10.042 1.00 63.53 290 HIS A O 1
ATOM 2305 N N . SER A 1 291 ? -16.989 -7.650 -9.744 1.00 68.69 291 SER A N 1
ATOM 2306 C CA . SER A 1 291 ? -17.522 -8.711 -8.893 1.00 68.69 291 SER A CA 1
ATOM 2307 C C . SER A 1 291 ? -19.027 -8.857 -9.101 1.00 68.69 291 SER A C 1
ATOM 2309 O O . SER A 1 291 ? -19.746 -7.857 -9.143 1.00 68.69 291 SER A O 1
ATOM 2311 N N . PHE A 1 292 ? -19.517 -10.093 -9.169 1.00 73.31 292 PHE A N 1
ATOM 2312 C CA . PHE A 1 292 ? -20.930 -10.425 -9.368 1.00 73.31 292 PHE A CA 1
ATOM 2313 C C . PHE A 1 292 ? -21.365 -11.614 -8.511 1.00 73.31 292 PHE A C 1
ATOM 2315 O O . PHE A 1 292 ? -20.555 -12.243 -7.836 1.00 73.31 292 PHE A O 1
ATOM 2322 N N . ILE A 1 293 ? -22.665 -11.915 -8.499 1.00 74.00 293 ILE A N 1
ATOM 2323 C CA . ILE A 1 293 ? -23.218 -13.031 -7.724 1.00 74.00 293 ILE A CA 1
ATOM 2324 C C . ILE A 1 293 ? -23.433 -14.229 -8.651 1.00 74.00 293 ILE A C 1
ATOM 2326 O O . ILE A 1 293 ? -24.318 -14.205 -9.502 1.00 74.00 293 ILE A O 1
ATOM 2330 N N . ALA A 1 294 ? -22.668 -15.301 -8.443 1.00 65.81 294 ALA A N 1
ATOM 2331 C CA . ALA A 1 294 ? -22.846 -16.588 -9.108 1.00 65.81 294 ALA A CA 1
ATOM 2332 C C . ALA A 1 294 ? -23.325 -17.629 -8.092 1.00 65.81 294 ALA A C 1
ATOM 2334 O O . ALA A 1 294 ? -22.672 -17.862 -7.077 1.00 65.81 294 ALA A O 1
ATOM 2335 N N . ASN A 1 295 ? -24.485 -18.247 -8.339 1.00 69.62 295 ASN A N 1
ATOM 2336 C CA . ASN A 1 295 ? -25.092 -19.242 -7.441 1.00 69.62 295 ASN A CA 1
ATOM 2337 C C . ASN A 1 295 ? -25.171 -18.787 -5.965 1.00 69.62 295 ASN A C 1
ATOM 2339 O O . ASN A 1 295 ? -24.975 -19.578 -5.044 1.00 69.62 295 ASN A O 1
ATOM 2343 N N . GLY A 1 296 ? -25.442 -17.497 -5.734 1.00 62.19 296 GLY A N 1
ATOM 2344 C CA . GLY A 1 296 ? -25.528 -16.914 -4.389 1.00 62.19 296 GLY A CA 1
ATOM 2345 C C . GLY A 1 296 ? -24.179 -16.625 -3.719 1.00 62.19 296 GLY A C 1
ATOM 2346 O O . GLY A 1 296 ? -24.154 -16.282 -2.539 1.00 62.19 296 GLY A O 1
ATOM 2347 N N . VAL A 1 297 ? -23.065 -16.745 -4.446 1.00 68.38 297 VAL A N 1
ATOM 2348 C CA . VAL A 1 297 ? -21.709 -16.436 -3.976 1.00 68.38 297 VAL A CA 1
ATOM 2349 C C . VAL A 1 297 ? -21.178 -15.225 -4.732 1.00 68.38 297 VAL A C 1
ATOM 2351 O O . VAL A 1 297 ? -21.295 -15.156 -5.952 1.00 68.38 297 VAL A O 1
ATOM 2354 N N . VAL A 1 298 ? -20.578 -14.275 -4.013 1.00 72.62 298 VAL A N 1
ATOM 2355 C CA . VAL A 1 298 ? -19.861 -13.158 -4.640 1.00 72.62 298 VAL A CA 1
ATOM 2356 C C . VAL A 1 298 ? -18.566 -13.695 -5.245 1.00 72.62 298 VAL A C 1
ATOM 2358 O O . VAL A 1 298 ? -17.709 -14.212 -4.527 1.00 72.62 298 VAL A O 1
ATOM 2361 N N . VAL A 1 299 ? -18.442 -13.583 -6.560 1.00 70.44 299 VAL A N 1
ATOM 2362 C CA . VAL A 1 299 ? -17.289 -14.001 -7.358 1.00 70.44 299 VAL A CA 1
ATOM 2363 C C . VAL A 1 299 ? -16.685 -12.783 -8.050 1.00 70.44 299 VAL A C 1
ATOM 2365 O O . VAL A 1 299 ? -17.396 -11.832 -8.363 1.00 70.44 299 VAL A O 1
ATOM 2368 N N . HIS A 1 300 ? -15.369 -12.793 -8.246 1.00 70.75 300 HIS A N 1
ATOM 2369 C CA . HIS A 1 300 ? -14.659 -11.768 -9.011 1.00 70.75 300 HIS A CA 1
ATOM 2370 C C . HIS A 1 300 ? -14.624 -12.166 -10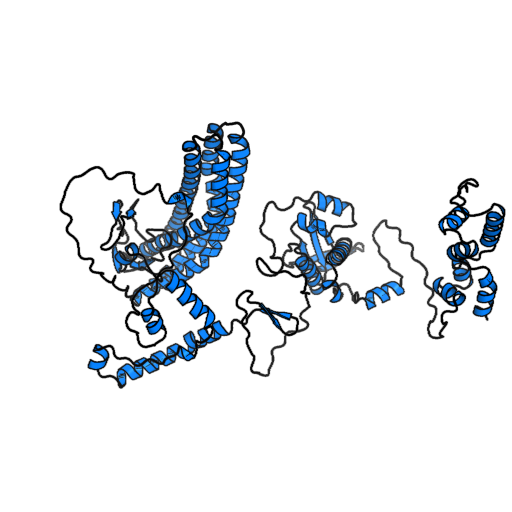.493 1.00 70.75 300 HIS A C 1
ATOM 2372 O O . HIS A 1 300 ? -14.653 -13.364 -10.785 1.00 70.75 300 HIS A O 1
ATOM 2378 N N . ASN A 1 301 ? -14.518 -11.191 -11.401 1.00 71.62 301 ASN A N 1
ATOM 2379 C CA . ASN A 1 301 ? -14.296 -11.446 -12.830 1.00 71.62 301 ASN A CA 1
ATOM 2380 C C . ASN A 1 301 ? -13.103 -12.399 -13.022 1.00 71.62 301 ASN A C 1
ATOM 2382 O O . ASN A 1 301 ? -12.088 -12.283 -12.321 1.00 71.62 301 ASN A O 1
ATOM 2386 N N . SER A 1 302 ? -13.201 -13.336 -13.962 1.00 61.22 302 SER A N 1
ATOM 2387 C CA . SER A 1 302 ? -12.052 -14.171 -14.306 1.00 61.22 302 SER A CA 1
ATOM 2388 C C . SER A 1 302 ? -11.085 -13.335 -15.145 1.00 61.22 302 SER A C 1
ATOM 2390 O O . SER A 1 302 ? -11.493 -12.623 -16.055 1.00 61.22 302 SER A O 1
ATOM 2392 N N . ASN A 1 303 ? -9.776 -13.431 -14.901 1.00 59.25 303 ASN A N 1
ATOM 2393 C CA . ASN A 1 303 ? -8.776 -12.738 -15.730 1.00 59.25 303 ASN A CA 1
ATOM 2394 C C . ASN A 1 303 ? -8.582 -13.414 -17.106 1.00 59.25 303 ASN A C 1
ATOM 2396 O O . ASN A 1 303 ? -7.532 -13.269 -17.730 1.00 59.25 303 ASN A O 1
ATOM 2400 N N . ILE A 1 304 ? -9.580 -14.162 -17.590 1.00 54.66 304 ILE A N 1
ATOM 2401 C CA . ILE A 1 304 ? -9.493 -14.969 -18.809 1.00 54.66 304 ILE A CA 1
ATOM 2402 C C . ILE A 1 304 ? -9.328 -14.073 -20.031 1.00 54.66 304 ILE A C 1
ATOM 2404 O O . ILE A 1 304 ? -8.580 -14.441 -20.924 1.00 54.66 304 ILE A O 1
ATOM 2408 N N . ASN A 1 305 ? -9.924 -12.879 -20.063 1.00 48.62 305 ASN A N 1
ATOM 2409 C CA . ASN A 1 305 ? -9.701 -11.932 -21.158 1.00 48.62 305 ASN A CA 1
ATOM 2410 C C . ASN A 1 305 ? -8.229 -11.494 -21.238 1.00 48.62 305 ASN A C 1
ATOM 2412 O O . ASN A 1 305 ? -7.652 -11.473 -22.322 1.00 48.62 305 ASN A O 1
ATOM 2416 N N . GLN A 1 306 ? -7.572 -11.248 -20.098 1.00 51.75 306 GLN A N 1
ATOM 2417 C CA . GLN A 1 306 ? -6.128 -10.985 -20.066 1.00 51.75 306 GLN A CA 1
ATOM 2418 C C . GLN A 1 306 ? -5.311 -12.223 -20.452 1.00 51.75 306 GLN A C 1
ATOM 2420 O O . GLN A 1 306 ? -4.338 -12.085 -21.184 1.00 51.75 306 GLN A O 1
ATOM 2425 N N . GLU A 1 307 ? -5.710 -13.424 -20.028 1.00 56.25 307 GLU A N 1
ATOM 2426 C CA . GLU A 1 307 ? -5.030 -14.672 -20.403 1.00 56.25 307 GLU A CA 1
ATOM 2427 C C . GLU A 1 307 ? -5.235 -15.048 -21.882 1.00 56.25 307 GLU A C 1
ATOM 2429 O O . GLU A 1 307 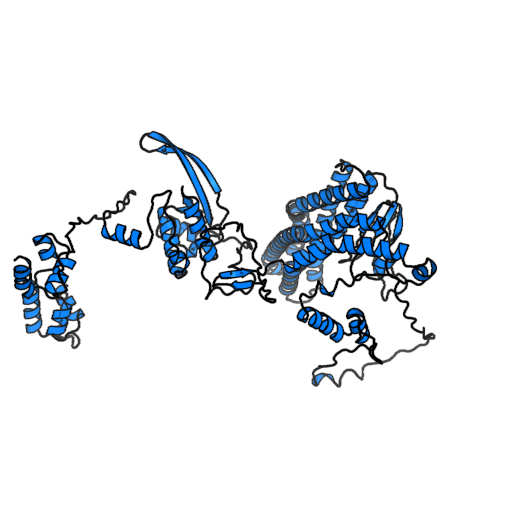? -4.309 -15.558 -22.507 1.00 56.25 307 GLU A O 1
ATOM 2434 N N . GLN A 1 308 ? -6.394 -14.757 -22.481 1.00 55.69 308 GLN A N 1
ATOM 2435 C CA . GLN A 1 308 ? -6.668 -14.920 -23.912 1.00 55.69 308 GLN A CA 1
ATOM 2436 C C . GLN A 1 308 ? -5.888 -13.896 -24.732 1.00 55.69 308 GLN A C 1
ATOM 2438 O O . GLN A 1 308 ? -5.288 -14.265 -25.740 1.00 55.69 308 GLN A O 1
ATOM 2443 N N . ILE A 1 309 ? -5.819 -12.639 -24.277 1.00 56.59 309 ILE A N 1
ATOM 2444 C CA . ILE A 1 309 ? -4.948 -11.621 -24.876 1.00 56.59 309 ILE A CA 1
ATOM 2445 C C . ILE A 1 309 ? -3.486 -12.072 -24.777 1.00 56.59 309 ILE A C 1
ATOM 2447 O O . ILE A 1 309 ? -2.790 -12.051 -25.786 1.00 56.59 309 ILE A O 1
ATOM 2451 N N . SER A 1 310 ? -3.027 -12.565 -23.623 1.00 57.53 310 SER A N 1
ATOM 2452 C CA . SER A 1 310 ? -1.685 -13.145 -23.469 1.00 57.53 310 SER A CA 1
ATOM 2453 C C . SER A 1 310 ? -1.471 -14.364 -24.365 1.00 57.53 310 SER A C 1
ATOM 2455 O O . SER A 1 310 ? -0.424 -14.484 -24.982 1.00 57.53 310 SER A O 1
ATOM 2457 N N . PHE A 1 311 ? -2.450 -15.250 -24.539 1.00 67.12 311 PHE A N 1
ATOM 2458 C CA . PHE A 1 311 ? -2.327 -16.387 -25.453 1.00 67.12 311 PHE A CA 1
ATOM 2459 C C . PHE A 1 311 ? -2.215 -15.935 -26.919 1.00 67.12 311 PHE A C 1
ATOM 2461 O O . PHE A 1 311 ? -1.357 -16.421 -27.661 1.00 67.12 311 PHE A O 1
ATOM 2468 N N . VAL A 1 312 ? -3.022 -14.958 -27.339 1.00 63.53 312 VAL A N 1
ATOM 2469 C CA . VAL A 1 312 ? -2.940 -14.382 -28.686 1.00 63.53 312 VAL A CA 1
ATOM 2470 C C . VAL A 1 312 ? -1.602 -13.662 -28.885 1.00 63.53 312 VAL A C 1
ATOM 2472 O O . VAL A 1 312 ? -0.954 -13.873 -29.908 1.00 63.53 312 VAL A O 1
ATOM 2475 N N . VAL A 1 313 ? -1.149 -12.870 -27.910 1.00 61.28 313 VAL A N 1
ATOM 2476 C CA . VAL A 1 313 ? 0.072 -12.052 -27.996 1.00 61.28 313 VAL A CA 1
ATOM 2477 C C . VAL A 1 313 ? 1.347 -12.883 -27.857 1.00 61.28 313 VAL A C 1
ATOM 2479 O O . VAL A 1 313 ? 2.265 -12.710 -28.653 1.00 61.28 313 VAL A O 1
ATOM 2482 N N . ASP A 1 314 ? 1.409 -13.787 -26.886 1.00 64.06 314 ASP A N 1
ATOM 2483 C CA . ASP A 1 314 ? 2.632 -14.512 -26.530 1.00 64.06 314 ASP A CA 1
ATOM 2484 C C . ASP A 1 314 ? 2.764 -15.837 -27.286 1.00 64.06 314 ASP A C 1
ATOM 2486 O O . ASP A 1 314 ? 3.877 -16.319 -27.494 1.00 64.06 314 ASP A O 1
ATOM 2490 N N . SER A 1 315 ? 1.647 -16.443 -27.711 1.00 74.06 315 SER A N 1
ATOM 2491 C CA . SER A 1 315 ? 1.666 -17.745 -28.392 1.00 74.06 315 SER A CA 1
ATOM 2492 C C . SER A 1 315 ? 1.350 -17.637 -29.878 1.00 74.06 315 SER A C 1
ATOM 2494 O O . SER A 1 315 ? 2.140 -18.111 -30.686 1.00 74.06 315 SER A O 1
ATOM 2496 N N . ILE A 1 316 ? 0.232 -17.019 -30.271 1.00 76.69 316 ILE A N 1
ATOM 2497 C CA . ILE A 1 316 ? -0.207 -17.014 -31.680 1.00 76.69 316 ILE A CA 1
ATOM 2498 C C . ILE A 1 316 ? 0.566 -15.980 -32.513 1.00 76.69 316 ILE A C 1
ATOM 2500 O O . ILE A 1 316 ? 1.068 -16.306 -33.591 1.00 76.69 316 ILE A O 1
ATOM 2504 N N . ARG A 1 317 ? 0.715 -14.748 -32.012 1.00 76.12 317 ARG A N 1
ATOM 2505 C CA . ARG A 1 317 ? 1.341 -13.632 -32.738 1.00 76.12 317 ARG A CA 1
ATOM 2506 C C . ARG A 1 317 ? 2.776 -13.927 -33.201 1.00 76.12 317 ARG A C 1
ATOM 2508 O O . ARG A 1 317 ? 3.068 -13.631 -34.357 1.00 76.12 317 ARG A O 1
ATOM 2515 N N . PRO A 1 318 ? 3.659 -14.585 -32.418 1.00 79.69 318 PRO A N 1
ATOM 2516 C CA . PRO A 1 318 ? 5.001 -14.936 -32.893 1.00 79.69 318 PRO A CA 1
ATOM 2517 C C . PRO A 1 318 ? 5.019 -15.947 -34.049 1.00 79.69 318 PRO A C 1
ATOM 2519 O O . PRO A 1 318 ? 6.009 -16.034 -34.778 1.00 79.69 318 PRO A O 1
ATOM 2522 N N . TRP A 1 319 ? 3.965 -16.753 -34.213 1.00 84.75 319 TRP A N 1
ATOM 2523 C CA . TRP A 1 319 ? 3.820 -17.642 -35.370 1.00 84.75 319 TRP A CA 1
ATOM 2524 C C . TRP A 1 319 ? 3.249 -16.905 -36.576 1.00 84.75 319 TRP A C 1
ATOM 2526 O O . TRP A 1 319 ? 3.782 -17.075 -37.669 1.00 84.75 319 TRP A O 1
ATOM 2536 N N . LEU A 1 320 ? 2.241 -16.050 -36.378 1.00 82.62 320 LEU A N 1
ATOM 2537 C CA . LEU A 1 320 ? 1.680 -15.221 -37.450 1.00 82.62 320 LEU A CA 1
ATOM 2538 C C . LEU A 1 320 ? 2.748 -14.321 -38.075 1.00 82.62 320 LEU A C 1
ATOM 2540 O O . LEU A 1 320 ? 2.942 -14.384 -39.283 1.00 82.62 320 LEU A O 1
ATOM 2544 N N . VAL A 1 321 ? 3.538 -13.621 -37.254 1.00 79.19 321 VAL A N 1
ATOM 2545 C CA . VAL A 1 321 ? 4.628 -12.751 -37.731 1.00 79.19 321 VAL A CA 1
ATOM 2546 C C . VAL A 1 321 ? 5.672 -13.537 -38.523 1.00 79.19 321 VAL A C 1
ATOM 2548 O O . VAL A 1 321 ? 6.139 -13.081 -39.561 1.00 79.19 321 VAL A O 1
ATOM 2551 N N . ARG A 1 322 ? 6.029 -14.752 -38.087 1.00 80.44 322 ARG A N 1
ATOM 2552 C CA . ARG A 1 322 ? 6.978 -15.593 -38.838 1.00 80.44 322 ARG A CA 1
ATOM 2553 C C . ARG A 1 322 ? 6.425 -16.030 -40.193 1.00 80.44 322 ARG A C 1
ATOM 2555 O O . ARG A 1 322 ? 7.179 -16.121 -41.158 1.00 80.44 322 ARG A O 1
ATOM 2562 N N . ILE A 1 323 ? 5.129 -16.309 -40.264 1.00 87.81 323 ILE A N 1
ATOM 2563 C CA . ILE A 1 323 ? 4.452 -16.678 -41.508 1.00 87.81 323 ILE A CA 1
ATOM 2564 C C . ILE A 1 323 ? 4.330 -15.454 -42.433 1.00 87.81 323 ILE A C 1
ATOM 2566 O O . ILE A 1 323 ? 4.628 -15.563 -43.616 1.00 87.81 323 ILE A O 1
ATOM 2570 N N . GLU A 1 324 ? 3.993 -14.280 -41.899 1.00 83.06 324 GLU A N 1
ATOM 2571 C CA . GLU A 1 324 ? 3.936 -13.003 -42.630 1.00 83.06 324 GLU A CA 1
ATOM 2572 C C . GLU A 1 324 ? 5.295 -12.609 -43.195 1.00 83.06 324 GLU A C 1
ATOM 2574 O O . GLU A 1 324 ? 5.405 -12.275 -44.369 1.00 83.06 324 GLU A O 1
ATOM 2579 N N . GLN A 1 325 ? 6.358 -12.717 -42.395 1.00 80.00 325 GLN A N 1
ATOM 2580 C CA . GLN A 1 325 ? 7.725 -12.490 -42.860 1.00 80.00 325 GLN A CA 1
ATOM 2581 C C . GLN A 1 325 ? 8.094 -13.445 -43.999 1.00 80.00 325 GLN A C 1
ATOM 2583 O O . GLN A 1 325 ? 8.736 -13.034 -44.963 1.00 80.00 325 GLN A O 1
ATOM 2588 N N . ASN A 1 326 ? 7.654 -14.702 -43.927 1.00 87.75 326 ASN A N 1
ATOM 2589 C CA . ASN A 1 326 ? 7.865 -15.666 -44.999 1.00 87.75 326 ASN A CA 1
ATOM 2590 C C . ASN A 1 326 ? 7.109 -15.258 -46.278 1.00 87.75 326 ASN A C 1
ATOM 2592 O O . ASN A 1 326 ? 7.719 -15.161 -47.342 1.00 87.75 326 ASN A O 1
ATOM 2596 N N . TYR A 1 327 ? 5.825 -14.911 -46.170 1.00 87.88 327 TYR A N 1
ATOM 2597 C CA . TYR A 1 327 ? 5.034 -14.403 -47.294 1.00 87.88 327 TYR A CA 1
ATOM 2598 C C . TYR A 1 327 ? 5.637 -13.137 -47.903 1.00 87.88 327 TYR A C 1
ATOM 2600 O O . TYR A 1 327 ? 5.758 -13.047 -49.120 1.00 87.88 327 TYR A O 1
ATOM 2608 N N . ASN A 1 328 ? 6.091 -12.194 -47.082 1.00 81.44 328 ASN A N 1
ATOM 2609 C CA . ASN A 1 328 ? 6.691 -10.949 -47.552 1.00 81.44 328 ASN A CA 1
ATOM 2610 C C . ASN A 1 328 ? 8.009 -11.184 -48.301 1.00 81.44 328 ASN A C 1
ATOM 2612 O O . ASN A 1 328 ? 8.310 -10.460 -49.244 1.00 81.44 328 ASN A O 1
ATOM 2616 N N . ILE A 1 329 ? 8.784 -12.208 -47.936 1.00 76.12 329 ILE A N 1
ATOM 2617 C CA . ILE A 1 329 ? 10.024 -12.556 -48.646 1.00 76.12 329 ILE A CA 1
ATOM 2618 C C . ILE A 1 329 ? 9.736 -13.351 -49.927 1.00 76.12 329 ILE A C 1
ATOM 2620 O O . ILE A 1 329 ? 10.429 -13.168 -50.925 1.00 76.12 329 ILE A O 1
ATOM 2624 N N . GLN A 1 330 ? 8.749 -14.250 -49.903 1.00 83.38 330 GLN A N 1
ATOM 2625 C CA . GLN A 1 330 ? 8.521 -15.206 -50.991 1.00 83.38 330 GLN A CA 1
ATOM 2626 C C . GLN A 1 330 ? 7.514 -14.737 -52.044 1.00 83.38 330 GLN A C 1
ATOM 2628 O O . GLN A 1 330 ? 7.625 -15.141 -53.199 1.00 83.38 330 GLN A O 1
ATOM 2633 N N . LEU A 1 331 ? 6.522 -13.935 -51.654 1.00 84.44 331 LEU A N 1
ATOM 2634 C CA . LEU A 1 331 ? 5.386 -13.565 -52.504 1.00 84.44 331 LEU A CA 1
ATOM 2635 C C . LEU A 1 331 ? 5.444 -12.118 -53.004 1.00 84.44 331 LEU A C 1
ATOM 2637 O O . LEU A 1 331 ? 4.750 -11.808 -53.968 1.00 84.44 331 LEU A O 1
ATOM 2641 N N . LEU A 1 332 ? 6.258 -11.251 -52.387 1.00 82.75 332 LEU A N 1
ATOM 2642 C CA . LEU A 1 332 ? 6.448 -9.865 -52.825 1.00 82.75 332 LEU A CA 1
ATOM 2643 C C . LEU A 1 332 ? 7.823 -9.662 -53.454 1.00 82.75 332 LEU A C 1
ATOM 2645 O O . LEU A 1 332 ? 8.864 -10.031 -52.892 1.00 82.75 332 LEU A O 1
ATOM 2649 N N . THR A 1 333 ? 7.830 -8.995 -54.604 1.00 81.31 333 THR A N 1
ATOM 2650 C CA . THR A 1 333 ? 9.069 -8.584 -55.262 1.00 81.31 333 THR A CA 1
ATOM 2651 C C . THR A 1 333 ? 9.782 -7.487 -54.466 1.00 81.31 333 THR A C 1
ATOM 2653 O O . THR A 1 333 ? 9.195 -6.804 -53.624 1.00 81.31 333 THR A O 1
ATOM 2656 N N . ASP A 1 334 ? 11.079 -7.299 -54.723 1.00 75.00 334 ASP A N 1
ATOM 2657 C CA . ASP A 1 334 ? 11.876 -6.277 -54.028 1.00 75.00 334 ASP A CA 1
ATOM 2658 C C . ASP A 1 334 ? 11.361 -4.849 -54.268 1.00 75.00 334 ASP A C 1
ATOM 2660 O O . ASP A 1 334 ? 11.565 -3.972 -53.429 1.00 75.00 334 ASP A O 1
ATOM 2664 N N . GLU A 1 335 ? 10.703 -4.608 -55.403 1.00 77.06 335 GLU A N 1
ATOM 2665 C CA . GLU A 1 335 ? 10.137 -3.301 -55.735 1.00 77.06 335 GLU A CA 1
ATOM 2666 C C . GLU A 1 335 ? 8.843 -3.036 -54.951 1.00 77.06 335 GLU A C 1
ATOM 2668 O O . GLU A 1 335 ? 8.690 -1.967 -54.367 1.00 77.06 335 GLU A O 1
ATOM 2673 N N . GLU A 1 336 ? 7.956 -4.029 -54.838 1.00 71.44 336 GLU A N 1
ATOM 2674 C CA . GLU A 1 336 ? 6.706 -3.919 -54.069 1.00 71.44 336 GLU A CA 1
ATOM 2675 C C . GLU A 1 336 ? 6.974 -3.738 -52.570 1.00 71.44 336 GLU A C 1
ATOM 2677 O O . GLU A 1 336 ? 6.314 -2.937 -51.908 1.00 71.44 336 GLU A O 1
ATOM 2682 N N . ARG A 1 337 ? 8.011 -4.399 -52.037 1.00 74.75 337 ARG A N 1
ATOM 2683 C CA . ARG A 1 337 ? 8.457 -4.174 -50.654 1.00 74.75 337 ARG A CA 1
ATOM 2684 C C . ARG A 1 337 ? 9.007 -2.764 -50.436 1.00 74.75 337 ARG A C 1
ATOM 2686 O O . ARG A 1 337 ? 8.735 -2.168 -49.399 1.00 74.75 337 ARG A O 1
ATOM 2693 N N . ARG A 1 338 ? 9.742 -2.198 -51.405 1.00 73.62 338 ARG A N 1
ATOM 2694 C CA . ARG A 1 338 ? 10.225 -0.802 -51.327 1.00 73.62 338 ARG A CA 1
ATOM 2695 C C . ARG A 1 338 ? 9.099 0.224 -51.408 1.00 73.62 338 ARG A C 1
ATOM 2697 O O . ARG A 1 338 ? 9.252 1.319 -50.879 1.00 73.62 338 ARG A O 1
ATOM 2704 N N . GLN A 1 339 ? 7.983 -0.135 -52.032 1.00 74.81 339 GLN A N 1
ATOM 2705 C CA . GLN A 1 339 ? 6.771 0.684 -52.070 1.00 74.81 339 GLN A CA 1
ATOM 2706 C C . GLN A 1 339 ? 5.914 0.550 -50.801 1.00 74.81 339 GLN A C 1
ATOM 2708 O O . GLN A 1 339 ? 4.904 1.236 -50.679 1.00 74.81 339 GLN A O 1
ATOM 2713 N N . GLY A 1 340 ? 6.327 -0.288 -49.843 1.00 72.88 340 GLY A N 1
ATOM 2714 C CA . GLY A 1 340 ? 5.669 -0.419 -48.545 1.00 72.88 340 GLY A CA 1
ATOM 2715 C C . GLY A 1 340 ? 4.517 -1.421 -48.517 1.00 72.88 340 GLY A C 1
ATOM 2716 O O . GLY A 1 340 ? 3.757 -1.429 -47.554 1.00 72.88 340 GLY A O 1
ATOM 2717 N N . TYR A 1 341 ? 4.371 -2.278 -49.533 1.00 66.81 341 TYR A N 1
ATOM 2718 C CA . TYR A 1 341 ? 3.379 -3.351 -49.489 1.00 66.81 341 TYR A CA 1
ATOM 2719 C C . TYR A 1 341 ? 3.836 -4.480 -48.558 1.00 66.81 341 TYR A C 1
ATOM 2721 O O . TYR A 1 341 ? 4.989 -4.915 -48.607 1.00 66.81 341 TYR A O 1
ATOM 2729 N N . PHE A 1 342 ? 2.918 -4.975 -47.727 1.00 73.75 342 PHE A N 1
ATOM 2730 C CA . PHE A 1 342 ? 3.144 -6.109 -46.835 1.00 73.75 342 PHE A CA 1
ATOM 2731 C C . PHE A 1 342 ? 1.864 -6.927 -46.645 1.00 73.75 342 PHE A C 1
ATOM 2733 O O . PHE A 1 342 ? 0.747 -6.424 -46.769 1.00 73.75 342 PHE A O 1
ATOM 2740 N N . PHE A 1 343 ? 2.041 -8.206 -46.331 1.00 76.25 343 PHE A N 1
ATOM 2741 C CA . PHE A 1 343 ? 0.989 -9.095 -45.864 1.00 76.25 343 PHE A CA 1
ATOM 2742 C C . PHE A 1 343 ? 0.990 -9.136 -44.334 1.00 76.25 343 PHE A C 1
ATOM 2744 O O . PHE A 1 343 ? 2.031 -9.386 -43.725 1.00 76.25 343 PHE A O 1
ATOM 2751 N N . GLU A 1 344 ? -0.182 -8.935 -43.733 1.00 78.69 344 GLU A N 1
ATOM 2752 C CA . GLU A 1 344 ? -0.427 -9.049 -42.292 1.00 78.69 344 GLU A CA 1
ATOM 2753 C C . GLU A 1 344 ? -1.746 -9.796 -42.044 1.00 78.69 344 GLU A C 1
ATOM 2755 O O . GLU A 1 344 ? -2.737 -9.602 -42.758 1.00 78.69 344 GLU A O 1
ATOM 2760 N N . HIS A 1 345 ? -1.777 -10.667 -41.036 1.00 78.88 345 HIS A N 1
ATOM 2761 C CA . HIS A 1 345 ? -3.011 -11.291 -40.576 1.00 78.88 345 HIS A CA 1
ATOM 2762 C C . HIS A 1 345 ? -3.755 -10.327 -39.646 1.00 78.88 345 HIS A C 1
ATOM 2764 O O . HIS A 1 345 ? -3.242 -9.922 -38.606 1.00 78.88 345 HIS A O 1
ATOM 2770 N N . SER A 1 346 ? -5.015 -10.018 -39.960 1.00 72.75 346 SER A N 1
ATOM 2771 C CA . SER A 1 346 ? -5.862 -9.220 -39.066 1.00 72.75 346 SER A CA 1
ATOM 2772 C C . SER A 1 346 ? -6.259 -10.035 -37.827 1.00 72.75 346 SER A C 1
ATOM 2774 O O . SER A 1 346 ? -7.176 -10.858 -37.857 1.00 72.75 346 SER A O 1
ATOM 2776 N N . VAL A 1 347 ? -5.545 -9.810 -36.722 1.00 65.38 347 VAL A N 1
ATOM 2777 C CA . VAL A 1 347 ? -5.768 -10.493 -35.432 1.00 65.38 347 VAL A CA 1
ATOM 2778 C C . VAL A 1 347 ? -6.815 -9.777 -34.569 1.00 65.38 347 VAL A C 1
ATOM 2780 O O . VAL A 1 347 ? -7.278 -10.317 -33.566 1.00 65.38 347 VAL A O 1
ATOM 2783 N N . GLU A 1 348 ? -7.236 -8.574 -34.970 1.00 54.19 348 GLU A N 1
ATOM 2784 C CA . GLU A 1 348 ? -8.144 -7.709 -34.204 1.00 54.19 348 GLU A CA 1
ATOM 2785 C C . GLU A 1 348 ? -9.518 -8.345 -33.956 1.00 54.19 348 GLU A C 1
ATOM 2787 O O . GLU A 1 348 ? -10.162 -8.073 -32.944 1.00 54.19 348 GLU A O 1
ATOM 2792 N N . GLY A 1 349 ? -9.955 -9.255 -34.834 1.00 55.41 349 GLY A N 1
ATOM 2793 C CA . GLY A 1 349 ? -11.181 -10.033 -34.649 1.00 55.41 349 GLY A CA 1
ATOM 2794 C C . GLY A 1 349 ? -11.166 -10.953 -33.422 1.00 55.41 349 GLY A C 1
ATOM 2795 O O . GLY A 1 349 ? -12.232 -11.237 -32.879 1.00 55.41 349 GLY A O 1
ATOM 2796 N N . LEU A 1 350 ? -9.979 -11.377 -32.971 1.00 53.84 350 LEU A N 1
ATOM 2797 C CA . LEU A 1 350 ? -9.775 -12.236 -31.798 1.00 53.84 350 LEU A CA 1
ATOM 2798 C C . LEU A 1 350 ? -9.670 -11.435 -30.485 1.00 53.84 350 LEU A C 1
ATOM 2800 O O . LEU A 1 350 ? -9.761 -12.024 -29.415 1.00 53.84 350 LEU A O 1
ATOM 2804 N N . LEU A 1 351 ? -9.510 -10.106 -30.560 1.00 54.81 351 LEU A N 1
ATOM 2805 C CA . LEU A 1 351 ? -9.345 -9.191 -29.418 1.00 54.81 351 LEU A CA 1
ATOM 2806 C C . LEU A 1 351 ? -10.639 -8.413 -29.071 1.00 54.81 351 LEU A C 1
ATOM 2808 O O . LEU A 1 351 ? -10.595 -7.424 -28.341 1.00 54.81 351 LEU A O 1
ATOM 2812 N N . ARG A 1 352 ? -11.800 -8.824 -29.607 1.00 49.31 352 ARG A N 1
ATOM 2813 C CA . ARG A 1 352 ? -13.099 -8.115 -29.511 1.00 49.31 352 ARG A CA 1
ATOM 2814 C C . ARG A 1 352 ? -13.790 -8.258 -28.142 1.00 49.31 352 ARG A C 1
ATOM 2816 O O . ARG A 1 352 ? -14.883 -8.811 -28.063 1.00 49.31 352 ARG A O 1
ATOM 2823 N N . GLY A 1 353 ? -13.157 -7.763 -27.081 1.00 46.78 353 GLY A N 1
ATOM 2824 C CA . GLY A 1 353 ? -13.679 -7.856 -25.712 1.00 46.78 353 GLY A CA 1
ATOM 2825 C C . GLY A 1 353 ? -14.660 -6.759 -25.281 1.00 46.78 353 GLY A C 1
ATOM 2826 O O . GLY A 1 353 ? -15.586 -7.066 -24.545 1.00 46.78 353 GLY A O 1
ATOM 2827 N N . ASP A 1 354 ? -14.521 -5.505 -25.729 1.00 55.03 354 ASP A N 1
ATOM 2828 C CA . ASP A 1 354 ? -15.339 -4.412 -25.170 1.00 55.03 354 ASP A CA 1
ATOM 2829 C C . ASP A 1 354 ? -15.563 -3.253 -26.163 1.00 55.03 354 ASP A C 1
ATOM 2831 O O . ASP A 1 354 ? -14.701 -2.399 -26.390 1.00 55.03 354 ASP A O 1
ATOM 2835 N N . SER A 1 355 ? -16.745 -3.225 -26.787 1.00 53.88 355 SER A N 1
ATOM 2836 C CA . SER A 1 355 ? -17.173 -2.134 -27.672 1.00 53.88 355 SER A CA 1
ATOM 2837 C C . SER A 1 355 ? -17.579 -0.862 -26.918 1.00 53.88 355 SER A C 1
ATOM 2839 O O . SER A 1 355 ? -17.588 0.214 -27.518 1.00 53.88 355 SER A O 1
ATOM 2841 N N . THR A 1 356 ? -17.906 -0.968 -25.628 1.00 48.91 356 THR A N 1
ATOM 2842 C CA . THR A 1 356 ? -18.380 0.139 -24.789 1.00 48.91 356 THR A CA 1
ATOM 2843 C C . THR A 1 356 ? -17.205 0.997 -24.337 1.00 48.91 356 THR A C 1
ATOM 2845 O O . THR A 1 356 ? -17.200 2.199 -24.611 1.00 48.91 356 THR A O 1
ATOM 2848 N N . ALA A 1 357 ? -16.148 0.396 -23.777 1.00 50.81 357 ALA A N 1
ATOM 2849 C CA . ALA A 1 357 ? -14.928 1.127 -23.427 1.00 50.81 357 ALA A CA 1
ATOM 2850 C C . ALA A 1 357 ? -14.248 1.737 -24.660 1.00 50.81 357 ALA A C 1
ATOM 2852 O O . ALA A 1 357 ? -13.717 2.846 -24.591 1.00 50.81 357 ALA A O 1
ATOM 2853 N N . ARG A 1 358 ? -14.315 1.058 -25.813 1.00 55.81 358 ARG A N 1
ATOM 2854 C CA . ARG A 1 358 ? -13.819 1.578 -27.097 1.00 55.81 358 ARG A CA 1
ATOM 2855 C C . ARG A 1 358 ? -14.616 2.809 -27.554 1.00 55.81 358 ARG A C 1
ATOM 2857 O O . ARG A 1 358 ? -14.015 3.820 -27.916 1.00 55.81 358 ARG A O 1
ATOM 2864 N N . ALA A 1 359 ? -15.949 2.779 -27.466 1.00 57.56 359 ALA A N 1
ATOM 2865 C CA . ALA A 1 359 ? -16.800 3.930 -27.784 1.00 57.56 359 ALA A CA 1
ATOM 2866 C C . ALA A 1 359 ? -16.596 5.104 -26.808 1.00 57.56 359 ALA A C 1
ATOM 2868 O O . ALA A 1 359 ? -16.505 6.256 -27.238 1.00 57.56 359 ALA A O 1
ATOM 2869 N N . GLU A 1 360 ? -16.462 4.831 -25.508 1.00 59.91 360 GLU A N 1
ATOM 2870 C CA . GLU A 1 360 ? -16.166 5.859 -24.508 1.00 59.91 360 GLU A CA 1
ATOM 2871 C C . GLU A 1 360 ? -14.784 6.485 -24.693 1.00 59.91 360 GLU A C 1
ATOM 2873 O O . GLU A 1 360 ? -14.633 7.698 -24.538 1.00 59.91 360 GLU A O 1
ATOM 2878 N N . PHE A 1 361 ? -13.777 5.674 -25.022 1.00 58.72 361 PHE A N 1
ATOM 2879 C CA . PHE A 1 361 ? -12.422 6.135 -25.298 1.00 58.72 361 PHE A CA 1
ATOM 2880 C C . PHE A 1 361 ? -12.417 7.131 -26.460 1.00 58.72 361 PHE A C 1
ATOM 2882 O O . PHE A 1 361 ? -11.926 8.253 -26.305 1.00 58.72 361 PHE A O 1
ATOM 2889 N N . TYR A 1 362 ? -13.041 6.775 -27.586 1.00 63.59 362 TYR A N 1
ATOM 2890 C CA . TYR A 1 362 ? -13.142 7.683 -28.725 1.00 63.59 362 TYR A CA 1
ATOM 2891 C C . TYR A 1 362 ? -14.012 8.903 -28.425 1.00 63.59 362 TYR A C 1
ATOM 2893 O O . TYR A 1 362 ? -13.628 10.007 -28.790 1.00 63.59 362 TYR A O 1
ATOM 2901 N N . SER A 1 363 ? -15.127 8.762 -27.701 1.00 61.00 363 SER A N 1
ATOM 2902 C CA . SER A 1 363 ? -15.995 9.898 -27.362 1.00 61.00 363 SER A CA 1
ATOM 2903 C C . SER A 1 363 ? -15.308 10.910 -26.438 1.00 61.00 363 SER A C 1
ATOM 2905 O O . SER A 1 363 ? -15.382 12.116 -26.680 1.00 61.00 363 SER A O 1
ATOM 2907 N N . LYS A 1 364 ? -14.578 10.447 -25.413 1.00 54.94 364 LYS A N 1
ATOM 2908 C CA . LYS A 1 364 ? -13.818 11.322 -24.502 1.00 54.94 364 LYS A CA 1
ATOM 2909 C C . LYS A 1 364 ? -12.725 12.083 -25.245 1.00 54.94 364 LYS A C 1
ATOM 2911 O O . LYS A 1 364 ? -12.551 13.269 -24.986 1.00 54.94 364 LYS A O 1
ATOM 2916 N N . LEU A 1 365 ? -12.024 11.424 -26.170 1.00 53.78 365 LEU A N 1
ATOM 2917 C CA . LEU A 1 365 ? -10.945 12.032 -26.952 1.00 53.78 365 LEU A CA 1
ATOM 2918 C C . LEU A 1 365 ? -11.461 12.937 -28.081 1.00 53.78 365 LEU A C 1
ATOM 2920 O O . LEU A 1 365 ? -10.877 13.987 -28.335 1.00 53.78 365 LEU A O 1
ATOM 2924 N N . PHE A 1 366 ? -12.591 12.599 -28.698 1.00 59.16 366 PHE A N 1
ATOM 2925 C CA . PHE A 1 366 ? -13.255 13.451 -29.683 1.00 59.16 366 PHE A CA 1
ATOM 2926 C C . PHE A 1 366 ? -13.779 14.748 -29.048 1.00 59.16 366 PHE A C 1
ATOM 2928 O O . PHE A 1 366 ? -13.535 15.827 -29.571 1.00 59.16 366 PHE A O 1
ATOM 2935 N N . ASN A 1 367 ? -14.410 14.676 -27.868 1.00 49.69 367 ASN A N 1
ATOM 2936 C CA . ASN A 1 367 ? -14.989 15.846 -27.187 1.00 49.69 367 ASN A CA 1
ATOM 2937 C C . ASN A 1 367 ? -13.955 16.878 -26.699 1.00 49.69 367 ASN A C 1
ATOM 2939 O O . ASN A 1 367 ? -14.310 18.029 -26.452 1.00 49.69 367 ASN A O 1
ATOM 2943 N N . ILE A 1 368 ? -12.691 16.481 -26.546 1.00 48.66 368 ILE A N 1
ATOM 2944 C CA . ILE A 1 368 ? -11.574 17.388 -26.234 1.00 48.66 368 ILE A CA 1
ATOM 2945 C C . ILE A 1 368 ? -10.809 17.826 -27.494 1.00 48.66 368 ILE A C 1
ATOM 2947 O O . ILE A 1 368 ? -9.777 18.483 -27.377 1.00 48.66 368 ILE A O 1
ATOM 2951 N N . GLY A 1 369 ? -11.293 17.443 -28.682 1.00 45.31 369 GLY A N 1
ATOM 2952 C CA . GLY A 1 369 ? -10.694 17.769 -29.972 1.00 45.31 369 GLY A CA 1
ATOM 2953 C C . GLY A 1 369 ? -9.379 17.041 -30.261 1.00 45.31 369 GLY A C 1
ATOM 2954 O O . GLY A 1 369 ? -8.569 17.567 -31.012 1.00 45.31 369 GLY A O 1
ATOM 2955 N N . VAL A 1 370 ? -9.123 15.873 -29.654 1.00 46.38 370 VAL A N 1
ATOM 2956 C CA . VAL A 1 370 ? -7.879 15.101 -29.866 1.00 46.38 370 VAL A CA 1
ATOM 2957 C C . VAL A 1 370 ? -7.940 14.217 -31.110 1.00 46.38 370 VAL A C 1
ATOM 2959 O O . VAL A 1 370 ? -6.897 14.002 -31.719 1.00 46.38 370 VAL A O 1
ATOM 2962 N N . PHE A 1 371 ? -9.123 13.730 -31.489 1.00 53.06 371 PHE A N 1
ATOM 2963 C CA . PHE A 1 371 ? -9.314 12.956 -32.718 1.00 53.06 371 PHE A CA 1
ATOM 2964 C C . PHE A 1 371 ? -10.323 13.622 -33.655 1.00 53.06 371 PHE A C 1
ATOM 2966 O O . PHE A 1 371 ? -11.334 14.151 -33.191 1.00 53.06 371 PHE A O 1
ATOM 2973 N N . SER A 1 372 ? -10.055 13.569 -34.960 1.00 70.31 372 SER A N 1
ATOM 2974 C CA . SER A 1 372 ? -11.012 13.864 -36.028 1.00 70.31 372 SER A CA 1
ATOM 2975 C C . SER A 1 372 ? -11.877 12.635 -36.340 1.00 70.31 372 SER A C 1
ATOM 2977 O O . SER A 1 372 ? -11.596 11.510 -35.915 1.00 70.31 372 SER A O 1
ATOM 2979 N N . ILE A 1 373 ? -12.966 12.832 -37.082 1.00 65.38 373 ILE A N 1
ATOM 2980 C CA . ILE A 1 373 ? -13.869 11.740 -37.468 1.00 65.38 373 ILE A CA 1
ATOM 2981 C C . ILE A 1 373 ? -13.135 10.722 -38.358 1.00 65.38 373 ILE A C 1
ATOM 2983 O O . ILE A 1 373 ? -13.364 9.522 -38.213 1.00 65.38 373 ILE A O 1
ATOM 2987 N N . ASN A 1 374 ? -12.243 11.167 -39.244 1.00 66.69 374 ASN A N 1
ATOM 2988 C CA . ASN A 1 374 ? -11.482 10.291 -40.137 1.00 66.69 374 ASN A CA 1
ATOM 2989 C C . ASN A 1 374 ? -10.356 9.539 -39.430 1.00 66.69 374 ASN A C 1
ATOM 2991 O O . ASN A 1 374 ? -10.175 8.362 -39.724 1.00 66.69 374 ASN A O 1
ATOM 2995 N N . GLU A 1 375 ? -9.695 10.146 -38.442 1.00 57.31 375 GLU A N 1
ATOM 2996 C CA . GLU A 1 375 ? -8.701 9.456 -37.605 1.00 57.31 375 GLU A CA 1
ATOM 2997 C C . GLU A 1 375 ? -9.352 8.298 -36.826 1.00 57.31 375 GLU A C 1
ATOM 2999 O O . GLU A 1 375 ? -8.796 7.206 -36.724 1.00 57.31 375 GLU A O 1
ATOM 3004 N N . ILE A 1 376 ? -10.586 8.483 -36.336 1.00 65.19 376 ILE A N 1
ATOM 3005 C CA . ILE A 1 376 ? -11.346 7.389 -35.709 1.00 65.19 376 ILE A CA 1
ATOM 3006 C C . ILE A 1 376 ? -11.705 6.316 -36.748 1.00 65.19 376 ILE A C 1
ATOM 3008 O O . ILE A 1 376 ? -11.651 5.131 -36.442 1.00 65.19 376 ILE A O 1
ATOM 3012 N N . ARG A 1 377 ? -12.061 6.690 -37.984 1.00 70.12 377 ARG A N 1
ATOM 3013 C CA . ARG A 1 377 ? -12.404 5.718 -39.040 1.00 70.12 377 ARG A CA 1
ATOM 3014 C C . ARG A 1 377 ? -11.198 4.911 -39.502 1.00 70.12 377 ARG A C 1
ATOM 3016 O O . ARG A 1 377 ? -11.351 3.712 -39.701 1.00 70.12 377 ARG A O 1
ATOM 3023 N N . GLU A 1 378 ? -10.031 5.528 -39.611 1.00 65.06 378 GLU A N 1
ATOM 3024 C CA . GLU A 1 378 ? -8.778 4.853 -39.947 1.00 65.06 378 GLU A CA 1
ATOM 3025 C C . GLU A 1 378 ? -8.404 3.812 -38.883 1.00 65.06 378 GLU A C 1
ATOM 3027 O O . GLU A 1 378 ? -8.164 2.655 -39.218 1.00 65.06 378 GLU A O 1
ATOM 3032 N N . LEU A 1 379 ? -8.504 4.166 -37.596 1.00 57.56 379 LEU A N 1
ATOM 3033 C CA . LEU A 1 379 ? -8.306 3.233 -36.474 1.00 57.56 379 LEU A CA 1
ATOM 3034 C C . LEU A 1 379 ? -9.345 2.095 -36.425 1.00 57.56 379 LEU A C 1
ATOM 3036 O O . LEU A 1 379 ? -9.134 1.074 -35.770 1.00 57.56 379 LEU A O 1
ATOM 3040 N N . GLU A 1 380 ? -10.477 2.265 -37.108 1.00 60.31 380 GLU A N 1
ATOM 3041 C CA . GLU A 1 380 ? -11.515 1.245 -37.296 1.00 60.31 380 GLU A CA 1
ATOM 3042 C C . GLU A 1 380 ? -11.398 0.511 -38.643 1.00 60.31 380 GLU A C 1
ATOM 3044 O O . GLU A 1 380 ? -12.304 -0.250 -39.002 1.00 60.31 380 GLU A O 1
ATOM 3049 N N . ASN A 1 381 ? -10.329 0.747 -39.415 1.00 52.47 381 ASN A N 1
ATOM 3050 C CA . ASN A 1 381 ? -10.146 0.237 -40.776 1.00 52.47 381 ASN A CA 1
ATOM 3051 C C . ASN A 1 381 ? -11.349 0.540 -41.698 1.00 52.47 381 ASN A C 1
ATOM 3053 O O . ASN A 1 381 ? -11.795 -0.290 -42.496 1.00 52.47 381 ASN A O 1
ATOM 3057 N N . LYS A 1 382 ? -11.926 1.738 -41.563 1.00 52.00 382 LYS A N 1
ATOM 3058 C CA . LYS A 1 382 ? -13.033 2.255 -42.374 1.00 52.00 382 LYS A CA 1
ATOM 3059 C C . LYS A 1 382 ? -12.546 3.389 -43.262 1.00 52.00 382 LYS A C 1
ATOM 3061 O O . LYS A 1 382 ? -11.761 4.232 -42.851 1.00 52.00 382 LYS A O 1
ATOM 3066 N N . ASN A 1 383 ? -13.115 3.457 -44.461 1.00 52.56 383 ASN A N 1
ATOM 3067 C CA . ASN A 1 383 ? -12.775 4.509 -45.410 1.00 52.56 383 ASN A CA 1
ATOM 3068 C C . ASN A 1 383 ? -13.115 5.909 -44.852 1.00 52.56 383 ASN A C 1
ATOM 3070 O O . ASN A 1 383 ? -14.164 6.060 -44.196 1.00 52.56 383 ASN A O 1
ATOM 3074 N N . PRO A 1 384 ? -12.269 6.916 -45.140 1.00 62.28 384 PRO A N 1
ATOM 3075 C CA . PRO A 1 384 ? -12.480 8.299 -44.728 1.00 62.28 384 PRO A CA 1
ATOM 3076 C C . PRO A 1 384 ? -13.713 8.911 -45.405 1.00 62.28 384 PRO A C 1
ATOM 3078 O O . PRO A 1 384 ? -14.196 8.428 -46.434 1.00 62.28 384 PRO A O 1
ATOM 3081 N N . VAL A 1 385 ? -14.247 9.967 -44.798 1.00 62.88 385 VAL A N 1
ATOM 3082 C CA . VAL A 1 385 ? -15.393 10.747 -45.276 1.00 62.88 385 VAL A CA 1
ATOM 3083 C C . VAL A 1 385 ? -15.009 12.216 -45.430 1.00 62.88 385 VAL A C 1
ATOM 3085 O O . VAL A 1 385 ? -14.162 12.734 -44.702 1.00 62.88 385 VAL A O 1
ATOM 3088 N N . ASP A 1 386 ? -15.632 12.885 -46.395 1.00 52.28 386 ASP A N 1
ATOM 3089 C CA . ASP A 1 386 ? -15.310 14.271 -46.730 1.00 52.28 386 ASP A CA 1
ATOM 3090 C C . ASP A 1 386 ? -15.715 15.225 -45.591 1.00 52.28 386 ASP A C 1
ATOM 3092 O O . ASP A 1 386 ? -16.794 15.083 -45.009 1.00 52.28 386 ASP A O 1
ATOM 3096 N N . GLY A 1 387 ? -14.821 16.147 -45.226 1.00 55.94 387 GLY A N 1
ATOM 3097 C CA . GLY A 1 387 ? -14.952 16.999 -44.031 1.00 55.94 387 GLY A CA 1
ATOM 3098 C C . GLY A 1 387 ? -14.700 16.292 -42.688 1.00 55.94 387 GLY A C 1
ATOM 3099 O O . GLY A 1 387 ? -14.882 16.893 -41.633 1.00 55.94 387 GLY A O 1
ATOM 3100 N N . GLY A 1 388 ? -14.277 15.023 -42.697 1.00 52.47 388 GLY A N 1
ATOM 3101 C CA . GLY A 1 388 ? -14.032 14.237 -41.484 1.00 52.47 388 GLY A CA 1
ATOM 3102 C C . GLY A 1 388 ? -12.727 14.552 -40.744 1.00 52.47 388 GLY A C 1
ATOM 3103 O O . GLY A 1 388 ? -12.535 14.026 -39.649 1.00 52.47 388 GLY A O 1
ATOM 3104 N N . ASP A 1 389 ? -11.855 15.399 -41.297 1.00 63.62 389 ASP A N 1
ATOM 3105 C CA . ASP A 1 389 ? -10.572 15.789 -40.685 1.00 63.62 389 ASP A CA 1
ATOM 3106 C C . ASP A 1 389 ? -10.698 16.992 -39.730 1.00 63.62 389 ASP A C 1
ATOM 3108 O O . ASP A 1 389 ? -9.760 17.326 -39.005 1.00 63.62 389 ASP A O 1
ATOM 3112 N N . GLU A 1 390 ? -11.874 17.626 -39.682 1.00 51.81 390 GLU A N 1
ATOM 3113 C CA . GLU A 1 390 ? -12.148 18.733 -38.767 1.00 51.81 390 GLU A CA 1
ATOM 3114 C C . GLU A 1 390 ? -12.305 18.258 -37.311 1.00 51.81 390 GLU A C 1
ATOM 3116 O O . GLU A 1 390 ? -12.844 17.183 -37.024 1.00 51.81 390 GLU A O 1
ATOM 3121 N N . ARG A 1 391 ? -11.836 19.084 -36.366 1.00 58.19 391 ARG A N 1
ATOM 3122 C CA . ARG A 1 391 ? -11.841 18.793 -34.923 1.00 58.19 391 ARG A CA 1
ATOM 3123 C C . ARG A 1 391 ? -12.823 19.710 -34.194 1.00 58.19 391 ARG A C 1
ATOM 3125 O O . ARG A 1 391 ? -12.837 20.919 -34.416 1.00 58.19 391 ARG A O 1
ATOM 3132 N N . TYR A 1 392 ? -13.627 19.137 -33.300 1.00 53.53 392 TYR A N 1
ATOM 3133 C CA . TYR A 1 392 ? -14.740 19.824 -32.637 1.00 53.53 392 TYR A CA 1
ATOM 3134 C C . TYR A 1 392 ? -14.547 19.872 -31.113 1.00 53.53 392 TYR A C 1
ATOM 3136 O O . TYR A 1 392 ? -14.026 18.928 -30.524 1.00 53.53 392 TYR A O 1
ATOM 3144 N N . VAL A 1 393 ? -14.986 20.959 -30.461 1.00 39.91 393 VAL A N 1
ATOM 3145 C CA . VAL A 1 393 ? -14.952 21.111 -28.990 1.00 39.91 393 VAL A CA 1
ATOM 3146 C C . VAL A 1 393 ? -16.242 21.800 -28.501 1.00 39.91 393 VAL A C 1
ATOM 3148 O O . VAL A 1 393 ? -16.638 22.806 -29.097 1.00 39.91 393 VAL A O 1
ATOM 3151 N N . PRO A 1 394 ? -16.929 21.316 -27.444 1.00 44.91 394 PRO A N 1
ATOM 3152 C CA . PRO A 1 394 ? -18.175 21.927 -26.970 1.00 44.91 394 PRO A CA 1
ATOM 3153 C C . PRO A 1 394 ? -17.967 23.304 -26.305 1.00 44.91 394 PRO A C 1
ATOM 3155 O O . PRO A 1 394 ? -17.160 23.445 -25.390 1.00 44.91 394 PRO A O 1
ATOM 3158 N N . LEU A 1 395 ? -18.757 24.308 -26.703 1.00 40.84 395 LEU A N 1
ATOM 3159 C CA . LEU A 1 395 ? -18.786 25.668 -26.134 1.00 40.84 395 LEU A CA 1
ATOM 3160 C C . LEU A 1 395 ? -20.044 25.859 -25.262 1.00 40.84 395 LEU A C 1
ATOM 3162 O O . LEU A 1 395 ? -21.094 26.111 -25.832 1.00 40.84 395 LEU A O 1
ATOM 3166 N N . ASN A 1 396 ? -19.970 25.728 -23.924 1.00 35.59 396 ASN A N 1
ATOM 3167 C CA . ASN A 1 396 ? -20.969 26.190 -22.914 1.00 35.59 396 ASN A CA 1
ATOM 3168 C C . ASN A 1 396 ? -20.375 26.002 -21.481 1.00 35.59 396 ASN A C 1
ATOM 3170 O O . ASN A 1 396 ? -19.804 24.944 -21.248 1.00 35.59 396 ASN A O 1
ATOM 3174 N N . MET A 1 397 ? -20.422 26.884 -20.451 1.00 33.53 397 MET A N 1
ATOM 3175 C CA . MET A 1 397 ? -21.195 28.102 -20.093 1.00 33.53 397 MET A CA 1
ATOM 3176 C C . MET A 1 397 ? -20.394 29.088 -19.186 1.00 33.53 397 MET A C 1
ATOM 3178 O O . MET A 1 397 ? -19.568 28.651 -18.387 1.00 33.53 397 MET A O 1
ATOM 3182 N N . ILE A 1 398 ? -20.723 30.396 -19.212 1.00 36.31 398 ILE A N 1
ATOM 3183 C CA . ILE A 1 398 ? -20.227 31.460 -18.295 1.00 36.31 398 ILE A CA 1
ATOM 3184 C C . ILE A 1 398 ? -21.432 32.246 -17.712 1.00 36.31 398 ILE A C 1
ATOM 3186 O O . ILE A 1 398 ? -22.421 32.416 -18.430 1.00 36.31 398 ILE A O 1
ATOM 3190 N N . PRO A 1 399 ? -21.406 32.741 -16.451 1.00 34.28 399 PRO A N 1
ATOM 3191 C CA . PRO A 1 399 ? -22.533 33.465 -15.854 1.00 34.28 399 PRO A CA 1
ATOM 3192 C C . PRO A 1 399 ? -22.787 34.853 -16.471 1.00 34.28 399 PRO A C 1
ATOM 3194 O O . PRO A 1 399 ? -21.865 35.632 -16.711 1.00 34.28 399 PRO A O 1
ATOM 3197 N N . VAL A 1 400 ? -24.072 35.202 -16.609 1.00 35.00 400 VAL A N 1
ATOM 3198 C CA . VAL A 1 400 ? -24.613 36.438 -17.226 1.00 35.00 400 VAL A CA 1
ATOM 3199 C C . VAL A 1 400 ? -24.090 37.746 -16.596 1.00 35.00 400 VAL A C 1
ATOM 3201 O O . VAL A 1 400 ? -24.137 38.801 -17.224 1.00 35.00 400 VAL A O 1
ATOM 3204 N N . SER A 1 401 ? -23.547 37.710 -15.377 1.00 37.28 401 SER A N 1
ATOM 3205 C CA . SER A 1 401 ? -23.083 38.896 -14.644 1.00 37.28 401 SER A CA 1
ATOM 3206 C C . SER A 1 401 ? -21.767 39.508 -15.148 1.00 37.28 401 SER A C 1
ATOM 3208 O O . SER A 1 401 ? -21.472 40.647 -14.793 1.00 37.28 401 SER A O 1
ATOM 3210 N N . GLN A 1 402 ? -20.980 38.804 -15.970 1.00 45.19 402 GLN A N 1
ATOM 3211 C CA . GLN A 1 402 ? -19.618 39.230 -16.349 1.00 45.19 402 G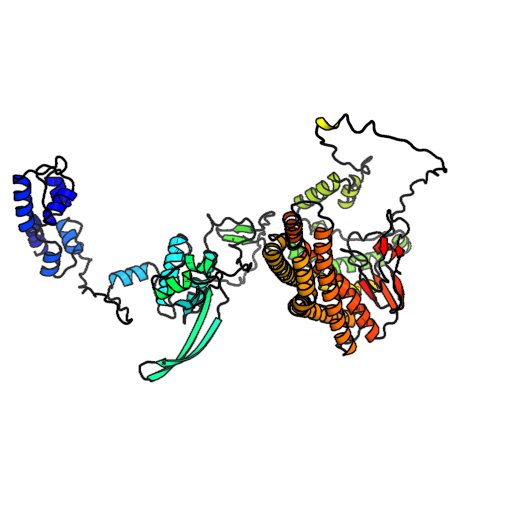LN A CA 1
ATOM 3212 C C . GLN A 1 402 ? -19.484 39.789 -17.778 1.00 45.19 402 GLN A C 1
ATOM 3214 O O . GLN A 1 402 ? -18.385 40.130 -18.209 1.00 45.19 402 GLN A O 1
ATOM 3219 N N . ILE A 1 403 ? -20.593 39.950 -18.508 1.00 37.28 403 ILE A N 1
ATOM 3220 C CA . ILE A 1 403 ? -20.579 40.310 -19.939 1.00 37.28 403 ILE A CA 1
ATOM 3221 C C . ILE A 1 403 ? -20.062 41.740 -20.213 1.00 37.28 403 ILE A C 1
ATOM 3223 O O . ILE A 1 403 ? -19.495 41.986 -21.272 1.00 37.28 403 ILE A O 1
ATOM 3227 N N . ASN A 1 404 ? -20.173 42.683 -19.271 1.00 36.31 404 ASN A N 1
ATOM 3228 C CA . ASN A 1 404 ? -19.932 44.107 -19.564 1.00 36.31 404 ASN A CA 1
ATOM 3229 C C . ASN A 1 404 ? -18.556 44.674 -19.154 1.00 36.31 404 ASN A C 1
ATOM 3231 O O . ASN A 1 404 ? -18.318 45.856 -19.386 1.00 36.31 404 ASN A O 1
ATOM 3235 N N . GLN A 1 405 ? -17.645 43.898 -18.550 1.00 35.94 405 GLN A N 1
ATOM 3236 C CA . GLN A 1 405 ? -16.411 44.465 -17.962 1.00 35.94 405 GLN A CA 1
ATOM 3237 C C . GLN A 1 405 ? -15.114 44.233 -18.752 1.00 35.94 405 GLN A C 1
ATOM 3239 O O . GLN A 1 405 ? -14.135 44.934 -18.510 1.00 35.94 405 GLN A O 1
ATOM 3244 N N . ILE A 1 406 ? -15.077 43.313 -19.717 1.00 38.97 406 ILE A N 1
ATOM 3245 C CA . ILE A 1 406 ? -13.802 42.912 -20.346 1.00 38.97 406 ILE A CA 1
ATOM 3246 C C . ILE A 1 406 ? -13.439 43.778 -21.571 1.00 38.97 406 ILE A C 1
ATOM 3248 O O . ILE A 1 406 ? -12.285 43.821 -21.985 1.00 38.97 406 ILE A O 1
ATOM 3252 N N . SER A 1 407 ? -14.372 44.559 -22.124 1.00 31.14 407 SER A N 1
ATOM 3253 C CA . SER A 1 407 ? -14.146 45.280 -23.389 1.00 31.14 407 SER A CA 1
ATOM 3254 C C . SER A 1 407 ? -13.443 46.645 -23.287 1.00 31.14 407 SER A C 1
ATOM 3256 O O . SER A 1 407 ? -13.297 47.296 -24.318 1.00 31.14 407 SER A O 1
ATOM 3258 N N . GLN A 1 408 ? -13.024 47.133 -22.109 1.00 31.75 408 GLN A N 1
ATOM 3259 C CA . GLN A 1 408 ? -12.643 48.557 -21.977 1.00 31.75 408 GLN A CA 1
ATOM 3260 C C . GLN A 1 408 ? -11.338 48.910 -21.251 1.00 31.75 408 GLN A C 1
ATOM 3262 O O . GLN A 1 408 ? -11.078 50.095 -21.050 1.00 31.75 408 GLN A O 1
ATOM 3267 N N . GLN A 1 409 ? -10.448 47.972 -20.927 1.00 27.73 409 GLN A N 1
ATOM 3268 C CA . GLN A 1 409 ? -9.148 48.350 -20.350 1.00 27.73 409 GLN A CA 1
ATOM 3269 C C . GLN A 1 409 ? -7.963 47.912 -21.215 1.00 27.73 409 GLN A C 1
ATOM 3271 O O . GLN A 1 409 ? -7.311 46.917 -20.938 1.00 27.73 409 GLN A O 1
ATOM 3276 N N . LYS A 1 410 ? -7.723 48.753 -22.240 1.00 26.92 410 LYS A N 1
ATOM 3277 C CA . LYS A 1 410 ? -6.421 49.281 -22.713 1.00 26.92 410 LYS A CA 1
ATOM 3278 C C . LYS A 1 410 ? -5.355 48.239 -23.097 1.00 26.92 410 LYS A C 1
ATOM 3280 O O . LYS A 1 410 ? -4.829 47.555 -22.236 1.00 26.92 410 LYS A O 1
ATOM 3285 N N . ILE A 1 411 ? -4.887 48.082 -24.342 1.00 32.97 411 ILE A N 1
ATOM 3286 C CA . ILE A 1 411 ? -4.608 49.038 -25.438 1.00 32.97 411 ILE A CA 1
ATOM 3287 C C . ILE A 1 411 ? -4.095 50.393 -24.939 1.00 32.97 411 ILE A C 1
ATOM 3289 O O . ILE A 1 411 ? -4.891 51.288 -24.688 1.00 32.97 411 ILE A O 1
ATOM 3293 N N . GLU A 1 412 ? -2.768 50.499 -24.801 1.00 24.20 412 GLU A N 1
ATOM 3294 C CA . GLU A 1 412 ? -1.895 51.660 -25.098 1.00 24.20 412 GLU A CA 1
ATOM 3295 C C . GLU A 1 412 ? -0.496 51.351 -24.514 1.00 24.20 412 GLU A C 1
ATOM 3297 O O . GLU A 1 412 ? -0.301 51.395 -23.305 1.00 24.20 412 GLU A O 1
ATOM 3302 N N . SER A 1 413 ? 0.485 50.899 -25.305 1.00 22.94 413 SER A N 1
ATOM 3303 C CA . SER A 1 413 ? 1.413 51.783 -26.027 1.00 22.94 413 SER A CA 1
ATOM 3304 C C . SER A 1 413 ? 2.094 51.094 -27.235 1.00 22.94 413 SER A C 1
ATOM 3306 O O . SER A 1 413 ? 2.475 49.928 -27.191 1.00 22.94 413 SER A O 1
ATOM 3308 N N . LYS A 1 414 ? 2.230 51.845 -28.341 1.00 26.64 414 LYS A N 1
ATOM 3309 C CA . LYS A 1 414 ? 2.921 51.499 -29.608 1.00 26.64 414 LYS A CA 1
ATOM 3310 C C . LYS A 1 414 ? 4.455 51.581 -29.432 1.00 26.64 414 LYS A C 1
ATOM 3312 O O . LYS A 1 414 ? 4.928 52.457 -28.719 1.00 26.64 414 LYS A O 1
ATOM 3317 N N . SER A 1 415 ? 5.284 50.776 -30.107 1.00 23.61 415 SER A N 1
ATOM 3318 C CA . SER A 1 415 ? 5.709 51.058 -31.491 1.00 23.61 415 SER A CA 1
ATOM 3319 C C . SER A 1 415 ? 6.491 49.900 -32.149 1.00 23.61 415 SER A C 1
ATOM 3321 O O . SER A 1 415 ? 7.488 49.414 -31.630 1.00 23.61 415 SER A O 1
ATOM 3323 N N . THR A 1 416 ? 5.972 49.488 -33.310 1.00 28.78 416 THR A N 1
ATOM 3324 C CA . THR A 1 416 ? 6.645 49.104 -34.570 1.00 28.78 416 THR A CA 1
ATOM 3325 C C . THR A 1 416 ? 8.063 48.516 -34.540 1.00 28.78 416 THR A C 1
ATOM 3327 O O . THR A 1 416 ? 9.051 49.247 -34.553 1.00 28.78 416 THR A O 1
ATOM 3330 N N . GLY A 1 417 ? 8.124 47.194 -34.711 1.00 23.53 417 GLY A N 1
ATOM 3331 C CA . GLY A 1 417 ? 9.138 46.481 -35.491 1.00 23.53 417 GLY A CA 1
ATOM 3332 C C . GLY A 1 417 ? 8.420 45.381 -36.281 1.00 23.53 417 GLY A C 1
ATOM 3333 O O . GLY A 1 417 ? 7.559 44.707 -35.720 1.00 23.53 417 GLY A O 1
ATOM 3334 N N . ASP A 1 418 ? 8.688 45.284 -37.581 1.00 24.12 418 ASP A N 1
ATOM 3335 C CA . ASP A 1 418 ? 7.937 44.488 -38.559 1.00 24.12 418 ASP A CA 1
ATOM 3336 C C . ASP A 1 418 ? 7.625 43.052 -38.105 1.00 24.12 418 ASP A C 1
ATOM 3338 O O . ASP A 1 418 ? 8.519 42.237 -37.869 1.00 24.12 418 ASP A O 1
ATOM 3342 N N . ILE A 1 419 ? 6.333 42.716 -38.048 1.00 28.03 419 ILE A N 1
ATOM 3343 C CA . ILE A 1 419 ? 5.870 41.335 -37.915 1.00 28.03 419 ILE A CA 1
ATOM 3344 C C . ILE A 1 419 ? 5.984 40.695 -39.298 1.00 28.03 419 ILE A C 1
ATOM 3346 O O . ILE A 1 419 ? 5.156 40.931 -40.178 1.00 28.03 419 ILE A O 1
ATOM 3350 N N . LYS A 1 420 ? 7.004 39.854 -39.490 1.00 25.38 420 LYS A N 1
ATOM 3351 C CA . LYS A 1 420 ? 6.930 38.801 -40.503 1.00 25.38 420 LYS A CA 1
ATOM 3352 C C . LYS A 1 420 ? 5.862 37.814 -40.043 1.00 25.38 420 LYS A C 1
ATOM 3354 O O . LYS A 1 420 ? 6.040 37.147 -39.027 1.00 25.38 420 LYS A O 1
ATOM 3359 N N . VAL A 1 421 ? 4.764 37.736 -40.788 1.00 27.34 421 VAL A N 1
ATOM 3360 C CA . VAL A 1 421 ? 3.856 36.589 -40.736 1.00 27.34 421 VAL A CA 1
ATOM 3361 C C . VAL A 1 421 ? 4.687 35.378 -41.157 1.00 27.34 421 VAL A C 1
ATOM 3363 O O . VAL A 1 421 ? 5.053 35.248 -42.323 1.00 27.34 421 VAL A O 1
ATOM 3366 N N . LEU A 1 422 ? 5.087 34.560 -40.186 1.00 29.12 422 LEU A N 1
ATOM 3367 C CA . LEU A 1 422 ? 5.654 33.247 -40.450 1.00 29.12 422 LEU A CA 1
ATOM 3368 C C . LEU A 1 422 ? 4.468 32.322 -40.708 1.00 29.12 422 LEU A C 1
ATOM 3370 O O . LEU A 1 422 ? 3.675 32.060 -39.808 1.00 29.12 422 LEU A O 1
ATOM 3374 N N . GLU A 1 423 ? 4.325 31.895 -41.959 1.00 26.91 423 GLU A N 1
ATOM 3375 C CA . GLU A 1 423 ? 3.461 30.782 -42.336 1.00 26.91 423 GLU A CA 1
ATOM 3376 C C . GLU A 1 423 ? 3.786 29.593 -41.420 1.00 26.91 423 GLU A C 1
ATOM 3378 O O . GLU A 1 423 ? 4.920 29.106 -41.399 1.00 26.91 423 GLU A O 1
ATOM 3383 N N . HIS A 1 424 ? 2.809 29.155 -40.622 1.00 29.92 424 HIS A N 1
ATOM 3384 C CA . HIS A 1 424 ? 2.918 27.919 -39.859 1.00 29.92 424 HIS A CA 1
ATOM 3385 C C . HIS A 1 424 ? 2.953 26.754 -40.851 1.00 29.92 424 HIS A C 1
ATOM 3387 O O . HIS A 1 424 ? 1.921 26.248 -41.280 1.00 29.92 424 HIS A O 1
ATOM 3393 N N . ARG A 1 425 ? 4.161 26.325 -41.221 1.00 28.73 425 ARG A N 1
ATOM 3394 C CA . ARG A 1 425 ? 4.386 24.927 -41.572 1.00 28.73 425 ARG A CA 1
ATOM 3395 C C . ARG A 1 425 ? 4.217 24.125 -40.290 1.00 28.73 425 ARG A C 1
ATOM 3397 O O . ARG A 1 425 ? 4.999 24.291 -39.355 1.00 28.73 425 ARG A O 1
ATOM 3404 N N . GLU A 1 426 ? 3.189 23.291 -40.247 1.00 36.75 426 GLU A N 1
ATOM 3405 C CA . GLU A 1 426 ? 3.158 22.140 -39.354 1.00 36.75 426 GLU A CA 1
ATOM 3406 C C . GLU A 1 426 ? 4.326 21.233 -39.760 1.00 36.75 426 GLU A C 1
ATOM 3408 O O . GLU A 1 426 ? 4.240 20.453 -40.702 1.00 36.75 426 GLU A O 1
ATOM 3413 N N . GLU A 1 427 ? 5.479 21.403 -39.113 1.00 36.97 427 GLU A N 1
ATOM 3414 C CA . GLU A 1 427 ? 6.493 20.357 -39.119 1.00 36.97 427 GLU A CA 1
ATOM 3415 C C . GLU A 1 427 ? 5.966 19.243 -38.213 1.00 36.97 427 GLU A C 1
ATOM 3417 O O . GLU A 1 427 ? 6.006 19.355 -36.984 1.00 36.97 427 GLU A O 1
ATOM 3422 N N . GLU A 1 428 ? 5.429 18.184 -38.824 1.00 46.97 428 GLU A N 1
ATOM 3423 C CA . GLU A 1 428 ? 5.230 16.899 -38.159 1.00 46.97 428 GLU A CA 1
ATOM 3424 C C . GLU A 1 428 ? 6.521 16.542 -37.417 1.00 46.97 428 GLU A C 1
ATOM 3426 O O . GLU A 1 428 ? 7.595 16.401 -38.009 1.00 46.97 428 GLU A O 1
ATOM 3431 N N . LEU A 1 429 ? 6.440 16.469 -36.088 1.00 47.94 429 LEU A N 1
ATOM 3432 C CA . LEU A 1 429 ? 7.593 16.110 -35.274 1.00 47.94 429 LEU A CA 1
ATOM 3433 C C . LEU A 1 429 ? 8.011 14.682 -35.652 1.00 47.94 429 LEU A C 1
ATOM 3435 O O . LEU A 1 429 ? 7.176 13.784 -35.529 1.00 47.94 429 LEU A O 1
ATOM 3439 N N . PRO A 1 430 ? 9.276 14.446 -36.047 1.00 53.38 430 PRO A N 1
ATOM 3440 C CA . PRO A 1 430 ? 9.710 13.138 -36.514 1.00 53.38 430 PRO A CA 1
ATOM 3441 C C . PRO A 1 430 ? 9.468 12.065 -35.449 1.00 53.38 430 PRO A C 1
ATOM 3443 O O . PRO A 1 430 ? 9.660 12.284 -34.241 1.00 53.38 430 PRO A O 1
ATOM 3446 N N . GLU A 1 431 ? 9.008 10.906 -35.907 1.00 63.53 431 GLU A N 1
ATOM 3447 C CA . GLU A 1 431 ? 8.749 9.745 -35.066 1.00 63.53 431 GLU A CA 1
ATOM 3448 C C . GLU A 1 431 ? 10.061 9.257 -34.426 1.00 63.53 431 GLU A C 1
ATOM 3450 O O . GLU A 1 431 ? 11.128 9.312 -35.039 1.00 63.53 431 GLU A O 1
ATOM 3455 N N . ILE A 1 432 ? 10.020 8.843 -33.152 1.00 73.00 432 ILE A N 1
ATOM 3456 C CA . ILE A 1 432 ? 11.212 8.275 -32.507 1.00 73.00 432 ILE A CA 1
ATOM 3457 C C . ILE A 1 432 ? 11.343 6.830 -32.976 1.00 73.00 432 ILE A C 1
ATOM 3459 O O . ILE A 1 432 ? 10.603 5.963 -32.513 1.00 73.00 432 ILE A O 1
ATOM 3463 N N . GLU A 1 433 ? 12.315 6.573 -33.842 1.00 74.12 433 GLU A N 1
ATOM 3464 C CA . GLU A 1 433 ? 12.728 5.216 -34.180 1.00 74.12 433 GLU A CA 1
ATOM 3465 C C . GLU A 1 433 ? 13.551 4.613 -33.036 1.00 74.12 433 GLU A C 1
ATOM 3467 O O . GLU A 1 433 ? 14.523 5.203 -32.565 1.00 74.12 433 GLU A O 1
ATOM 3472 N N . TYR A 1 434 ? 13.154 3.424 -32.578 1.00 80.88 434 TYR A N 1
ATOM 3473 C CA . TYR A 1 434 ? 13.890 2.668 -31.567 1.00 80.88 434 TYR A CA 1
ATOM 3474 C C . TYR A 1 434 ? 14.763 1.615 -32.238 1.00 80.88 434 TYR A C 1
ATOM 3476 O O . TYR A 1 434 ? 14.262 0.772 -32.981 1.00 80.88 434 TYR A O 1
ATOM 3484 N N . THR A 1 435 ? 16.052 1.609 -31.916 1.00 81.12 435 THR A N 1
ATOM 3485 C CA . THR A 1 435 ? 16.956 0.525 -32.315 1.00 81.12 435 THR A CA 1
ATOM 3486 C C . THR A 1 435 ? 16.800 -0.682 -31.384 1.00 81.12 435 THR A C 1
ATOM 3488 O O . THR A 1 435 ? 16.348 -0.543 -30.245 1.00 81.12 435 THR A O 1
ATOM 3491 N N . GLU A 1 436 ? 17.214 -1.879 -31.818 1.00 77.69 436 GLU A N 1
ATOM 3492 C CA . GLU A 1 436 ? 17.275 -3.054 -30.926 1.00 77.69 436 GLU A CA 1
ATOM 3493 C C . GLU A 1 436 ? 18.148 -2.785 -29.689 1.00 77.69 436 GLU A C 1
ATOM 3495 O O . GLU A 1 436 ? 17.825 -3.216 -28.581 1.00 77.69 436 GLU A O 1
ATOM 3500 N N . GLU A 1 437 ? 19.207 -1.988 -29.852 1.00 78.75 437 GLU A N 1
ATOM 3501 C CA . GLU A 1 437 ? 20.081 -1.556 -28.762 1.00 78.75 437 GLU A CA 1
ATOM 3502 C C . GLU A 1 437 ? 19.382 -0.626 -27.761 1.00 78.75 437 GLU A C 1
ATOM 3504 O O . GLU A 1 437 ? 19.787 -0.559 -26.602 1.00 78.75 437 GLU A O 1
ATOM 3509 N N . ASP A 1 438 ? 18.325 0.085 -28.161 1.00 80.69 438 ASP A N 1
ATOM 3510 C CA . ASP A 1 438 ? 17.540 0.914 -27.243 1.00 80.69 438 ASP A CA 1
ATOM 3511 C C . ASP A 1 438 ? 16.608 0.074 -26.366 1.00 80.69 438 ASP A C 1
ATOM 3513 O O . ASP A 1 438 ? 16.217 0.521 -25.288 1.00 80.69 438 ASP A O 1
ATOM 3517 N N . LEU A 1 439 ? 16.268 -1.153 -26.776 1.00 82.00 439 LEU A N 1
ATOM 3518 C CA . LEU A 1 439 ? 15.358 -2.033 -26.033 1.00 82.00 439 LEU A CA 1
ATOM 3519 C C . LEU A 1 439 ? 16.012 -2.684 -24.807 1.00 82.00 439 LEU A C 1
ATOM 3521 O O . LEU A 1 439 ? 15.299 -3.176 -23.928 1.00 82.00 439 LEU A O 1
ATOM 3525 N N . VAL A 1 440 ? 17.342 -2.636 -24.686 1.00 80.38 440 VAL A N 1
ATOM 3526 C CA . VAL A 1 440 ? 18.062 -3.186 -23.522 1.00 80.38 440 VAL A CA 1
ATOM 3527 C C . VAL A 1 440 ? 17.607 -2.531 -22.210 1.00 80.38 440 VAL A C 1
ATOM 3529 O O . VAL A 1 440 ? 17.522 -3.199 -21.182 1.00 80.38 440 VAL A O 1
ATOM 3532 N N . ILE A 1 441 ? 17.179 -1.261 -22.254 1.00 85.44 441 ILE A N 1
ATOM 3533 C CA . ILE A 1 441 ? 16.749 -0.492 -21.072 1.00 85.44 441 ILE A CA 1
ATOM 3534 C C . ILE A 1 441 ? 15.384 -0.925 -20.509 1.00 85.44 441 ILE A C 1
ATOM 3536 O O . ILE A 1 441 ? 14.992 -0.485 -19.424 1.00 85.44 441 ILE A O 1
ATOM 3540 N N . LEU A 1 442 ? 14.621 -1.761 -21.229 1.00 82.00 442 LEU A N 1
ATOM 3541 C CA . LEU A 1 442 ? 13.265 -2.165 -20.829 1.00 82.00 442 LEU A CA 1
ATOM 3542 C C . LEU A 1 442 ? 13.246 -2.860 -19.462 1.00 82.00 442 LEU A C 1
ATOM 3544 O O . LEU A 1 442 ? 12.263 -2.745 -18.726 1.00 82.00 442 LEU A O 1
ATOM 3548 N N . GLY A 1 443 ? 14.330 -3.553 -19.101 1.00 79.25 443 GLY A N 1
ATOM 3549 C CA . GLY A 1 443 ? 14.492 -4.141 -17.773 1.00 79.25 443 GLY A CA 1
ATOM 3550 C C . GLY A 1 443 ? 14.421 -3.079 -16.675 1.00 79.25 443 GLY A C 1
ATOM 3551 O O . GLY A 1 443 ? 13.636 -3.208 -15.731 1.00 79.25 443 GLY A O 1
ATOM 3552 N N . ARG A 1 444 ? 15.167 -1.979 -16.838 1.00 91.19 444 ARG A N 1
ATOM 3553 C CA . ARG A 1 444 ? 15.153 -0.847 -15.905 1.00 91.19 444 ARG A CA 1
ATOM 3554 C C . ARG A 1 444 ? 13.823 -0.095 -15.908 1.00 91.19 444 ARG A C 1
ATOM 3556 O O . ARG A 1 444 ? 13.394 0.352 -14.845 1.00 91.19 444 ARG A O 1
ATOM 3563 N N . GLU A 1 445 ? 13.133 -0.006 -17.045 1.00 86.69 445 GLU A N 1
ATOM 3564 C CA . GLU A 1 445 ? 11.788 0.589 -17.125 1.00 86.69 445 GLU A CA 1
ATOM 3565 C C . GLU A 1 445 ? 10.764 -0.201 -16.295 1.00 86.69 445 GLU A C 1
ATOM 3567 O O . GLU A 1 445 ? 10.014 0.372 -15.496 1.00 86.69 445 GLU A O 1
ATOM 3572 N N . ARG A 1 446 ? 10.760 -1.533 -16.426 1.00 84.69 446 ARG A N 1
ATOM 3573 C CA . ARG A 1 446 ? 9.897 -2.413 -15.619 1.00 84.69 446 ARG A CA 1
ATOM 3574 C C . ARG A 1 446 ? 10.247 -2.326 -14.137 1.00 84.69 446 ARG A C 1
ATOM 3576 O O . ARG A 1 446 ? 9.346 -2.285 -13.299 1.00 84.69 446 ARG A O 1
ATOM 3583 N N . LEU A 1 447 ? 11.539 -2.262 -13.813 1.00 85.81 447 LEU A N 1
ATOM 3584 C CA . LEU A 1 447 ? 12.014 -2.151 -12.437 1.00 85.81 447 LEU A CA 1
ATOM 3585 C C . LEU A 1 447 ? 11.533 -0.853 -11.774 1.00 85.81 447 LEU A C 1
ATOM 3587 O O . LEU A 1 447 ? 11.020 -0.895 -10.657 1.00 85.81 447 LEU A O 1
ATOM 3591 N N . GLN A 1 448 ? 11.609 0.279 -12.480 1.00 87.06 448 GLN A N 1
ATOM 3592 C CA . GLN A 1 448 ? 11.070 1.556 -12.009 1.00 87.06 448 GLN A CA 1
ATOM 3593 C C . GLN A 1 448 ? 9.568 1.460 -11.698 1.00 87.06 448 GLN A C 1
ATOM 3595 O O . GLN A 1 448 ? 9.143 1.875 -10.620 1.00 87.06 448 GLN A O 1
ATOM 3600 N N . LYS A 1 449 ? 8.763 0.870 -12.594 1.00 86.38 449 LYS A N 1
ATOM 3601 C CA . LYS A 1 449 ? 7.316 0.683 -12.367 1.00 86.38 449 LYS A CA 1
ATOM 3602 C C . LYS A 1 449 ? 7.032 -0.231 -11.170 1.00 86.38 449 LYS A C 1
ATOM 3604 O O . LYS A 1 449 ? 6.109 0.035 -10.409 1.00 86.38 449 LYS A O 1
ATOM 3609 N N . LYS A 1 450 ? 7.844 -1.275 -10.974 1.00 86.50 450 LYS A N 1
ATOM 3610 C CA . LYS A 1 450 ? 7.705 -2.238 -9.870 1.00 86.50 450 LYS A CA 1
ATOM 3611 C C . LYS A 1 450 ? 8.022 -1.632 -8.500 1.00 86.50 450 LYS A C 1
ATOM 3613 O O . LYS A 1 450 ? 7.339 -1.949 -7.531 1.00 86.50 450 LYS A O 1
ATOM 3618 N N . TYR A 1 451 ? 9.058 -0.799 -8.403 1.00 87.94 451 TYR A N 1
ATOM 3619 C CA . TYR A 1 451 ? 9.492 -0.218 -7.126 1.00 87.94 451 TYR A CA 1
ATOM 3620 C C . TYR A 1 451 ? 8.739 1.059 -6.752 1.00 87.94 451 TYR A C 1
ATOM 3622 O O . TYR A 1 451 ? 8.723 1.411 -5.574 1.00 87.94 451 TYR A O 1
ATOM 3630 N N . LEU A 1 452 ? 8.090 1.727 -7.714 1.00 89.00 452 LEU A N 1
ATOM 3631 C CA . LEU A 1 452 ? 7.355 2.968 -7.471 1.00 89.00 452 LEU A CA 1
ATOM 3632 C C . LEU A 1 452 ? 6.353 2.864 -6.301 1.00 89.00 452 LEU A C 1
ATOM 3634 O O . LEU A 1 452 ? 6.494 3.672 -5.385 1.00 89.00 452 LEU A O 1
ATOM 3638 N N . PRO A 1 453 ? 5.435 1.873 -6.240 1.00 86.62 453 PRO A N 1
ATOM 3639 C CA . PRO A 1 453 ? 4.468 1.788 -5.140 1.00 86.62 453 PRO A CA 1
ATOM 3640 C C . PRO A 1 453 ? 5.131 1.532 -3.780 1.00 86.62 453 PRO A C 1
ATOM 3642 O O . PRO A 1 453 ? 4.724 2.080 -2.764 1.00 86.62 453 PRO A O 1
ATOM 3645 N N . VAL A 1 454 ? 6.204 0.734 -3.755 1.00 89.31 454 VAL A N 1
ATOM 3646 C CA . VAL A 1 454 ? 6.926 0.397 -2.515 1.00 89.31 454 VAL A CA 1
ATOM 3647 C C . VAL A 1 454 ? 7.641 1.623 -1.945 1.00 89.31 454 VAL A C 1
ATOM 3649 O O . VAL A 1 454 ? 7.646 1.850 -0.736 1.00 89.31 454 VAL A O 1
ATOM 3652 N N . VAL A 1 455 ? 8.256 2.421 -2.818 1.00 88.69 455 VAL A N 1
ATOM 3653 C CA . VAL A 1 455 ? 8.935 3.660 -2.427 1.00 88.69 455 VAL A CA 1
ATOM 3654 C C . VAL A 1 455 ? 7.912 4.734 -2.043 1.00 88.69 455 VAL A C 1
ATOM 3656 O O . VAL A 1 455 ? 8.137 5.462 -1.078 1.00 88.69 455 VAL A O 1
ATOM 3659 N N . GLU A 1 456 ? 6.771 4.807 -2.732 1.00 93.19 456 GLU A N 1
ATOM 3660 C CA . GLU A 1 456 ? 5.652 5.688 -2.377 1.00 93.19 456 GLU A CA 1
ATOM 3661 C C . GLU A 1 456 ? 5.110 5.399 -0.976 1.00 93.19 456 GLU A C 1
ATOM 3663 O O . GLU A 1 456 ? 4.980 6.330 -0.181 1.00 93.19 456 GLU A O 1
ATOM 3668 N N . ASP A 1 457 ? 4.892 4.130 -0.628 1.00 91.38 457 ASP A N 1
ATOM 3669 C CA . ASP A 1 457 ? 4.472 3.731 0.718 1.00 91.38 457 ASP A CA 1
ATOM 3670 C C . ASP A 1 457 ? 5.487 4.167 1.787 1.00 91.38 457 ASP A C 1
ATOM 3672 O O . ASP A 1 457 ? 5.115 4.645 2.866 1.00 91.38 457 ASP A O 1
ATOM 3676 N N . ALA A 1 458 ? 6.787 4.047 1.501 1.00 91.81 458 ALA A N 1
ATOM 3677 C CA . ALA A 1 458 ? 7.838 4.506 2.406 1.00 91.81 458 ALA A CA 1
ATOM 3678 C C . ALA A 1 458 ? 7.790 6.034 2.601 1.00 91.81 458 ALA A C 1
ATOM 3680 O O . ALA A 1 458 ? 7.803 6.514 3.738 1.00 91.81 458 ALA A O 1
ATOM 3681 N N . PHE A 1 459 ? 7.649 6.802 1.514 1.00 93.50 459 PHE A N 1
ATOM 3682 C CA . PHE A 1 459 ? 7.489 8.257 1.587 1.00 93.50 459 PHE A CA 1
ATOM 3683 C C . PHE A 1 459 ? 6.187 8.673 2.272 1.00 93.50 459 PHE A C 1
ATOM 3685 O O . PHE A 1 459 ? 6.180 9.670 2.985 1.00 93.50 459 PHE A O 1
ATOM 3692 N N . SER A 1 460 ? 5.103 7.916 2.112 1.00 94.50 460 SER A N 1
ATOM 3693 C CA . SER A 1 460 ? 3.820 8.193 2.763 1.00 94.50 460 SER A CA 1
ATOM 3694 C C . SER A 1 460 ? 3.943 8.151 4.289 1.00 94.50 460 SER A C 1
ATOM 3696 O O . SER A 1 460 ? 3.494 9.069 4.984 1.00 94.50 460 SER A O 1
ATOM 3698 N N . ASN A 1 461 ? 4.653 7.150 4.819 1.00 92.50 461 ASN A N 1
ATOM 3699 C CA . ASN A 1 461 ? 4.957 7.063 6.248 1.00 92.50 461 ASN A CA 1
ATOM 3700 C C . ASN A 1 461 ? 5.863 8.213 6.722 1.00 92.50 461 ASN A C 1
ATOM 3702 O O . ASN A 1 461 ? 5.562 8.851 7.736 1.00 92.50 461 ASN A O 1
ATOM 3706 N N . LEU A 1 462 ? 6.934 8.502 5.974 1.00 94.38 462 LEU A N 1
ATOM 3707 C CA . LEU A 1 462 ? 7.879 9.567 6.314 1.00 94.38 462 LEU A CA 1
ATOM 3708 C C . LEU A 1 462 ? 7.189 10.942 6.340 1.00 94.38 462 LEU A C 1
ATOM 3710 O O . LEU A 1 462 ? 7.304 11.661 7.332 1.00 94.38 462 LEU A O 1
ATOM 3714 N N . VAL A 1 463 ? 6.448 11.290 5.280 1.00 95.25 463 VAL A N 1
ATOM 3715 C CA . VAL A 1 463 ? 5.720 12.566 5.139 1.00 95.25 463 VAL A CA 1
ATOM 3716 C C . VAL A 1 463 ? 4.661 12.702 6.224 1.00 95.25 463 VAL A C 1
ATOM 3718 O O . VAL A 1 463 ? 4.547 13.760 6.834 1.00 95.25 463 VAL A O 1
ATOM 3721 N N . SER A 1 464 ? 3.908 11.637 6.507 1.00 94.62 464 SER A N 1
ATOM 3722 C CA . SER A 1 464 ? 2.906 11.667 7.578 1.00 94.62 464 SER A CA 1
ATOM 3723 C C . SER A 1 464 ? 3.552 12.004 8.918 1.00 94.62 464 SER A C 1
ATOM 3725 O O . SER A 1 464 ? 3.079 12.881 9.640 1.00 94.62 464 SER A O 1
ATOM 3727 N N . SER A 1 465 ? 4.683 11.366 9.226 1.00 94.25 465 SER A N 1
ATOM 3728 C CA . SER A 1 465 ? 5.386 11.649 10.469 1.00 94.25 465 SER A CA 1
ATOM 3729 C C . SER A 1 465 ? 6.069 13.021 10.491 1.00 94.25 465 SER A C 1
ATOM 3731 O O . SER A 1 465 ? 6.159 13.606 11.566 1.00 94.25 465 SER A O 1
ATOM 3733 N N . GLU A 1 466 ? 6.562 13.521 9.356 1.00 95.12 466 GLU A N 1
ATOM 3734 C CA . GLU A 1 466 ? 7.084 14.887 9.200 1.00 95.12 466 GLU A CA 1
ATOM 3735 C C . GLU A 1 466 ? 6.002 15.910 9.543 1.00 95.12 466 GLU A C 1
ATOM 3737 O O . GLU A 1 466 ? 6.192 16.773 10.397 1.00 95.12 466 GLU A O 1
ATOM 3742 N N . VAL A 1 467 ? 4.837 15.764 8.913 1.00 96.12 467 VAL A N 1
ATOM 3743 C CA . VAL A 1 467 ? 3.693 16.657 9.079 1.00 96.12 467 VAL A CA 1
ATOM 3744 C C . VAL A 1 467 ? 3.187 16.648 10.519 1.00 96.12 467 VAL A C 1
ATOM 3746 O O . VAL A 1 467 ? 2.882 17.712 11.055 1.00 96.12 467 VAL A O 1
ATOM 3749 N N . ASP A 1 468 ? 3.124 15.485 11.167 1.00 94.88 468 ASP A N 1
ATOM 3750 C CA . ASP A 1 468 ? 2.681 15.384 12.559 1.00 94.88 468 ASP A CA 1
ATOM 3751 C C . ASP A 1 468 ? 3.624 16.112 13.533 1.00 94.88 468 ASP A C 1
ATOM 3753 O O . ASP A 1 468 ? 3.150 16.771 14.459 1.00 94.88 468 ASP A O 1
ATOM 3757 N N . GLU A 1 469 ? 4.945 16.042 13.335 1.00 94.75 469 GLU A N 1
ATOM 3758 C CA . GLU A 1 469 ? 5.905 16.791 14.163 1.00 94.75 469 GLU A CA 1
ATOM 3759 C C . GLU A 1 469 ? 5.820 18.301 13.908 1.00 94.75 469 GLU A C 1
ATOM 3761 O O . GLU A 1 469 ? 5.797 19.086 14.857 1.00 94.75 469 GLU A O 1
ATOM 3766 N N . ILE A 1 470 ? 5.676 18.718 12.646 1.00 94.00 470 ILE A N 1
ATOM 3767 C CA . ILE A 1 470 ? 5.504 20.137 12.307 1.00 94.00 470 ILE A CA 1
ATOM 3768 C C . ILE A 1 470 ? 4.201 20.681 12.900 1.00 94.00 470 ILE A C 1
ATOM 3770 O O . ILE A 1 470 ? 4.215 21.768 13.467 1.00 94.00 470 ILE A O 1
ATOM 3774 N N . ARG A 1 471 ? 3.085 19.942 12.834 1.00 94.06 471 ARG A N 1
ATOM 3775 C CA . ARG A 1 471 ? 1.804 20.365 13.432 1.00 94.06 471 ARG A CA 1
ATOM 3776 C C . ARG A 1 471 ? 1.928 20.611 14.933 1.00 94.06 471 ARG A C 1
ATOM 3778 O O . ARG A 1 471 ? 1.501 21.661 15.402 1.00 94.06 471 ARG A O 1
ATOM 3785 N N . LYS A 1 472 ? 2.574 19.700 15.669 1.00 92.69 472 LYS A N 1
ATOM 3786 C CA . LYS A 1 472 ? 2.840 19.886 17.108 1.00 92.69 472 LYS A CA 1
ATOM 3787 C C . LYS A 1 472 ? 3.682 21.133 17.371 1.00 92.69 472 LYS A C 1
ATOM 3789 O O . LYS A 1 472 ? 3.435 21.855 18.332 1.00 92.69 472 LYS A O 1
ATOM 3794 N N . ALA A 1 473 ? 4.683 21.390 16.531 1.00 90.88 473 ALA A N 1
ATOM 3795 C CA . ALA A 1 473 ? 5.521 22.572 16.666 1.00 90.88 473 ALA A CA 1
ATOM 3796 C C . ALA A 1 473 ? 4.767 23.869 16.332 1.00 90.88 473 ALA A C 1
ATOM 3798 O O . ALA A 1 473 ? 4.970 24.870 17.014 1.00 90.88 473 ALA A O 1
ATOM 3799 N N . ILE A 1 474 ? 3.866 23.848 15.343 1.00 89.69 474 ILE A N 1
ATOM 3800 C CA . ILE A 1 474 ? 2.973 24.971 15.021 1.00 89.69 474 ILE A CA 1
ATOM 3801 C C . ILE A 1 474 ? 2.075 25.278 16.226 1.00 89.69 474 ILE A C 1
ATOM 3803 O O . ILE A 1 474 ? 2.027 26.424 16.668 1.00 89.69 474 ILE A O 1
ATOM 3807 N N . GLU A 1 475 ? 1.417 24.262 16.796 1.00 86.50 475 GLU A N 1
ATOM 3808 C CA . GLU A 1 475 ? 0.573 24.413 17.991 1.00 86.50 475 GLU A CA 1
ATOM 3809 C C . GLU A 1 475 ? 1.355 25.002 19.169 1.00 86.50 475 GLU A C 1
ATOM 3811 O O . GLU A 1 475 ? 0.853 25.876 19.866 1.00 86.50 475 GLU A O 1
ATOM 3816 N N . LYS A 1 476 ? 2.601 24.563 19.364 1.00 86.69 476 LYS A N 1
ATOM 3817 C CA . LYS A 1 476 ? 3.438 24.989 20.487 1.00 86.69 476 LYS A CA 1
ATOM 3818 C C . LYS A 1 476 ? 4.008 26.401 20.334 1.00 86.69 476 LYS A C 1
ATOM 3820 O O . LYS A 1 476 ? 3.991 27.159 21.293 1.00 86.69 476 LYS A O 1
ATOM 3825 N N . HIS A 1 477 ? 4.569 26.737 19.174 1.00 81.81 477 HIS A N 1
ATOM 3826 C CA . HIS A 1 477 ? 5.395 27.942 19.016 1.00 81.81 477 HIS A CA 1
ATOM 3827 C C . HIS A 1 477 ? 4.657 29.100 18.328 1.00 81.81 477 HIS A C 1
ATOM 3829 O O . HIS A 1 477 ? 4.906 30.264 18.641 1.00 81.81 477 HIS A O 1
ATOM 3835 N N . LEU A 1 478 ? 3.725 28.811 17.412 1.00 76.25 478 LEU A N 1
ATOM 3836 C CA . LEU A 1 478 ? 3.023 29.852 16.651 1.00 76.25 478 LEU A CA 1
ATOM 3837 C C . LEU A 1 478 ? 1.728 30.329 17.324 1.00 76.25 478 LEU A C 1
ATOM 3839 O O . LEU A 1 478 ? 1.331 31.470 17.092 1.00 76.25 478 LEU A O 1
ATOM 3843 N N . GLN A 1 479 ? 1.108 29.541 18.214 1.00 66.88 479 GLN A N 1
ATOM 3844 C CA . GLN A 1 479 ? -0.022 30.024 19.030 1.00 66.88 479 GLN A CA 1
ATOM 3845 C C . GLN A 1 479 ? 0.396 31.119 20.029 1.00 66.88 479 GLN A C 1
ATOM 3847 O O . GLN A 1 479 ? -0.385 32.024 20.315 1.00 66.88 479 GLN A O 1
ATOM 3852 N N . GLU A 1 480 ? 1.649 31.098 20.493 1.00 61.72 480 GLU A N 1
ATOM 3853 C CA . GLU A 1 480 ? 2.237 32.127 21.366 1.00 61.72 480 GLU A CA 1
ATOM 3854 C C . GLU A 1 480 ? 2.767 33.352 20.583 1.00 61.72 480 GLU A C 1
ATOM 3856 O O . GLU A 1 480 ? 3.392 34.238 21.163 1.00 61.72 480 GLU A O 1
ATOM 3861 N N . ARG A 1 481 ? 2.509 33.426 19.263 1.00 64.38 481 ARG A N 1
ATOM 3862 C CA . ARG A 1 481 ? 3.006 34.457 18.324 1.00 64.38 481 ARG A CA 1
ATOM 3863 C C . ARG A 1 481 ? 4.535 34.562 18.238 1.00 64.38 481 ARG A C 1
ATOM 3865 O O . ARG A 1 481 ? 5.056 35.602 17.834 1.00 64.38 481 ARG A O 1
ATOM 3872 N N . ASN A 1 482 ? 5.268 33.497 18.562 1.00 70.62 482 ASN A N 1
ATOM 3873 C CA . ASN A 1 482 ? 6.726 33.493 18.497 1.00 70.62 482 ASN A CA 1
ATOM 3874 C C . ASN A 1 482 ? 7.242 32.764 17.244 1.00 70.62 482 ASN A C 1
ATOM 3876 O O . ASN A 1 482 ? 7.673 31.610 17.282 1.00 70.62 482 ASN A O 1
ATOM 3880 N N . ALA A 1 483 ? 7.198 33.462 16.105 1.00 73.12 483 ALA A N 1
ATOM 3881 C CA . ALA A 1 483 ? 7.679 32.941 14.823 1.00 73.12 483 ALA A CA 1
ATOM 3882 C C . ALA A 1 483 ? 9.189 32.634 14.823 1.00 73.12 483 ALA A C 1
ATOM 3884 O O . ALA A 1 483 ? 9.624 31.696 14.157 1.00 73.12 483 ALA A O 1
ATOM 3885 N N . ILE A 1 484 ? 9.977 33.373 15.613 1.00 76.56 484 ILE A N 1
ATOM 3886 C CA . ILE A 1 484 ? 11.431 33.189 15.720 1.00 76.56 484 ILE A CA 1
ATOM 3887 C C . ILE A 1 484 ? 11.750 31.837 16.370 1.00 76.56 484 ILE A C 1
ATOM 3889 O O . ILE A 1 484 ? 12.573 31.081 15.851 1.00 76.56 484 ILE A O 1
ATOM 3893 N N . ASP A 1 485 ? 11.061 31.491 17.459 1.00 78.25 485 ASP A N 1
ATOM 3894 C CA . ASP A 1 485 ? 11.245 30.202 18.135 1.00 78.25 485 ASP A CA 1
ATOM 3895 C C . ASP A 1 485 ? 10.844 29.024 17.239 1.00 78.25 485 ASP A C 1
ATOM 3897 O O . ASP A 1 485 ? 11.521 27.993 17.229 1.00 78.25 485 ASP A O 1
ATOM 3901 N N . PHE A 1 486 ? 9.777 29.179 16.445 1.00 86.00 486 PHE A N 1
ATOM 3902 C CA . PHE A 1 486 ? 9.377 28.164 15.472 1.00 86.00 486 PHE A CA 1
ATOM 3903 C C . PHE A 1 486 ? 10.436 27.974 14.378 1.00 86.00 486 PHE A C 1
ATOM 3905 O O . PHE A 1 486 ? 10.772 26.839 14.046 1.00 86.00 486 PHE A O 1
ATOM 3912 N N . GLU A 1 487 ? 11.001 29.055 13.830 1.00 82.38 487 GLU A N 1
ATOM 3913 C CA . GLU A 1 487 ? 12.064 28.960 12.823 1.00 82.38 487 GLU A CA 1
ATOM 3914 C C . GLU A 1 487 ? 13.346 28.318 13.370 1.00 82.38 487 GLU A C 1
ATOM 3916 O O . GLU A 1 487 ? 13.981 27.519 12.671 1.00 82.38 487 GLU A O 1
ATOM 3921 N N . LEU A 1 488 ? 13.725 28.631 14.614 1.00 80.31 488 LEU A N 1
ATOM 3922 C CA . LEU A 1 488 ? 14.853 27.994 15.298 1.00 80.31 488 LEU A CA 1
ATOM 3923 C C . LEU A 1 488 ? 14.618 26.491 15.465 1.00 80.31 488 LEU A C 1
ATOM 3925 O O . LEU A 1 488 ? 15.481 25.694 15.086 1.00 80.31 488 LEU A O 1
ATOM 3929 N N . TRP A 1 489 ? 13.432 26.103 15.944 1.00 90.75 489 TRP A N 1
ATOM 3930 C CA . TRP A 1 489 ? 13.041 24.699 16.054 1.00 90.75 489 TRP A CA 1
ATOM 3931 C C . TRP A 1 489 ? 13.056 23.996 14.692 1.00 90.75 489 TRP A C 1
ATOM 3933 O O . TRP A 1 489 ? 13.613 22.909 14.567 1.00 90.75 489 TRP A O 1
ATOM 3943 N N . LEU A 1 490 ? 12.504 24.628 13.652 1.00 88.81 490 LEU A N 1
ATOM 3944 C CA . LEU A 1 490 ? 12.418 24.063 12.304 1.00 88.81 490 LEU A CA 1
ATOM 3945 C C . LEU A 1 490 ? 13.810 23.754 11.737 1.00 88.81 490 LEU A C 1
ATOM 3947 O O . LEU A 1 490 ? 14.022 22.710 11.119 1.00 88.81 490 LEU A O 1
ATOM 3951 N N . ASN A 1 491 ? 14.769 24.655 11.961 1.00 81.12 491 ASN A N 1
ATOM 3952 C CA . ASN A 1 491 ? 16.157 24.442 11.566 1.00 81.12 491 ASN A CA 1
ATOM 3953 C C . ASN A 1 491 ? 16.771 23.253 12.302 1.00 81.12 491 ASN A C 1
ATOM 3955 O O . ASN A 1 491 ? 17.389 22.401 11.664 1.00 81.12 491 ASN A O 1
ATOM 3959 N N . GLU A 1 492 ? 16.601 23.175 13.620 1.00 81.19 492 GLU A N 1
ATOM 3960 C CA . GLU A 1 492 ? 17.142 22.075 14.420 1.00 81.19 492 GLU A CA 1
ATOM 3961 C C . GLU A 1 492 ? 16.526 20.727 14.022 1.00 81.19 492 GLU A C 1
ATOM 3963 O O . GLU A 1 492 ? 17.257 19.771 13.755 1.00 81.19 492 GLU A O 1
ATOM 3968 N N . PHE A 1 493 ? 15.202 20.689 13.860 1.00 90.38 493 PHE A N 1
ATOM 3969 C CA . PHE A 1 493 ? 14.447 19.514 13.439 1.00 90.38 493 PHE A CA 1
ATOM 3970 C C . PHE A 1 493 ? 14.980 18.927 12.127 1.00 90.38 493 PHE A C 1
ATOM 3972 O O . PHE A 1 493 ? 15.287 17.736 12.058 1.00 90.38 493 PHE A O 1
ATOM 3979 N N . TYR A 1 494 ? 15.152 19.750 11.088 1.00 83.56 494 TYR A N 1
ATOM 3980 C CA . TYR A 1 494 ? 15.626 19.262 9.789 1.00 83.56 494 TYR A CA 1
ATOM 3981 C C . TYR A 1 494 ? 17.125 18.965 9.733 1.00 83.56 494 TYR A C 1
ATOM 3983 O O . TYR A 1 494 ? 17.536 18.096 8.960 1.00 83.56 494 TYR A O 1
ATOM 3991 N N . THR A 1 495 ? 17.945 19.668 10.519 1.00 70.44 495 THR A N 1
ATOM 3992 C CA . THR A 1 495 ? 19.409 19.506 10.479 1.00 70.44 495 THR A CA 1
ATOM 3993 C C . THR A 1 495 ? 19.919 18.366 11.354 1.00 70.44 495 THR A C 1
ATOM 3995 O O . THR A 1 495 ? 20.888 17.718 10.962 1.00 70.44 495 THR A O 1
ATOM 3998 N N . LYS A 1 496 ? 19.284 18.086 12.499 1.00 71.06 496 LYS A N 1
ATOM 3999 C CA . LYS A 1 496 ? 19.738 17.047 13.440 1.00 71.06 496 LYS A CA 1
ATOM 4000 C C . LYS A 1 496 ? 18.901 15.772 13.375 1.00 71.06 496 LYS A C 1
ATOM 4002 O O . LYS A 1 496 ? 19.439 14.683 13.169 1.00 71.06 496 LYS A O 1
ATOM 4007 N N . ASP A 1 497 ? 17.585 15.906 13.508 1.00 77.31 497 ASP A N 1
ATOM 4008 C CA . ASP A 1 497 ? 16.721 14.763 13.814 1.00 77.31 497 ASP A CA 1
ATOM 4009 C C . ASP A 1 497 ? 16.150 14.116 12.549 1.00 77.31 497 ASP A C 1
ATOM 4011 O O . ASP A 1 497 ? 16.216 12.897 12.354 1.00 77.31 497 ASP A O 1
ATOM 4015 N N . PHE A 1 498 ? 15.616 14.935 11.644 1.00 86.31 498 PHE A N 1
ATOM 4016 C CA . PHE A 1 498 ? 14.833 14.439 10.520 1.00 86.31 498 PHE A CA 1
ATOM 4017 C C . PHE A 1 498 ? 15.694 13.866 9.387 1.00 86.31 498 PHE A C 1
ATOM 4019 O O . PHE A 1 498 ? 15.298 12.887 8.761 1.00 86.31 498 PHE A O 1
ATOM 4026 N N . SER A 1 499 ? 16.898 14.402 9.152 1.00 79.31 499 SER A N 1
ATOM 4027 C CA . SER A 1 499 ? 17.832 13.843 8.158 1.00 79.31 499 SER A CA 1
ATOM 4028 C C . SER A 1 499 ? 18.249 12.407 8.508 1.00 79.31 499 SER A C 1
ATOM 4030 O O . SER A 1 499 ? 18.230 11.515 7.659 1.00 79.31 499 SER A O 1
ATOM 4032 N N . SER A 1 500 ? 18.541 12.148 9.786 1.00 85.56 500 SER A N 1
ATOM 4033 C CA . SER A 1 500 ? 18.867 10.807 10.286 1.00 85.56 500 SER A CA 1
ATOM 4034 C C . SER A 1 500 ? 17.674 9.859 10.153 1.00 85.56 500 SER A C 1
ATOM 4036 O O . SER A 1 500 ? 17.813 8.711 9.731 1.00 85.56 500 SER A O 1
ATOM 4038 N N . LYS A 1 501 ? 16.471 10.352 10.468 1.00 90.06 501 LYS A N 1
ATOM 4039 C CA . LYS A 1 501 ? 15.228 9.600 10.296 1.00 90.06 501 LYS A CA 1
ATOM 4040 C C . LYS A 1 501 ? 14.959 9.247 8.833 1.00 90.06 501 LYS A C 1
ATOM 4042 O O . LYS A 1 501 ? 14.632 8.099 8.553 1.00 90.06 501 LYS A O 1
ATOM 4047 N N . PHE A 1 502 ? 15.162 10.189 7.911 1.00 89.81 502 PHE A N 1
ATOM 4048 C CA . PHE A 1 502 ? 15.052 9.952 6.472 1.00 89.81 502 PHE A CA 1
ATOM 4049 C C . PHE A 1 502 ? 15.951 8.791 6.042 1.00 89.81 502 PHE A C 1
ATOM 4051 O O . PHE A 1 502 ? 15.493 7.862 5.382 1.00 89.81 502 PHE A O 1
ATOM 4058 N N . LEU A 1 503 ? 17.225 8.811 6.441 1.00 88.19 503 LEU A N 1
ATOM 4059 C CA . LEU A 1 503 ? 18.176 7.760 6.074 1.00 88.19 503 LEU A CA 1
ATOM 4060 C C . LEU A 1 503 ? 17.780 6.392 6.639 1.00 88.19 503 LEU A C 1
ATOM 4062 O O . LEU A 1 503 ? 17.917 5.389 5.944 1.00 88.19 503 LEU A O 1
ATOM 4066 N N . ASN A 1 504 ? 17.234 6.349 7.854 1.00 89.50 504 ASN A N 1
ATOM 4067 C CA . ASN A 1 504 ? 16.787 5.105 8.479 1.00 89.50 504 ASN A CA 1
ATOM 4068 C C . ASN A 1 504 ? 15.493 4.548 7.864 1.00 89.50 504 ASN A C 1
ATOM 4070 O O . ASN A 1 504 ? 15.353 3.333 7.742 1.00 89.50 504 ASN A O 1
ATOM 4074 N N . GLU A 1 505 ? 14.546 5.413 7.490 1.00 90.50 505 GLU A N 1
ATOM 4075 C CA . GLU A 1 505 ? 13.237 4.994 6.974 1.00 90.50 505 GLU A CA 1
ATOM 4076 C C . GLU A 1 505 ? 13.231 4.794 5.456 1.00 90.50 505 GLU A C 1
ATOM 4078 O O . GLU A 1 505 ? 12.642 3.830 4.984 1.00 90.50 505 GLU A O 1
ATOM 4083 N N . ILE A 1 506 ? 13.901 5.655 4.686 1.00 90.25 506 ILE A N 1
ATOM 4084 C CA . ILE A 1 506 ? 13.901 5.623 3.213 1.00 90.25 506 ILE A CA 1
ATOM 4085 C C . ILE A 1 506 ? 15.155 4.941 2.655 1.00 90.25 506 ILE A C 1
ATOM 4087 O O . ILE A 1 506 ? 15.086 4.239 1.644 1.00 90.25 506 ILE A O 1
ATOM 4091 N N . GLY A 1 507 ? 16.302 5.097 3.320 1.00 87.75 507 GLY A N 1
ATOM 4092 C CA . GLY A 1 507 ? 17.594 4.596 2.842 1.00 87.75 507 GLY A CA 1
ATOM 4093 C C . GLY A 1 507 ? 17.619 3.105 2.469 1.00 87.75 507 GLY A C 1
ATOM 4094 O O . GLY A 1 507 ? 18.133 2.788 1.395 1.00 87.75 507 GLY A O 1
ATOM 4095 N N . PRO A 1 508 ? 17.041 2.179 3.264 1.00 90.00 508 PRO A N 1
ATOM 4096 C CA . PRO A 1 508 ? 17.006 0.757 2.911 1.00 90.00 508 PRO A CA 1
ATOM 4097 C C . PRO A 1 508 ? 16.282 0.468 1.586 1.00 90.00 508 PRO A C 1
ATOM 4099 O O . PRO A 1 508 ? 16.742 -0.359 0.797 1.00 90.00 508 PRO A O 1
ATOM 4102 N N . TYR A 1 509 ? 15.184 1.178 1.307 1.00 91.44 509 TYR A N 1
ATOM 4103 C CA . TYR A 1 509 ? 14.421 1.024 0.065 1.00 91.44 509 TYR A CA 1
ATOM 4104 C C . TYR A 1 509 ? 15.213 1.535 -1.138 1.00 91.44 509 TYR A C 1
ATOM 4106 O O . TYR A 1 509 ? 15.278 0.862 -2.167 1.00 91.44 509 TYR A O 1
ATOM 4114 N N . LEU A 1 510 ? 15.863 2.694 -0.992 1.00 87.44 510 LEU A N 1
ATOM 4115 C CA . LEU A 1 510 ? 16.684 3.279 -2.051 1.00 87.44 510 LEU A CA 1
ATOM 4116 C C . LEU A 1 510 ? 17.926 2.437 -2.346 1.00 87.44 510 LEU A C 1
ATOM 4118 O O . LEU A 1 510 ? 18.252 2.239 -3.512 1.00 87.44 510 LEU A O 1
ATOM 4122 N N . ARG A 1 511 ? 18.575 1.876 -1.320 1.00 87.69 511 ARG A N 1
ATOM 4123 C CA . ARG A 1 511 ? 19.713 0.962 -1.491 1.00 87.69 511 ARG A CA 1
ATOM 4124 C C . ARG A 1 511 ? 19.309 -0.304 -2.246 1.00 87.69 511 ARG A C 1
ATOM 4126 O O . ARG A 1 511 ? 19.939 -0.640 -3.240 1.00 87.69 511 ARG A O 1
ATOM 4133 N N . THR A 1 512 ? 18.203 -0.930 -1.841 1.00 89.75 512 THR A N 1
ATOM 4134 C CA . THR A 1 512 ? 17.666 -2.128 -2.513 1.00 89.75 512 THR A CA 1
ATOM 4135 C C . THR A 1 512 ? 17.322 -1.842 -3.979 1.00 89.75 512 THR A C 1
ATOM 4137 O O . THR A 1 512 ? 17.606 -2.644 -4.871 1.00 89.75 512 THR A O 1
ATOM 4140 N N . TYR A 1 513 ? 16.714 -0.683 -4.250 1.00 93.56 513 TYR A N 1
ATOM 4141 C CA . TYR A 1 513 ? 16.420 -0.260 -5.616 1.00 93.56 513 TYR A CA 1
ATOM 4142 C C . TYR A 1 513 ? 17.703 -0.012 -6.424 1.00 93.56 513 TYR A C 1
ATOM 4144 O O . TYR A 1 513 ? 17.795 -0.456 -7.564 1.00 93.56 513 TYR A O 1
ATOM 4152 N N . ALA A 1 514 ? 18.712 0.635 -5.836 1.00 89.38 514 ALA A N 1
ATOM 4153 C CA . ALA A 1 514 ? 19.998 0.894 -6.480 1.00 89.38 514 ALA A CA 1
ATOM 4154 C C . ALA A 1 514 ? 20.760 -0.388 -6.833 1.00 89.38 514 ALA A C 1
ATOM 4156 O O . ALA A 1 514 ? 21.312 -0.489 -7.927 1.00 89.38 514 ALA A O 1
ATOM 4157 N N . GLU A 1 515 ? 20.762 -1.372 -5.936 1.00 90.94 515 GLU A N 1
ATOM 4158 C CA . GLU A 1 515 ? 21.317 -2.706 -6.182 1.00 90.94 515 GLU A CA 1
ATOM 4159 C C . GLU A 1 515 ? 20.636 -3.357 -7.385 1.00 90.94 515 GLU A C 1
ATOM 4161 O O . GLU A 1 515 ? 21.305 -3.735 -8.344 1.00 90.94 515 GLU A O 1
ATOM 4166 N N . SER A 1 516 ? 19.301 -3.362 -7.395 1.00 93.94 516 SER A N 1
ATOM 4167 C CA . SER A 1 516 ? 18.516 -3.947 -8.487 1.00 93.94 516 SER A CA 1
ATOM 4168 C C . SER A 1 516 ? 18.744 -3.220 -9.822 1.00 93.94 516 SER A C 1
ATOM 4170 O O . SER A 1 516 ? 18.837 -3.848 -10.873 1.00 93.94 516 SER A O 1
ATOM 4172 N N . VAL A 1 517 ? 18.862 -1.886 -9.803 1.00 95.06 517 VAL A N 1
ATOM 4173 C CA . VAL A 1 517 ? 19.201 -1.088 -10.995 1.00 95.06 517 VAL A CA 1
ATOM 4174 C C . VAL A 1 517 ? 20.597 -1.442 -11.500 1.00 95.06 517 VAL A C 1
ATOM 4176 O O . VAL A 1 517 ? 20.783 -1.570 -12.707 1.00 95.06 517 VAL A O 1
ATOM 4179 N N . SER A 1 518 ? 21.562 -1.605 -10.594 1.00 93.81 518 SER A N 1
ATOM 4180 C CA . SER A 1 518 ? 22.947 -1.943 -10.936 1.00 93.81 518 SER A CA 1
ATOM 4181 C C . SER A 1 518 ? 23.054 -3.344 -11.535 1.00 93.81 518 SER A C 1
ATOM 4183 O O . SER A 1 518 ? 23.786 -3.537 -12.499 1.00 93.81 518 SER A O 1
ATOM 4185 N N . GLU A 1 519 ? 22.292 -4.306 -11.014 1.00 92.88 519 GLU A N 1
ATOM 4186 C CA . GLU A 1 519 ? 22.220 -5.669 -11.546 1.00 92.88 519 GLU A CA 1
ATOM 4187 C C . GLU A 1 519 ? 21.659 -5.687 -12.973 1.00 92.88 519 GLU A C 1
ATOM 4189 O O . GLU A 1 519 ? 22.262 -6.267 -13.877 1.00 92.88 519 GLU A O 1
ATOM 4194 N N . VAL A 1 520 ? 20.550 -4.979 -13.214 1.00 94.44 520 VAL A N 1
ATOM 4195 C CA . VAL A 1 520 ? 19.985 -4.868 -14.566 1.00 94.44 520 VAL A CA 1
ATOM 4196 C C . VAL A 1 520 ? 20.940 -4.112 -15.496 1.00 94.44 520 VAL A C 1
ATOM 4198 O O . VAL A 1 520 ? 21.145 -4.536 -16.629 1.00 94.44 520 VAL A O 1
ATOM 4201 N N . ALA A 1 521 ? 21.582 -3.038 -15.027 1.00 94.19 521 ALA A N 1
ATOM 4202 C CA . ALA A 1 521 ? 22.581 -2.308 -15.807 1.00 94.19 521 ALA A CA 1
ATOM 4203 C C . ALA A 1 521 ? 23.792 -3.178 -16.182 1.00 94.19 521 ALA A C 1
ATOM 4205 O O . ALA A 1 521 ? 24.285 -3.062 -17.301 1.00 94.19 521 ALA A O 1
ATOM 4206 N N . ALA A 1 522 ? 24.236 -4.075 -15.298 1.00 92.00 522 ALA A N 1
ATOM 4207 C CA . ALA A 1 522 ? 25.281 -5.053 -15.594 1.00 92.00 522 ALA A CA 1
ATOM 4208 C C . ALA A 1 522 ? 24.873 -5.987 -16.738 1.00 92.00 522 ALA A C 1
ATOM 4210 O O . ALA A 1 522 ? 25.622 -6.164 -17.701 1.00 92.00 522 ALA A O 1
ATOM 4211 N N . SER A 1 523 ? 23.644 -6.508 -16.668 1.00 91.81 523 SER A N 1
ATOM 4212 C CA . SER A 1 523 ? 23.086 -7.370 -17.710 1.00 91.81 523 SER A CA 1
ATOM 4213 C C . SER A 1 523 ? 22.994 -6.665 -19.064 1.00 91.81 523 SER A C 1
ATOM 4215 O O . SER A 1 523 ? 23.219 -7.306 -20.086 1.00 91.81 523 SER A O 1
ATOM 4217 N N . GLU A 1 524 ? 22.676 -5.370 -19.094 1.00 91.56 524 GLU A N 1
ATOM 4218 C CA . GLU A 1 524 ? 22.558 -4.607 -20.344 1.00 91.56 524 GLU A CA 1
ATOM 4219 C C . GLU A 1 524 ? 23.885 -4.415 -21.083 1.00 91.56 524 GLU A C 1
ATOM 4221 O O . GLU A 1 524 ? 23.883 -4.278 -22.302 1.00 91.56 524 GLU A O 1
ATOM 4226 N N . ILE A 1 525 ? 25.010 -4.421 -20.365 1.00 92.12 525 ILE A N 1
ATOM 4227 C CA . ILE A 1 525 ? 26.353 -4.334 -20.962 1.00 92.12 525 ILE A CA 1
ATOM 4228 C C . ILE A 1 525 ? 27.059 -5.697 -21.015 1.00 92.12 525 ILE A C 1
ATOM 4230 O O . ILE A 1 525 ? 28.243 -5.765 -21.335 1.00 92.12 525 ILE A O 1
ATOM 4234 N N . GLY A 1 526 ? 26.345 -6.782 -20.696 1.00 89.31 526 GLY A N 1
ATOM 4235 C CA . GLY A 1 526 ? 26.853 -8.150 -20.788 1.00 89.31 526 GLY A CA 1
ATOM 4236 C C . GLY A 1 526 ? 27.942 -8.502 -19.771 1.00 89.31 526 GLY A C 1
ATOM 4237 O O . GLY A 1 526 ? 28.779 -9.356 -20.060 1.00 89.31 526 GLY A O 1
ATOM 4238 N N . VAL A 1 527 ? 27.958 -7.863 -18.595 1.00 89.81 527 VAL A N 1
ATOM 4239 C CA . VAL A 1 527 ? 28.931 -8.154 -17.527 1.00 89.81 527 VAL A CA 1
ATOM 4240 C C . VAL A 1 527 ? 28.262 -8.773 -16.303 1.00 89.81 527 VAL A C 1
ATOM 4242 O O . VAL A 1 527 ? 27.089 -8.541 -16.019 1.00 89.81 527 VAL A O 1
ATOM 4245 N N . GLU A 1 528 ? 29.026 -9.562 -15.550 1.00 88.94 528 GLU A N 1
ATOM 4246 C CA . GLU A 1 528 ? 28.576 -10.097 -14.265 1.00 88.94 528 GLU A CA 1
ATOM 4247 C C . GLU A 1 528 ? 28.436 -8.962 -13.238 1.00 88.94 528 GLU A C 1
ATOM 4249 O O . GLU A 1 528 ? 29.368 -8.178 -13.025 1.00 88.94 528 GLU A O 1
ATOM 4254 N N . TYR A 1 529 ? 27.279 -8.889 -12.578 1.00 92.06 529 TYR A N 1
ATOM 4255 C CA . TYR A 1 529 ? 27.036 -7.897 -11.537 1.00 92.06 529 TYR A CA 1
ATOM 4256 C C . TYR A 1 529 ? 27.987 -8.086 -10.348 1.00 92.06 529 TYR A C 1
ATOM 4258 O O . TYR A 1 529 ? 28.110 -9.177 -9.789 1.00 92.06 529 TYR A O 1
ATOM 4266 N N . LYS A 1 530 ? 28.630 -6.991 -9.929 1.00 87.00 530 LYS A N 1
ATOM 4267 C CA . LYS A 1 530 ? 29.475 -6.924 -8.732 1.00 87.00 530 LYS A CA 1
ATOM 4268 C C . LYS A 1 530 ? 29.240 -5.605 -8.015 1.00 87.00 530 LYS A C 1
ATOM 4270 O O . LYS A 1 530 ? 29.326 -4.542 -8.628 1.00 87.00 530 LYS A O 1
ATOM 4275 N N . MET A 1 531 ? 28.988 -5.682 -6.711 1.00 90.69 531 MET A N 1
ATOM 4276 C CA . MET A 1 531 ? 29.010 -4.510 -5.843 1.00 90.69 531 MET A CA 1
ATOM 4277 C C . MET A 1 531 ? 30.466 -4.162 -5.524 1.00 90.69 531 MET A C 1
ATOM 4279 O O . MET A 1 531 ? 31.119 -4.883 -4.771 1.00 90.69 531 MET A O 1
ATOM 4283 N N . THR A 1 532 ? 30.989 -3.089 -6.120 1.00 88.50 532 THR A N 1
ATOM 4284 C CA . THR A 1 532 ? 32.329 -2.583 -5.787 1.00 88.50 532 THR A CA 1
ATOM 4285 C C . THR A 1 532 ? 32.255 -1.589 -4.623 1.00 88.50 532 THR A C 1
ATOM 4287 O O . THR A 1 532 ? 31.218 -0.939 -4.451 1.00 88.50 532 THR A O 1
ATOM 4290 N N . PRO A 1 533 ? 33.338 -1.414 -3.842 1.00 88.12 533 PRO A N 1
ATOM 4291 C CA . PRO A 1 533 ? 33.380 -0.412 -2.776 1.00 88.12 533 PRO A CA 1
ATOM 4292 C C . PRO A 1 533 ? 33.053 1.007 -3.265 1.00 88.12 533 PRO A C 1
ATOM 4294 O O . PRO A 1 533 ? 32.357 1.752 -2.582 1.00 88.12 533 PRO A O 1
ATOM 4297 N N . GLU A 1 534 ? 33.492 1.371 -4.472 1.00 84.56 534 GLU A N 1
ATOM 4298 C CA . GLU A 1 534 ? 33.243 2.689 -5.068 1.00 84.56 534 GLU A CA 1
ATOM 4299 C C . GLU A 1 534 ? 31.762 2.889 -5.417 1.00 84.56 534 GLU A C 1
ATOM 4301 O O . GLU A 1 534 ? 31.220 3.983 -5.240 1.00 84.56 534 GLU A O 1
ATOM 4306 N N . LEU A 1 535 ? 31.092 1.839 -5.907 1.00 84.88 535 LEU A N 1
ATOM 4307 C CA . LEU A 1 535 ? 29.661 1.872 -6.203 1.00 84.88 535 LEU A CA 1
ATOM 4308 C C . LEU A 1 535 ? 28.833 1.954 -4.918 1.00 84.88 535 LEU A C 1
ATOM 4310 O O . LEU A 1 535 ? 27.891 2.744 -4.844 1.00 84.88 535 LEU A O 1
ATOM 4314 N N . GLU A 1 536 ? 29.197 1.181 -3.895 1.00 88.94 536 GLU A N 1
ATOM 4315 C CA . GLU A 1 536 ? 28.542 1.230 -2.588 1.00 88.94 536 GLU A CA 1
ATOM 4316 C C . GLU A 1 536 ? 28.697 2.617 -1.940 1.00 88.94 536 GLU A C 1
ATOM 4318 O O . GLU A 1 536 ? 27.718 3.206 -1.470 1.00 88.94 536 GLU A O 1
ATOM 4323 N N . GLU A 1 537 ? 29.904 3.191 -1.983 1.00 86.69 537 GLU A N 1
ATOM 4324 C CA . GLU A 1 537 ? 30.170 4.553 -1.518 1.00 86.69 537 GLU A CA 1
ATOM 4325 C C . GLU A 1 537 ? 29.345 5.588 -2.300 1.00 86.69 537 GLU A C 1
ATOM 4327 O O . GLU A 1 537 ? 28.782 6.512 -1.705 1.00 86.69 537 GLU A O 1
ATOM 4332 N N . PHE A 1 538 ? 29.206 5.420 -3.620 1.00 86.38 538 PHE A N 1
ATOM 4333 C CA . PHE A 1 538 ? 28.361 6.282 -4.445 1.00 86.38 538 PHE A CA 1
ATOM 4334 C C . PHE A 1 538 ? 26.880 6.202 -4.045 1.00 86.38 538 PHE A C 1
ATOM 4336 O O . PHE A 1 538 ? 26.244 7.245 -3.884 1.00 86.38 538 PHE A O 1
ATOM 4343 N N . ILE A 1 539 ? 26.329 4.998 -3.847 1.00 85.25 539 ILE A N 1
ATOM 4344 C CA . ILE A 1 539 ? 24.930 4.787 -3.426 1.00 85.25 539 ILE A CA 1
ATOM 4345 C C . ILE A 1 539 ? 24.667 5.454 -2.069 1.00 85.25 539 ILE A C 1
ATOM 4347 O O . ILE A 1 539 ? 23.660 6.154 -1.904 1.00 85.25 539 ILE A O 1
ATOM 4351 N N . ASN A 1 540 ? 25.584 5.277 -1.114 1.00 85.75 540 ASN A N 1
ATOM 4352 C CA . ASN A 1 540 ? 25.504 5.892 0.211 1.00 85.75 540 ASN A CA 1
ATOM 4353 C C . ASN A 1 540 ? 25.482 7.422 0.111 1.00 85.75 540 ASN A C 1
ATOM 4355 O O . ASN A 1 540 ? 24.515 8.055 0.543 1.00 85.75 540 ASN A O 1
ATOM 4359 N N . LYS A 1 541 ? 26.481 8.012 -0.558 1.00 81.62 541 LYS A N 1
ATOM 4360 C CA . LYS A 1 541 ? 26.577 9.470 -0.737 1.00 81.62 541 LYS A CA 1
ATOM 4361 C C . LYS A 1 541 ? 25.383 10.043 -1.493 1.00 81.62 541 LYS A C 1
ATOM 4363 O O . LYS A 1 541 ? 24.893 11.116 -1.149 1.00 81.62 541 LYS A O 1
ATOM 4368 N N . TYR A 1 542 ? 24.885 9.347 -2.515 1.00 82.50 542 TYR A N 1
ATOM 4369 C CA . TYR A 1 542 ? 23.709 9.789 -3.263 1.00 82.50 542 TYR A CA 1
ATOM 4370 C C . TYR A 1 542 ? 22.471 9.877 -2.362 1.00 82.50 542 TYR A C 1
ATOM 4372 O O . TYR A 1 542 ? 21.731 10.862 -2.415 1.00 82.50 542 TYR A O 1
ATOM 4380 N N . THR A 1 543 ? 22.270 8.869 -1.511 1.00 83.69 543 THR A N 1
ATOM 4381 C CA . THR A 1 543 ? 21.149 8.804 -0.563 1.00 83.69 543 THR A CA 1
ATOM 4382 C C . THR A 1 543 ? 21.246 9.916 0.489 1.00 83.69 543 THR A C 1
ATOM 4384 O O . THR A 1 543 ? 20.254 10.588 0.769 1.00 83.69 543 THR A O 1
ATOM 4387 N N . GLU A 1 544 ? 22.447 10.185 1.005 1.00 81.62 544 GLU A N 1
ATOM 4388 C CA . GLU A 1 544 ? 22.720 11.300 1.924 1.00 81.62 544 GLU A CA 1
ATOM 4389 C C . GLU A 1 544 ? 22.442 12.667 1.286 1.00 81.62 544 GLU A C 1
ATOM 4391 O O . GLU A 1 544 ? 21.714 13.485 1.852 1.00 81.62 544 GLU A O 1
ATOM 4396 N N . ILE A 1 545 ? 22.942 12.905 0.069 1.00 77.75 545 ILE A N 1
ATOM 4397 C CA . ILE A 1 545 ? 22.683 14.145 -0.677 1.00 77.75 545 ILE A CA 1
ATOM 4398 C C . ILE A 1 545 ? 21.184 14.307 -0.959 1.00 77.75 545 ILE A C 1
ATOM 4400 O O . ILE A 1 545 ? 20.655 15.422 -0.903 1.00 77.75 545 ILE A O 1
ATOM 4404 N N . TYR A 1 546 ? 20.476 13.212 -1.258 1.00 81.25 546 TYR A N 1
ATOM 4405 C CA . TYR A 1 546 ? 19.027 13.252 -1.428 1.00 81.25 546 TYR A CA 1
ATOM 4406 C C . TYR A 1 546 ? 18.327 13.682 -0.136 1.00 81.25 546 TYR A C 1
ATOM 4408 O O . TYR A 1 546 ? 17.499 14.590 -0.197 1.00 81.25 546 TYR A O 1
ATOM 4416 N N . SER A 1 547 ? 18.696 13.098 1.009 1.00 83.19 547 SER A N 1
ATOM 4417 C CA . SER A 1 547 ? 18.156 13.476 2.322 1.00 83.19 547 SER A CA 1
ATOM 4418 C C . SER A 1 547 ? 18.300 14.980 2.569 1.00 83.19 547 SER A C 1
ATOM 4420 O O . SER A 1 547 ? 17.310 15.668 2.814 1.00 83.19 547 SER A O 1
ATOM 4422 N N . LEU A 1 548 ? 19.505 15.529 2.378 1.00 77.62 548 LEU A N 1
ATOM 4423 C CA . LEU A 1 548 ? 19.778 16.960 2.573 1.00 77.62 548 LEU A CA 1
ATOM 4424 C C . LEU A 1 548 ? 18.944 17.861 1.651 1.00 77.62 548 LEU A C 1
ATOM 4426 O O . LEU A 1 548 ? 18.460 18.917 2.059 1.00 77.62 548 LEU A O 1
ATOM 4430 N N . ARG A 1 549 ? 18.750 17.450 0.395 1.00 79.56 549 ARG A N 1
ATOM 4431 C CA . ARG A 1 549 ? 17.893 18.171 -0.555 1.00 79.56 549 ARG A CA 1
ATOM 4432 C C . ARG A 1 549 ? 16.423 18.111 -0.146 1.00 79.56 549 ARG A C 1
ATOM 4434 O O . ARG A 1 549 ? 15.730 19.121 -0.276 1.00 79.56 549 ARG A O 1
ATOM 4441 N N . TYR A 1 550 ? 15.951 16.955 0.317 1.00 84.06 550 TYR A N 1
ATOM 4442 C CA . TYR A 1 550 ? 14.580 16.775 0.782 1.00 84.06 550 TYR A CA 1
ATOM 4443 C C . TYR A 1 550 ? 14.301 17.686 1.981 1.00 84.06 550 TYR A C 1
ATOM 4445 O O . TYR A 1 550 ? 13.390 18.515 1.920 1.00 84.06 550 TYR A O 1
ATOM 4453 N N . THR A 1 551 ? 15.129 17.602 3.027 1.00 82.88 551 THR A N 1
ATOM 4454 C CA . THR A 1 551 ? 14.956 18.382 4.262 1.00 82.88 551 THR A CA 1
ATOM 4455 C C . THR A 1 551 ? 15.121 19.878 4.022 1.00 82.88 551 THR A C 1
ATOM 4457 O O . THR A 1 551 ? 14.303 20.672 4.485 1.00 82.88 551 THR A O 1
ATOM 4460 N N . GLY A 1 552 ? 16.104 20.278 3.209 1.00 76.69 552 GLY A N 1
ATOM 4461 C CA . GLY A 1 552 ? 16.284 21.671 2.805 1.00 76.69 552 GLY A CA 1
ATOM 4462 C C . GLY A 1 552 ? 15.093 22.214 2.010 1.00 76.69 552 GLY A C 1
ATOM 4463 O O . GLY A 1 552 ? 14.669 23.350 2.225 1.00 76.69 552 GLY A O 1
ATOM 4464 N N . SER A 1 553 ? 14.506 21.408 1.117 1.00 81.50 553 SER A N 1
ATOM 4465 C CA . SER A 1 553 ? 13.300 21.803 0.385 1.00 81.50 553 SER A CA 1
ATOM 4466 C C . SER A 1 553 ? 12.095 21.955 1.310 1.00 81.50 553 SER A C 1
ATOM 4468 O O . SER A 1 553 ? 11.370 22.941 1.171 1.00 81.50 553 SER A O 1
ATOM 4470 N N . SER A 1 554 ? 11.896 21.032 2.256 1.00 87.50 554 SER A N 1
ATOM 4471 C CA . SER A 1 554 ? 10.833 21.138 3.260 1.00 87.50 554 SER A CA 1
ATOM 4472 C C . SER A 1 554 ? 10.972 22.417 4.085 1.00 87.50 554 SER A C 1
ATOM 4474 O O . SER A 1 554 ? 10.039 23.217 4.143 1.00 87.50 554 SER A O 1
ATOM 4476 N N . ALA A 1 555 ? 12.154 22.647 4.666 1.00 83.69 555 ALA A N 1
ATOM 4477 C CA . ALA A 1 555 ? 12.427 23.807 5.507 1.00 83.69 555 ALA A CA 1
ATOM 4478 C C . ALA A 1 555 ? 12.180 25.121 4.754 1.00 83.69 555 ALA A C 1
ATOM 4480 O O . ALA A 1 555 ? 11.487 26.003 5.254 1.00 83.69 555 ALA A O 1
ATOM 4481 N N . ASN A 1 556 ? 12.691 25.234 3.525 1.00 80.88 556 ASN A N 1
ATOM 4482 C CA . ASN A 1 556 ? 12.539 26.445 2.720 1.00 80.88 556 ASN A CA 1
ATOM 4483 C C . ASN A 1 556 ? 11.089 26.710 2.311 1.00 80.88 556 ASN A C 1
ATOM 4485 O O . ASN A 1 556 ? 10.687 27.865 2.261 1.00 80.88 556 ASN A O 1
ATOM 4489 N N . GLN A 1 557 ? 10.295 25.673 2.028 1.00 86.12 557 GLN A N 1
ATOM 4490 C CA . GLN A 1 557 ? 8.875 25.851 1.715 1.00 86.12 557 GLN A CA 1
ATOM 4491 C C . GLN A 1 557 ? 8.100 26.407 2.911 1.00 86.12 557 GLN A C 1
ATOM 4493 O O . GLN A 1 557 ? 7.324 27.339 2.740 1.00 86.12 557 GLN A O 1
ATOM 4498 N N . ILE A 1 558 ? 8.341 25.875 4.112 1.00 88.94 558 ILE A N 1
ATOM 4499 C CA . ILE A 1 558 ? 7.677 26.342 5.335 1.00 88.94 558 ILE A CA 1
ATOM 4500 C C . ILE A 1 558 ? 8.125 27.766 5.691 1.00 88.94 558 ILE A C 1
ATOM 4502 O O . ILE A 1 558 ? 7.280 28.628 5.905 1.00 88.94 558 ILE A O 1
ATOM 4506 N N . LYS A 1 559 ? 9.435 28.051 5.664 1.00 83.75 559 LYS A N 1
ATOM 4507 C CA . LYS A 1 559 ? 9.967 29.406 5.903 1.00 83.75 559 LYS A CA 1
ATOM 4508 C C . LYS A 1 559 ? 9.434 30.433 4.915 1.00 83.75 559 LYS A C 1
ATOM 4510 O O . LYS A 1 559 ? 9.105 31.544 5.305 1.00 83.75 559 LYS A O 1
ATOM 4515 N N . LYS A 1 560 ? 9.344 30.062 3.634 1.00 85.81 560 LYS A N 1
ATOM 4516 C CA . LYS A 1 560 ? 8.807 30.941 2.596 1.00 85.81 560 LYS A CA 1
ATOM 4517 C C . LYS A 1 560 ? 7.357 31.325 2.901 1.00 85.81 560 LYS A C 1
ATOM 4519 O O . LYS A 1 560 ? 7.033 32.499 2.826 1.00 85.81 560 LYS A O 1
ATOM 4524 N N . LEU A 1 561 ? 6.525 30.365 3.308 1.00 87.06 561 LEU A N 1
ATOM 4525 C CA . LEU A 1 561 ? 5.140 30.645 3.695 1.00 87.06 561 LEU A CA 1
ATOM 4526 C C . LEU A 1 561 ? 5.055 31.541 4.932 1.00 87.06 561 LEU A C 1
ATOM 4528 O O . LEU A 1 561 ? 4.212 32.427 4.964 1.00 87.06 561 LEU A O 1
ATOM 4532 N N . ILE A 1 562 ? 5.941 31.364 5.913 1.00 81.12 562 ILE A N 1
ATOM 4533 C CA . ILE A 1 562 ? 6.012 32.253 7.084 1.00 81.12 562 ILE A CA 1
ATOM 4534 C C . ILE A 1 562 ? 6.402 33.677 6.665 1.00 81.12 562 ILE A C 1
ATOM 4536 O O . ILE A 1 562 ? 5.764 34.627 7.100 1.00 81.12 562 ILE A O 1
ATOM 4540 N N . GLY A 1 563 ? 7.408 33.824 5.798 1.00 74.25 563 GLY A N 1
ATOM 4541 C CA . GLY A 1 563 ? 7.907 35.129 5.356 1.00 74.25 563 GLY A CA 1
ATOM 4542 C C . GLY A 1 563 ? 7.013 35.870 4.354 1.00 74.25 563 GLY A C 1
ATOM 4543 O O . GLY A 1 563 ? 7.101 37.089 4.274 1.00 74.25 563 GLY A O 1
ATOM 4544 N N . GLU A 1 564 ? 6.176 35.164 3.587 1.00 71.38 564 GLU A N 1
ATOM 4545 C CA . GLU A 1 564 ? 5.221 35.754 2.627 1.00 71.38 564 GLU A CA 1
ATOM 4546 C C . GLU A 1 564 ? 3.841 36.040 3.242 1.00 71.38 564 GLU A C 1
ATOM 4548 O O . GLU A 1 564 ? 3.003 36.683 2.610 1.00 71.38 564 GLU A O 1
ATOM 4553 N N . SER A 1 565 ? 3.580 35.559 4.460 1.00 62.25 565 SER A N 1
ATOM 4554 C CA . SER A 1 565 ? 2.303 35.777 5.135 1.00 62.25 565 SER A CA 1
ATOM 4555 C C . SER A 1 565 ? 2.270 37.155 5.805 1.00 62.25 565 SER A C 1
ATOM 4557 O O . SER A 1 565 ? 2.648 37.293 6.963 1.00 62.25 565 SER A O 1
ATOM 4559 N N . ASP A 1 566 ? 1.735 38.161 5.109 1.00 55.31 566 ASP A N 1
ATOM 4560 C CA . ASP A 1 566 ? 1.321 39.451 5.705 1.00 55.31 566 ASP A CA 1
ATOM 4561 C C . ASP A 1 566 ? 0.015 39.334 6.534 1.00 55.31 566 ASP A C 1
ATOM 4563 O O . ASP A 1 566 ? -0.501 40.312 7.076 1.00 55.31 566 ASP A O 1
ATOM 4567 N N . THR A 1 567 ? -0.565 38.135 6.612 1.00 51.16 567 THR A N 1
ATOM 4568 C CA . THR A 1 567 ? -1.896 37.858 7.164 1.00 51.16 567 THR A CA 1
ATOM 4569 C C . THR A 1 567 ? -1.848 37.320 8.594 1.00 51.16 567 THR A C 1
ATOM 4571 O O . THR A 1 567 ? -1.032 36.457 8.908 1.00 51.16 567 THR A O 1
ATOM 4574 N N . GLU A 1 568 ? -2.813 37.728 9.428 1.00 59.38 568 GLU A N 1
ATOM 4575 C CA . GLU A 1 568 ? -3.029 37.238 10.806 1.00 59.38 568 GLU A CA 1
ATOM 4576 C C . GLU A 1 568 ? -3.230 35.702 10.929 1.00 59.38 568 GLU A C 1
ATOM 4578 O O . GLU A 1 568 ? -3.275 35.190 12.047 1.00 59.38 568 GLU A O 1
ATOM 4583 N N . ASP A 1 569 ? -3.303 34.952 9.815 1.00 74.81 569 ASP A N 1
ATOM 4584 C CA . ASP A 1 569 ? -3.561 33.502 9.758 1.00 74.81 569 ASP A CA 1
ATOM 4585 C C . ASP A 1 569 ? -2.422 32.666 9.120 1.00 74.81 569 ASP A C 1
ATOM 4587 O O . ASP A 1 569 ? -2.616 31.872 8.197 1.00 74.81 569 ASP A O 1
ATOM 4591 N N . VAL A 1 570 ? -1.195 32.813 9.631 1.00 79.25 570 VAL A N 1
ATOM 4592 C CA . VAL A 1 570 ? -0.041 31.962 9.249 1.00 79.25 570 VAL A CA 1
ATOM 4593 C C . VAL A 1 570 ? -0.331 30.469 9.487 1.00 79.25 570 VAL A C 1
ATOM 4595 O O . VAL A 1 570 ? 0.124 29.599 8.742 1.00 79.25 570 VAL A O 1
ATOM 4598 N N . VAL A 1 571 ? -1.107 30.152 10.528 1.00 83.75 571 VAL A N 1
ATOM 4599 C CA . VAL A 1 571 ? -1.440 28.772 10.913 1.00 83.75 571 VAL A CA 1
ATOM 4600 C C . VAL A 1 571 ? -2.331 28.099 9.866 1.00 83.75 571 VAL A C 1
ATOM 4602 O O . VAL A 1 571 ? -2.087 26.934 9.534 1.00 83.75 571 VAL A O 1
ATOM 4605 N N . GLY A 1 572 ? -3.320 28.809 9.317 1.00 84.81 572 GLY A N 1
ATOM 4606 C CA . GLY A 1 572 ? -4.184 28.321 8.244 1.00 84.81 572 GLY A CA 1
ATOM 4607 C C . GLY A 1 572 ? -3.400 27.978 6.979 1.00 84.81 572 GLY A C 1
ATOM 4608 O O . GLY A 1 572 ? -3.491 26.848 6.489 1.00 84.81 572 GLY A O 1
ATOM 4609 N N . VAL A 1 573 ? -2.539 28.894 6.520 1.00 86.88 573 VAL A N 1
ATOM 4610 C CA . VAL A 1 573 ? -1.695 28.704 5.323 1.00 86.88 573 VAL A CA 1
ATOM 4611 C C . VAL A 1 573 ? -0.760 27.499 5.478 1.00 86.88 573 VAL A C 1
ATOM 4613 O O . VAL A 1 573 ? -0.647 26.659 4.580 1.00 86.88 573 VAL A O 1
ATOM 4616 N N . LEU A 1 574 ? -0.107 27.364 6.637 1.00 88.94 574 LEU A N 1
ATOM 4617 C CA . LEU A 1 574 ? 0.749 26.209 6.915 1.00 88.94 574 LEU A CA 1
ATOM 4618 C C . LEU A 1 574 ? -0.056 24.906 6.977 1.00 88.94 574 LEU A C 1
ATOM 4620 O O . LEU A 1 574 ? 0.390 23.885 6.457 1.00 88.94 574 LEU A O 1
ATOM 4624 N N . SER A 1 575 ? -1.251 24.926 7.566 1.00 90.69 575 SER A N 1
ATOM 4625 C CA . SER A 1 575 ? -2.108 23.741 7.670 1.00 90.69 575 SER A CA 1
ATOM 4626 C C . SER A 1 575 ? -2.572 23.239 6.303 1.00 90.69 575 SER A C 1
ATOM 4628 O O . SER A 1 575 ? -2.506 22.035 6.046 1.00 90.69 575 SER A O 1
ATOM 4630 N N . GLU A 1 576 ? -2.980 24.143 5.409 1.00 91.38 576 GLU A N 1
ATOM 4631 C CA . GLU A 1 576 ? -3.334 23.809 4.027 1.00 91.38 576 GLU A CA 1
ATOM 4632 C C . GLU A 1 576 ? -2.139 23.193 3.289 1.00 91.38 576 GLU A C 1
ATOM 4634 O O . GLU A 1 576 ? -2.262 22.126 2.677 1.00 91.38 576 GLU A O 1
ATOM 4639 N N . ARG A 1 577 ? -0.946 23.785 3.443 1.00 92.38 577 ARG A N 1
ATOM 4640 C CA . ARG A 1 577 ? 0.276 23.248 2.837 1.00 92.38 577 ARG A CA 1
ATOM 4641 C C . ARG A 1 577 ? 0.604 21.836 3.316 1.00 92.38 577 ARG A C 1
ATOM 4643 O O . ARG A 1 577 ? 0.988 20.984 2.514 1.00 92.38 577 ARG A O 1
ATOM 4650 N N . LEU A 1 578 ? 0.474 21.581 4.615 1.00 94.75 578 LEU A N 1
ATOM 4651 C CA . LEU A 1 578 ? 0.745 20.270 5.202 1.00 94.75 578 LEU A CA 1
ATOM 4652 C C . LEU A 1 578 ? -0.291 19.218 4.771 1.00 94.75 578 LEU A C 1
ATOM 4654 O O . LEU A 1 578 ? 0.063 18.050 4.613 1.00 94.75 578 LEU A O 1
ATOM 4658 N N . ASN A 1 579 ? -1.545 19.614 4.529 1.00 93.44 579 ASN A N 1
ATOM 4659 C CA . ASN A 1 579 ? -2.556 18.725 3.949 1.00 93.44 579 ASN A CA 1
ATOM 4660 C C . ASN A 1 579 ? -2.203 18.347 2.502 1.00 93.44 579 ASN A C 1
ATOM 4662 O O . ASN A 1 579 ? -2.194 17.163 2.170 1.00 93.44 579 ASN A O 1
ATOM 4666 N N . GLU A 1 580 ? -1.813 19.321 1.672 1.00 93.81 580 GLU A N 1
ATOM 4667 C CA . GLU A 1 580 ? -1.332 19.055 0.307 1.00 93.81 580 GLU A CA 1
ATOM 4668 C C . GLU A 1 580 ? -0.120 18.111 0.314 1.00 93.81 580 GLU A C 1
ATOM 4670 O O . GLU A 1 580 ? 0.008 17.241 -0.554 1.00 93.81 580 GLU A O 1
ATOM 4675 N N . TRP A 1 581 ? 0.775 18.256 1.300 1.00 94.75 581 TRP A N 1
ATOM 4676 C CA . TRP A 1 581 ? 1.910 17.351 1.450 1.00 94.75 581 TRP A CA 1
ATOM 4677 C C . TRP A 1 581 ? 1.463 15.912 1.675 1.00 94.75 581 TRP A C 1
ATOM 4679 O O . TRP A 1 581 ? 1.958 15.042 0.969 1.00 94.75 581 TRP A O 1
ATOM 4689 N N . ILE A 1 582 ? 0.517 15.657 2.579 1.00 92.62 582 ILE A N 1
ATOM 4690 C CA . ILE A 1 582 ? 0.000 14.300 2.815 1.00 92.62 582 ILE A CA 1
ATOM 4691 C C . ILE A 1 582 ? -0.588 13.702 1.530 1.00 92.62 582 ILE A C 1
ATOM 4693 O O . ILE A 1 582 ? -0.320 12.546 1.219 1.00 92.62 582 ILE A O 1
ATOM 4697 N N . GLU A 1 583 ? -1.356 14.483 0.768 1.00 90.19 583 GLU A N 1
ATOM 4698 C CA . GLU A 1 583 ? -2.072 13.972 -0.407 1.00 90.19 583 GLU A CA 1
ATOM 4699 C C . GLU A 1 583 ? -1.174 13.722 -1.621 1.00 90.19 583 GLU A C 1
ATOM 4701 O O . GLU A 1 583 ? -1.344 12.732 -2.328 1.00 90.19 583 GLU A O 1
ATOM 4706 N N . LYS A 1 584 ? -0.247 14.642 -1.913 1.00 92.19 584 LYS A N 1
ATOM 4707 C CA . LYS A 1 584 ? 0.435 14.682 -3.220 1.00 92.19 584 LYS A CA 1
ATOM 4708 C C . LYS A 1 584 ? 1.935 14.440 -3.138 1.00 92.19 584 LYS A C 1
ATOM 4710 O O . LYS A 1 584 ? 2.549 14.069 -4.141 1.00 92.19 584 LYS A O 1
ATOM 4715 N N . ARG A 1 585 ? 2.565 14.697 -1.987 1.00 91.50 585 ARG A N 1
ATOM 4716 C CA . ARG A 1 585 ? 4.027 14.631 -1.858 1.00 91.50 585 ARG A CA 1
ATOM 4717 C C . ARG A 1 585 ? 4.583 13.205 -1.945 1.00 91.50 585 ARG A C 1
ATOM 4719 O O . ARG A 1 585 ? 5.593 13.073 -2.631 1.00 91.50 585 ARG A O 1
ATOM 4726 N N . PRO A 1 586 ? 3.969 12.156 -1.359 1.00 93.12 586 PRO A N 1
ATOM 4727 C CA . PRO A 1 586 ? 4.526 10.803 -1.405 1.00 93.12 586 PRO A CA 1
ATOM 4728 C C . PRO A 1 586 ? 4.770 10.293 -2.827 1.00 93.12 586 PRO A C 1
ATOM 4730 O O . PRO A 1 586 ? 5.915 10.024 -3.190 1.00 93.12 586 PRO A O 1
ATOM 4733 N N . LEU A 1 587 ? 3.728 10.274 -3.666 1.00 91.00 587 LEU A N 1
ATOM 4734 C CA . LEU A 1 587 ? 3.827 9.857 -5.067 1.00 91.00 587 LEU A CA 1
ATOM 4735 C C . LEU A 1 587 ? 4.826 10.718 -5.844 1.00 91.00 587 LEU A C 1
ATOM 4737 O O . LEU A 1 587 ? 5.633 10.218 -6.626 1.00 91.00 587 LEU A O 1
ATOM 4741 N N . LYS A 1 588 ? 4.784 12.034 -5.621 1.00 88.88 588 LYS A N 1
ATOM 4742 C CA . LYS A 1 588 ? 5.657 12.993 -6.297 1.00 88.88 588 LYS A CA 1
ATOM 4743 C C . LYS A 1 588 ? 7.134 12.746 -5.989 1.00 88.88 588 LYS A C 1
ATOM 4745 O O . LYS A 1 588 ? 7.946 12.774 -6.910 1.00 88.88 588 LYS A O 1
ATOM 4750 N N . GLU A 1 589 ? 7.480 12.534 -4.723 1.00 88.06 589 GLU A N 1
ATOM 4751 C CA . GLU A 1 589 ? 8.857 12.271 -4.295 1.00 88.06 589 GLU A CA 1
ATOM 4752 C C . GLU A 1 589 ? 9.304 10.871 -4.723 1.00 88.06 589 GLU A C 1
ATOM 4754 O O . GLU A 1 589 ? 10.419 10.718 -5.219 1.00 88.06 589 GLU A O 1
ATOM 4759 N N . ALA A 1 590 ? 8.427 9.867 -4.644 1.00 90.31 590 ALA A N 1
ATOM 4760 C CA . ALA A 1 590 ? 8.722 8.514 -5.105 1.00 90.31 590 ALA A CA 1
ATOM 4761 C C . ALA A 1 590 ? 9.000 8.461 -6.614 1.00 90.31 590 ALA A C 1
ATOM 4763 O O . ALA A 1 590 ? 10.044 7.960 -7.032 1.00 90.31 590 ALA A O 1
ATOM 4764 N N . ALA A 1 591 ? 8.121 9.041 -7.437 1.00 88.50 591 ALA A N 1
ATOM 4765 C CA . ALA A 1 591 ? 8.287 9.076 -8.888 1.00 88.50 591 ALA A CA 1
ATOM 4766 C C . ALA A 1 591 ? 9.564 9.820 -9.310 1.00 88.50 591 ALA A C 1
ATOM 4768 O O . ALA A 1 591 ? 10.280 9.365 -10.204 1.00 88.50 591 ALA A O 1
ATOM 4769 N N . ASP A 1 592 ? 9.876 10.942 -8.652 1.00 84.69 592 ASP A N 1
ATOM 4770 C CA . ASP A 1 592 ? 11.095 11.713 -8.910 1.00 84.69 592 ASP A CA 1
ATOM 4771 C C . ASP A 1 592 ? 12.358 10.942 -8.490 1.00 84.69 592 ASP A C 1
ATOM 4773 O O . ASP A 1 592 ? 13.317 10.861 -9.263 1.00 84.69 592 ASP A O 1
ATOM 4777 N N . THR A 1 593 ? 12.337 10.322 -7.306 1.00 86.00 593 THR A N 1
ATOM 4778 C CA . THR A 1 593 ? 13.471 9.566 -6.756 1.00 86.00 593 THR A CA 1
ATOM 4779 C C . THR A 1 593 ? 13.789 8.348 -7.607 1.00 86.00 593 THR A C 1
ATOM 4781 O O . THR A 1 593 ? 14.929 8.184 -8.037 1.00 86.00 593 THR A O 1
ATOM 4784 N N . VAL A 1 594 ? 12.789 7.511 -7.898 1.00 89.44 594 VAL A N 1
ATOM 4785 C CA . VAL A 1 594 ? 12.975 6.262 -8.648 1.00 89.44 594 VAL A CA 1
ATOM 4786 C C . VAL A 1 594 ? 13.493 6.554 -10.062 1.00 89.44 594 VAL A C 1
ATOM 4788 O O . VAL A 1 594 ? 14.383 5.846 -10.536 1.00 89.44 594 VAL A O 1
ATOM 4791 N N . ALA A 1 595 ? 13.026 7.631 -10.705 1.00 87.94 595 ALA A N 1
ATOM 4792 C CA . ALA A 1 595 ? 13.515 8.062 -12.016 1.00 87.94 595 ALA A CA 1
ATOM 4793 C C . ALA A 1 595 ? 14.953 8.616 -11.966 1.00 87.94 595 ALA A C 1
ATOM 4795 O O . ALA A 1 595 ? 15.816 8.187 -12.732 1.00 87.94 595 ALA A O 1
ATOM 4796 N N . ARG A 1 596 ? 15.243 9.569 -11.064 1.00 86.31 596 ARG A N 1
ATOM 4797 C CA . ARG A 1 596 ? 16.577 10.199 -10.968 1.00 86.31 596 ARG A CA 1
ATOM 4798 C C . ARG A 1 596 ? 17.650 9.229 -10.510 1.00 86.31 596 ARG A C 1
ATOM 4800 O O . ARG A 1 596 ? 18.768 9.285 -11.020 1.00 86.31 596 ARG A O 1
ATOM 4807 N N . MET A 1 597 ? 17.322 8.369 -9.552 1.00 88.56 597 MET A N 1
ATOM 4808 C CA . MET A 1 597 ? 18.257 7.393 -9.014 1.00 88.56 597 MET A CA 1
ATOM 4809 C C . MET A 1 597 ? 18.595 6.333 -10.063 1.00 88.56 597 MET A C 1
ATOM 4811 O O . MET A 1 597 ? 19.758 5.971 -10.180 1.00 88.56 597 MET A O 1
ATOM 4815 N N . ASN A 1 598 ? 17.632 5.924 -10.899 1.00 92.06 598 ASN A N 1
ATOM 4816 C CA . ASN A 1 598 ? 17.886 5.007 -12.013 1.00 92.06 598 ASN A CA 1
ATOM 4817 C C . ASN A 1 598 ? 19.026 5.511 -12.915 1.00 92.06 598 ASN A C 1
ATOM 4819 O O . ASN A 1 598 ? 20.028 4.821 -13.095 1.00 92.06 598 ASN A O 1
ATOM 4823 N N . GLY A 1 599 ? 18.921 6.753 -13.401 1.00 90.94 599 GLY A N 1
ATOM 4824 C CA . GLY A 1 599 ? 19.949 7.356 -14.252 1.00 90.94 599 GLY A CA 1
ATOM 4825 C C . GLY A 1 599 ? 21.287 7.575 -13.536 1.00 90.94 599 GLY A C 1
ATOM 4826 O O . GLY A 1 599 ? 22.342 7.310 -14.112 1.00 90.94 599 GLY A O 1
ATOM 4827 N N . ALA A 1 600 ? 21.257 8.015 -12.273 1.00 89.31 600 ALA A N 1
ATOM 4828 C CA . ALA A 1 600 ? 22.467 8.279 -11.493 1.00 89.31 600 ALA A CA 1
ATOM 4829 C C . ALA A 1 600 ? 23.271 7.001 -11.211 1.00 89.31 600 ALA A C 1
ATOM 4831 O O . ALA A 1 600 ? 24.481 6.974 -11.438 1.00 89.31 600 ALA A O 1
ATOM 4832 N N . ILE A 1 601 ? 22.590 5.951 -10.741 1.00 93.38 601 ILE A N 1
ATOM 4833 C CA . ILE A 1 601 ? 23.194 4.656 -10.416 1.00 93.38 601 ILE A CA 1
ATOM 4834 C C . ILE A 1 601 ? 23.687 3.963 -11.684 1.00 93.38 601 ILE A C 1
ATOM 4836 O O . ILE A 1 601 ? 24.828 3.516 -11.714 1.00 93.38 601 ILE A O 1
ATOM 4840 N N . THR A 1 602 ? 22.887 3.958 -12.755 1.00 95.38 602 THR A N 1
ATOM 4841 C CA . THR A 1 602 ? 23.295 3.379 -14.046 1.00 95.38 602 THR A CA 1
ATOM 4842 C C . THR A 1 602 ? 24.572 4.035 -14.564 1.00 95.38 602 THR A C 1
ATOM 4844 O O . THR A 1 602 ? 25.519 3.346 -14.930 1.00 95.38 602 THR A O 1
ATOM 4847 N N . ARG A 1 603 ? 24.656 5.373 -14.528 1.00 94.31 603 ARG A N 1
ATOM 4848 C CA . ARG A 1 603 ? 25.870 6.095 -14.927 1.00 94.31 603 ARG A CA 1
ATOM 4849 C C . ARG A 1 603 ? 27.073 5.740 -14.049 1.00 94.31 603 ARG A C 1
ATOM 4851 O O . ARG A 1 603 ? 28.169 5.572 -14.578 1.00 94.31 603 ARG A O 1
ATOM 4858 N N . ALA A 1 604 ? 26.899 5.674 -12.729 1.00 90.56 604 ALA A N 1
ATOM 4859 C CA . ALA A 1 604 ? 27.986 5.314 -11.818 1.00 90.56 604 ALA A CA 1
ATOM 4860 C C . ALA A 1 604 ? 28.487 3.886 -12.074 1.00 90.56 604 ALA A C 1
ATOM 4862 O O . ALA A 1 604 ? 29.695 3.674 -12.163 1.00 90.56 604 ALA A O 1
ATOM 4863 N N . TYR A 1 605 ? 27.562 2.947 -12.280 1.00 93.12 605 TYR A N 1
ATOM 4864 C CA . TYR A 1 605 ? 27.870 1.564 -12.623 1.00 93.12 605 TYR A CA 1
ATOM 4865 C C . TYR A 1 605 ? 28.627 1.469 -13.954 1.00 93.12 605 TYR A C 1
ATOM 4867 O O . TYR A 1 605 ? 29.722 0.919 -14.003 1.00 93.12 605 TYR A O 1
ATOM 4875 N N . PHE A 1 606 ? 28.102 2.085 -15.018 1.00 93.56 606 PHE A N 1
ATOM 4876 C CA . PHE A 1 606 ? 28.745 2.138 -16.335 1.00 93.56 606 PHE A CA 1
ATOM 4877 C C . PHE A 1 606 ? 30.155 2.725 -16.267 1.00 93.56 606 PHE A C 1
ATOM 4879 O O . PHE A 1 606 ? 31.075 2.176 -16.869 1.00 93.56 606 PHE A O 1
ATOM 4886 N N . LYS A 1 607 ? 30.358 3.784 -15.476 1.00 90.62 607 LYS A N 1
ATOM 4887 C CA . LYS A 1 607 ? 31.687 4.363 -15.267 1.00 90.62 607 LYS A CA 1
ATOM 4888 C C . LYS A 1 607 ? 32.648 3.374 -14.606 1.00 90.62 607 LYS A C 1
ATOM 4890 O O . LYS A 1 607 ? 33.778 3.243 -15.067 1.00 90.62 607 LYS A O 1
ATOM 4895 N N . GLY A 1 608 ? 32.206 2.671 -13.563 1.00 87.56 608 GLY A N 1
ATOM 4896 C CA . GLY A 1 608 ? 33.000 1.626 -12.905 1.00 87.56 608 GLY A CA 1
ATOM 4897 C C . GLY A 1 608 ? 33.299 0.430 -13.816 1.00 87.56 608 GLY A C 1
ATOM 4898 O O . GLY A 1 608 ? 34.381 -0.143 -13.741 1.00 87.56 608 GLY A O 1
ATOM 4899 N N . ALA A 1 609 ? 32.378 0.107 -14.727 1.00 88.62 609 ALA A N 1
ATOM 4900 C CA . ALA A 1 609 ? 32.525 -0.949 -15.727 1.00 88.62 609 ALA A CA 1
ATOM 4901 C C . ALA A 1 609 ? 33.358 -0.538 -16.962 1.00 88.62 609 ALA A C 1
ATOM 4903 O O . ALA A 1 609 ? 33.523 -1.336 -17.881 1.00 88.62 609 ALA A O 1
ATOM 4904 N N . GLY A 1 610 ? 33.892 0.690 -17.004 1.00 89.12 610 GLY A N 1
ATOM 4905 C CA . GLY A 1 610 ? 34.760 1.164 -18.089 1.00 89.12 610 GLY A CA 1
ATOM 4906 C C . GLY A 1 610 ? 34.031 1.713 -19.320 1.00 89.12 610 GLY A C 1
ATOM 4907 O O . GLY A 1 610 ? 34.667 1.966 -20.342 1.00 89.12 610 GLY A O 1
ATOM 4908 N N . ILE A 1 611 ? 32.718 1.943 -19.242 1.00 93.19 611 ILE A N 1
ATOM 4909 C CA . ILE A 1 611 ? 31.957 2.604 -20.306 1.00 93.19 611 ILE A CA 1
ATOM 4910 C C . ILE A 1 611 ? 32.340 4.087 -20.361 1.00 93.19 611 ILE A C 1
ATOM 4912 O O . ILE A 1 611 ? 32.335 4.789 -19.350 1.00 93.19 611 ILE A O 1
ATOM 4916 N N . ILE A 1 612 ? 32.644 4.583 -21.561 1.00 92.44 612 ILE A N 1
ATOM 4917 C CA . ILE A 1 612 ? 33.142 5.952 -21.775 1.00 92.44 612 ILE A CA 1
ATOM 4918 C C . ILE A 1 612 ? 32.122 6.891 -22.426 1.00 92.44 612 ILE A C 1
ATOM 4920 O O . ILE A 1 612 ? 32.343 8.106 -22.445 1.00 92.44 612 ILE A O 1
ATOM 4924 N N . LYS A 1 613 ? 31.007 6.364 -22.945 1.00 95.12 613 LYS A N 1
ATOM 4925 C CA . LYS A 1 613 ? 29.947 7.123 -23.619 1.00 95.12 613 LYS A CA 1
ATOM 4926 C C . LYS A 1 613 ? 28.567 6.714 -23.117 1.00 95.12 613 LYS A C 1
ATOM 4928 O O . LYS A 1 613 ? 28.335 5.562 -22.770 1.00 95.12 613 LYS A O 1
ATOM 4933 N N . LEU A 1 614 ? 27.658 7.680 -23.091 1.00 95.44 614 LEU A N 1
ATOM 4934 C CA . LEU A 1 614 ? 26.250 7.485 -22.775 1.00 95.44 614 LEU A CA 1
ATOM 4935 C C . LEU A 1 614 ? 25.397 7.972 -23.937 1.00 95.44 614 LEU A C 1
ATOM 4937 O O . LEU A 1 614 ? 25.674 9.030 -24.507 1.00 95.44 614 LEU A O 1
ATOM 4941 N N . ILE A 1 615 ? 24.327 7.236 -24.212 1.00 94.88 615 ILE A N 1
ATOM 4942 C CA . ILE A 1 615 ? 23.301 7.604 -25.185 1.00 94.88 615 ILE A CA 1
ATOM 4943 C C . ILE A 1 615 ? 22.001 7.857 -24.433 1.00 94.88 615 ILE A C 1
ATOM 4945 O O . ILE A 1 615 ? 21.608 7.072 -23.567 1.00 94.88 615 ILE A O 1
ATOM 4949 N N . TRP A 1 616 ? 21.346 8.974 -24.730 1.00 94.00 616 TRP A N 1
ATOM 4950 C CA . TRP A 1 616 ? 20.054 9.310 -24.145 1.00 94.00 616 TRP A CA 1
ATOM 4951 C C . TRP A 1 616 ? 18.928 8.619 -24.909 1.00 94.00 616 TRP A C 1
ATOM 4953 O O . TRP A 1 616 ? 18.774 8.812 -26.111 1.00 94.00 616 TRP A O 1
ATOM 4963 N N . VAL A 1 617 ? 18.093 7.865 -24.200 1.00 92.31 617 VAL A N 1
ATOM 4964 C CA . VAL A 1 617 ? 16.969 7.131 -24.784 1.00 92.31 617 VAL A CA 1
ATOM 4965 C C . VAL A 1 617 ? 15.665 7.657 -24.206 1.00 92.31 617 VAL A C 1
ATOM 4967 O O . VAL A 1 617 ? 15.400 7.571 -23.006 1.00 92.31 617 VAL A O 1
ATOM 4970 N N . THR A 1 618 ? 14.832 8.211 -25.078 1.00 90.38 618 THR A N 1
ATOM 4971 C CA . THR A 1 618 ? 13.517 8.758 -24.723 1.00 90.38 618 THR A CA 1
ATOM 4972 C C . THR A 1 618 ? 12.422 7.716 -24.906 1.00 90.38 618 THR A C 1
ATOM 4974 O O . THR A 1 618 ? 12.258 7.184 -26.000 1.00 90.38 618 THR A O 1
ATOM 4977 N N . ARG A 1 619 ? 11.650 7.452 -23.847 1.00 82.88 619 ARG A N 1
ATOM 4978 C CA . ARG A 1 619 ? 10.527 6.497 -23.819 1.00 82.88 619 ARG A CA 1
ATOM 4979 C C . ARG A 1 619 ? 9.224 7.182 -23.390 1.00 82.88 619 ARG A C 1
ATOM 4981 O O . ARG A 1 619 ? 9.246 8.295 -22.858 1.00 82.88 619 ARG A O 1
ATOM 4988 N N . GLY A 1 620 ? 8.105 6.493 -23.604 1.00 72.38 620 GLY A N 1
ATOM 4989 C CA . GLY A 1 620 ? 6.752 6.917 -23.230 1.00 72.38 620 GLY A CA 1
ATOM 4990 C C . GLY A 1 620 ? 5.825 7.072 -24.435 1.00 72.38 620 GLY A C 1
ATOM 4991 O O . GLY A 1 620 ? 6.292 7.215 -25.556 1.00 72.38 620 GLY A O 1
ATOM 4992 N N . ALA A 1 621 ? 4.508 7.040 -24.203 1.00 65.44 621 ALA A N 1
ATOM 4993 C CA . ALA A 1 621 ? 3.506 7.047 -25.279 1.00 65.44 621 ALA A CA 1
ATOM 4994 C C . ALA A 1 621 ? 3.451 8.371 -26.066 1.00 65.44 621 ALA A C 1
ATOM 4996 O O . ALA A 1 621 ? 3.204 8.371 -27.265 1.00 65.44 621 ALA A O 1
ATOM 4997 N N . LYS A 1 622 ? 3.688 9.510 -25.398 1.00 74.00 622 LYS A N 1
ATOM 4998 C CA . LYS A 1 622 ? 3.780 10.843 -26.020 1.00 74.00 622 LYS A CA 1
ATOM 4999 C C . LYS A 1 622 ? 4.913 11.646 -25.366 1.00 74.00 622 LYS A C 1
ATOM 5001 O O . LYS A 1 622 ? 4.650 12.480 -24.499 1.00 74.00 622 LYS A O 1
ATOM 5006 N N . PRO A 1 623 ? 6.187 11.379 -25.706 1.00 76.12 623 PRO A N 1
ATOM 5007 C CA . PRO A 1 623 ? 7.304 12.107 -25.123 1.00 76.12 623 PRO A CA 1
ATOM 5008 C C . PRO A 1 623 ? 7.262 13.573 -25.568 1.00 76.12 623 PRO A C 1
ATOM 5010 O O . PRO A 1 623 ? 6.986 13.878 -26.732 1.00 76.12 623 PRO A O 1
ATOM 5013 N N . CYS A 1 624 ? 7.525 14.491 -24.638 1.00 83.94 624 CYS A N 1
ATOM 5014 C CA . CYS A 1 624 ? 7.545 15.920 -24.939 1.00 83.94 624 CYS A CA 1
ATOM 5015 C C . CYS A 1 624 ? 8.720 16.270 -25.864 1.00 83.94 624 CYS A C 1
ATOM 5017 O O . CYS A 1 624 ? 9.736 15.567 -25.893 1.00 83.94 624 CYS A O 1
ATOM 5019 N N . ILE A 1 625 ? 8.611 17.397 -26.568 1.00 84.19 625 ILE A N 1
ATOM 5020 C CA . ILE A 1 625 ? 9.615 17.846 -27.539 1.00 84.19 625 ILE A CA 1
ATOM 5021 C C . ILE A 1 625 ? 11.028 17.973 -26.944 1.00 84.19 625 ILE A C 1
ATOM 5023 O O . ILE A 1 625 ? 11.993 17.575 -27.585 1.00 84.19 625 ILE A O 1
ATOM 5027 N N . TYR A 1 626 ? 11.144 18.392 -25.677 1.00 87.31 626 TYR A N 1
ATOM 5028 C CA . TYR A 1 626 ? 12.420 18.493 -24.953 1.00 87.31 626 TYR A CA 1
ATOM 5029 C C . TYR A 1 626 ? 13.112 17.148 -24.730 1.00 87.31 626 TYR A C 1
ATOM 5031 O O . TYR A 1 626 ? 14.337 17.076 -24.692 1.00 87.31 626 TYR A O 1
ATOM 5039 N N . CYS A 1 627 ? 12.338 16.081 -24.535 1.00 87.31 627 CYS A N 1
ATOM 5040 C CA . CYS A 1 627 ? 12.890 14.740 -24.405 1.00 87.31 627 CYS A CA 1
ATOM 5041 C C . CYS A 1 627 ? 13.214 14.154 -25.783 1.00 87.31 627 CYS A C 1
ATOM 5043 O O . CYS A 1 627 ? 14.239 13.492 -25.928 1.00 87.31 627 CYS A O 1
ATOM 5045 N N . ARG A 1 628 ? 12.382 14.405 -26.806 1.00 87.06 628 ARG A N 1
ATOM 5046 C CA . ARG A 1 628 ? 12.648 13.918 -28.173 1.00 87.06 628 ARG A CA 1
ATOM 5047 C C . ARG A 1 628 ? 13.939 14.486 -28.737 1.00 87.06 628 ARG A C 1
ATOM 5049 O O . ARG A 1 628 ? 14.752 13.726 -29.238 1.00 87.06 628 ARG A O 1
ATOM 5056 N N . SER A 1 629 ? 14.183 15.781 -28.551 1.00 87.94 629 SER A N 1
ATOM 5057 C CA . SER A 1 629 ? 15.410 16.450 -29.000 1.00 87.94 629 SER A CA 1
ATOM 5058 C C . SER A 1 629 ? 16.692 15.950 -28.325 1.00 87.94 629 SER A C 1
ATOM 5060 O O . SER A 1 629 ? 17.789 16.336 -28.726 1.00 87.94 629 SER A O 1
ATOM 5062 N N . LEU A 1 630 ? 16.573 15.135 -27.274 1.00 90.06 630 LEU A N 1
ATOM 5063 C CA . LEU A 1 630 ? 17.697 14.462 -26.631 1.00 90.06 630 LEU A CA 1
ATOM 5064 C C . LEU A 1 630 ? 17.810 12.989 -27.027 1.00 90.06 630 LEU A C 1
ATOM 5066 O O . LEU A 1 630 ? 18.857 12.408 -26.771 1.00 90.06 630 LEU A O 1
ATOM 5070 N N . HIS A 1 631 ? 16.790 12.381 -27.639 1.00 91.25 631 HIS A N 1
ATOM 5071 C CA . HIS A 1 631 ? 16.843 10.980 -28.053 1.00 91.25 631 HIS A CA 1
ATOM 5072 C C . HIS A 1 631 ? 18.027 10.741 -29.006 1.00 91.25 631 HIS A C 1
ATOM 5074 O O . HIS A 1 631 ? 18.282 11.541 -29.902 1.00 91.25 631 HIS A O 1
ATOM 5080 N N . GLY A 1 632 ? 18.790 9.673 -28.775 1.00 90.44 632 GLY A N 1
ATOM 5081 C CA . GLY A 1 632 ? 19.970 9.317 -29.566 1.00 90.44 632 GLY A CA 1
ATOM 5082 C C . GLY A 1 632 ? 21.192 10.214 -29.336 1.00 90.44 632 GLY A C 1
ATOM 5083 O O . GLY A 1 632 ? 22.267 9.931 -29.863 1.00 90.44 632 GLY A O 1
ATOM 5084 N N . LYS A 1 633 ? 21.088 11.282 -28.530 1.00 93.31 633 LYS A N 1
ATOM 5085 C CA . LYS A 1 633 ? 22.236 12.147 -28.230 1.00 93.31 633 LYS A CA 1
ATOM 5086 C C . LYS A 1 633 ? 23.311 11.333 -27.516 1.00 93.31 633 LYS A C 1
ATOM 5088 O O . LYS A 1 633 ? 23.018 10.674 -26.524 1.00 93.31 633 LYS A O 1
ATOM 5093 N N . VAL A 1 634 ? 24.554 11.435 -27.986 1.00 95.00 634 VAL A N 1
ATOM 5094 C CA . VAL A 1 634 ? 25.718 10.753 -27.404 1.00 95.00 634 VAL A CA 1
ATOM 5095 C C . VAL A 1 634 ? 26.613 11.765 -26.700 1.00 95.00 634 VAL A C 1
ATOM 5097 O O . VAL A 1 634 ? 26.977 12.792 -27.275 1.00 95.00 634 VAL A O 1
ATOM 5100 N N . VAL A 1 635 ? 27.007 11.476 -25.463 1.00 94.69 635 VAL A N 1
ATOM 5101 C CA . VAL A 1 635 ? 27.988 12.275 -24.715 1.00 94.69 635 VAL A CA 1
ATOM 5102 C C . VAL A 1 635 ? 29.030 11.376 -24.067 1.00 94.69 635 VAL A C 1
ATOM 5104 O O . VAL A 1 635 ? 28.771 10.211 -23.778 1.00 94.69 635 VAL A O 1
ATOM 5107 N N . GLY A 1 636 ? 30.227 11.913 -23.823 1.00 92.50 636 GLY A N 1
ATOM 5108 C CA . GLY A 1 636 ? 31.195 11.226 -22.965 1.00 92.50 636 GLY A CA 1
ATOM 5109 C C . GLY A 1 636 ? 30.631 11.079 -21.550 1.00 92.50 636 GLY A C 1
ATOM 5110 O O . GLY A 1 636 ? 29.931 11.973 -21.086 1.00 92.50 636 GLY A O 1
ATOM 5111 N N . ILE A 1 637 ? 30.948 9.992 -20.846 1.00 91.12 637 ILE A N 1
ATOM 5112 C CA . ILE A 1 637 ? 30.343 9.672 -19.541 1.00 91.12 637 ILE A CA 1
ATOM 5113 C C . ILE A 1 637 ? 30.571 10.758 -18.475 1.00 91.12 637 ILE A C 1
ATOM 5115 O O . ILE A 1 637 ? 29.757 10.930 -17.566 1.00 91.12 637 ILE A O 1
ATOM 5119 N N . ASP A 1 638 ? 31.644 11.539 -18.607 1.00 90.25 638 ASP A N 1
ATOM 5120 C CA . ASP A 1 638 ? 31.986 12.674 -17.741 1.00 90.25 638 ASP A CA 1
ATOM 5121 C C . ASP A 1 638 ? 31.544 14.042 -18.286 1.00 90.25 638 ASP A C 1
ATOM 5123 O O . ASP A 1 638 ? 31.832 15.067 -17.675 1.00 90.25 638 ASP A O 1
ATOM 5127 N N . LYS A 1 639 ? 30.821 14.078 -19.411 1.00 94.12 639 LYS A N 1
ATOM 5128 C CA . LYS A 1 639 ? 30.244 15.298 -19.987 1.00 94.12 639 LYS A CA 1
ATOM 5129 C C . LYS A 1 639 ? 28.725 15.322 -19.781 1.00 94.12 639 LYS A C 1
ATOM 5131 O O . LYS A 1 639 ? 28.081 14.278 -19.888 1.00 94.12 639 LYS A O 1
ATOM 5136 N N . PRO A 1 640 ? 28.126 16.485 -19.492 1.00 93.00 640 PRO A N 1
ATOM 5137 C CA . PRO A 1 640 ? 26.681 16.579 -19.358 1.00 93.00 640 PRO A CA 1
ATOM 5138 C C . PRO A 1 640 ? 25.981 16.548 -20.726 1.00 93.00 640 PRO A C 1
ATOM 5140 O O . PRO A 1 640 ? 26.505 17.020 -21.734 1.00 93.00 640 PRO A O 1
ATOM 5143 N N . PHE A 1 641 ? 24.749 16.037 -20.749 1.00 92.31 641 PHE A N 1
ATOM 5144 C CA . PHE A 1 641 ? 23.835 16.156 -21.888 1.00 92.31 641 PHE A CA 1
ATOM 5145 C C . PHE A 1 641 ? 23.332 17.587 -22.068 1.00 92.31 641 PHE A C 1
ATOM 5147 O O . PHE A 1 641 ? 23.126 18.023 -23.203 1.00 92.31 641 PHE A O 1
ATOM 5154 N N . LEU A 1 642 ? 23.132 18.305 -20.961 1.00 91.44 642 LEU A N 1
ATOM 5155 C CA . LEU A 1 642 ? 22.713 19.703 -20.927 1.00 91.44 642 LEU A CA 1
ATOM 5156 C C . LEU A 1 642 ? 23.512 20.463 -19.874 1.00 91.44 642 LEU A C 1
ATOM 5158 O O . LEU A 1 642 ? 23.612 20.017 -18.730 1.00 91.44 642 LEU A O 1
ATOM 5162 N N . GLU A 1 643 ? 24.035 21.621 -20.260 1.00 90.62 643 GLU A N 1
ATOM 5163 C CA . GLU A 1 643 ? 24.691 22.559 -19.352 1.00 90.62 643 GLU A CA 1
ATOM 5164 C C . GLU A 1 643 ? 23.672 23.427 -18.609 1.00 90.62 643 GLU A C 1
ATOM 5166 O O . GLU A 1 643 ? 22.501 23.522 -18.984 1.00 90.62 643 GLU A O 1
ATOM 5171 N N . LYS A 1 644 ? 24.130 24.095 -17.547 1.00 87.25 644 LYS A N 1
ATOM 5172 C CA . LYS A 1 644 ? 23.336 25.120 -16.859 1.00 87.25 644 LYS A CA 1
ATOM 5173 C C . LYS A 1 644 ? 22.981 26.250 -17.834 1.00 87.25 644 LYS A C 1
ATOM 5175 O O . LYS A 1 644 ? 23.875 26.832 -18.442 1.00 87.25 644 LYS A O 1
ATOM 5180 N N . GLY A 1 645 ? 21.704 26.613 -17.921 1.00 84.44 645 GLY A N 1
ATOM 5181 C CA . GLY A 1 645 ? 21.243 27.687 -18.803 1.00 84.44 645 GLY A CA 1
ATOM 5182 C C . GLY A 1 645 ? 19.852 27.448 -19.378 1.00 84.44 645 GLY A C 1
ATOM 5183 O O . GLY A 1 645 ? 19.083 26.638 -18.868 1.00 84.44 645 GLY A O 1
ATOM 5184 N N . VAL A 1 646 ? 19.521 28.181 -20.438 1.00 85.06 646 VAL A N 1
ATOM 5185 C CA . VAL A 1 646 ? 18.249 28.037 -21.153 1.00 85.06 646 VAL A CA 1
ATOM 5186 C C . VAL A 1 646 ? 18.375 26.930 -22.195 1.00 85.06 646 VAL A C 1
ATOM 5188 O O . VAL A 1 646 ? 19.280 26.954 -23.025 1.00 85.06 646 VAL A O 1
ATOM 5191 N N . TYR A 1 647 ? 17.452 25.973 -22.159 1.00 85.75 647 TYR A N 1
ATOM 5192 C CA . TYR A 1 647 ? 17.305 24.928 -23.161 1.00 85.75 647 TYR A CA 1
ATOM 5193 C C . TYR A 1 647 ? 15.973 25.090 -23.892 1.00 85.75 647 TYR A C 1
ATOM 5195 O O . TYR A 1 647 ? 14.907 25.034 -23.279 1.00 85.75 647 TYR A O 1
ATOM 5203 N N . GLN A 1 648 ? 16.039 25.288 -25.206 1.00 87.31 648 GLN A N 1
ATOM 5204 C CA . GLN A 1 648 ? 14.872 25.379 -26.077 1.00 87.31 648 GLN A CA 1
ATOM 5205 C C . GLN A 1 648 ? 15.214 24.701 -27.411 1.00 87.31 648 GLN A C 1
ATOM 5207 O O . GLN A 1 648 ? 15.942 25.283 -28.216 1.00 87.31 648 GLN A O 1
ATOM 5212 N N . PRO A 1 649 ? 14.785 23.446 -27.630 1.00 84.06 649 PRO A N 1
ATOM 5213 C CA . PRO A 1 649 ? 14.968 22.785 -28.916 1.00 84.06 649 PRO A CA 1
ATOM 5214 C C . PRO A 1 649 ? 14.043 23.393 -29.980 1.00 84.06 649 PRO A C 1
ATOM 5216 O O . PRO A 1 649 ? 13.047 24.039 -29.651 1.00 84.06 649 PRO A O 1
ATOM 5219 N N . SER A 1 650 ? 14.375 23.176 -31.256 1.00 77.44 650 SER A N 1
ATOM 5220 C CA . SER A 1 650 ? 13.545 23.635 -32.378 1.00 77.44 650 SER A CA 1
ATOM 5221 C C . SER A 1 650 ? 12.112 23.108 -32.240 1.00 77.44 650 SER A C 1
ATOM 5223 O O . SER A 1 650 ? 11.925 21.944 -31.889 1.00 77.44 650 SER A O 1
ATOM 5225 N N . GLY A 1 651 ? 11.118 23.972 -32.460 1.00 70.06 651 GLY A N 1
ATOM 5226 C CA . GLY A 1 651 ? 9.693 23.647 -32.321 1.00 70.06 651 GLY A CA 1
ATOM 5227 C C . GLY A 1 651 ? 9.129 23.714 -30.893 1.00 70.06 651 GLY A C 1
ATOM 5228 O O . GLY A 1 651 ? 7.937 23.490 -30.704 1.00 70.06 651 GLY A O 1
ATOM 5229 N N . ALA A 1 652 ? 9.938 24.006 -29.864 1.00 75.94 652 ALA A N 1
ATOM 5230 C CA . ALA A 1 652 ? 9.429 24.134 -28.497 1.00 75.94 652 ALA A CA 1
ATOM 5231 C C . ALA A 1 652 ? 8.782 25.506 -28.246 1.00 75.94 652 ALA A C 1
ATOM 5233 O O . ALA A 1 652 ? 9.443 26.540 -28.353 1.00 75.94 652 ALA A O 1
ATOM 5234 N N . GLU A 1 653 ? 7.520 25.501 -27.803 1.00 69.44 653 GLU A N 1
ATOM 5235 C CA . GLU A 1 653 ? 6.739 26.708 -27.472 1.00 69.44 653 GLU A CA 1
ATOM 5236 C C . GLU A 1 653 ? 7.270 27.492 -26.252 1.00 69.44 653 GLU A C 1
ATOM 5238 O O . GLU A 1 653 ? 6.853 28.623 -26.012 1.00 69.44 653 GLU A O 1
ATOM 5243 N N . GLY A 1 654 ? 8.204 26.929 -25.471 1.00 77.62 654 GLY A N 1
ATOM 5244 C CA . GLY A 1 654 ? 8.715 27.544 -24.243 1.00 77.62 654 GLY A CA 1
ATOM 5245 C C . GLY A 1 654 ? 10.206 27.317 -23.988 1.00 77.62 654 GLY A C 1
ATOM 5246 O O . GLY A 1 654 ? 10.850 26.453 -24.579 1.00 77.62 654 GLY A O 1
ATOM 5247 N N . GLN A 1 655 ? 10.762 28.110 -23.071 1.00 81.50 655 GLN A N 1
ATOM 5248 C CA . GLN A 1 655 ? 12.142 27.977 -22.603 1.00 81.50 655 GLN A CA 1
ATOM 5249 C C . GLN A 1 655 ? 12.206 27.121 -21.338 1.00 81.50 655 GLN A C 1
ATOM 5251 O O . GLN A 1 655 ? 11.519 27.399 -20.354 1.00 81.50 655 GLN A O 1
ATOM 5256 N N . PHE A 1 656 ? 13.077 26.109 -21.328 1.00 78.12 656 PHE A N 1
ATOM 5257 C CA . PHE A 1 656 ? 13.308 25.271 -20.156 1.00 78.12 656 PHE A CA 1
ATOM 5258 C C . PHE A 1 656 ? 14.608 25.671 -19.450 1.00 78.12 656 PHE A C 1
ATOM 5260 O O . PHE A 1 656 ? 15.695 25.551 -20.011 1.00 78.12 656 PHE A O 1
ATOM 5267 N N . PHE A 1 657 ? 14.520 26.157 -18.208 1.00 80.62 657 PHE A N 1
ATOM 5268 C CA . PHE A 1 657 ? 15.698 26.615 -17.466 1.00 80.62 657 PHE A CA 1
ATOM 5269 C C . PHE A 1 657 ? 16.370 25.480 -16.682 1.00 80.62 657 PHE A C 1
ATOM 5271 O O . PHE A 1 657 ? 15.841 24.968 -15.691 1.00 80.62 657 PHE A O 1
ATOM 5278 N N . ILE A 1 658 ? 17.583 25.131 -17.098 1.00 78.38 658 ILE A N 1
ATOM 5279 C CA . ILE A 1 658 ? 18.424 24.107 -16.495 1.00 78.38 658 ILE A CA 1
ATOM 5280 C C . ILE A 1 658 ? 19.242 24.713 -15.350 1.00 78.38 658 ILE A C 1
ATOM 5282 O O . ILE A 1 658 ? 20.110 25.564 -15.550 1.00 78.38 658 ILE A O 1
ATOM 5286 N N . ARG A 1 659 ? 18.980 24.252 -14.120 1.00 70.81 659 ARG A N 1
ATOM 5287 C CA . ARG A 1 659 ? 19.601 24.795 -12.895 1.00 70.81 659 ARG A CA 1
ATOM 5288 C C . ARG A 1 659 ? 21.072 24.393 -12.709 1.00 70.81 659 ARG A C 1
ATOM 5290 O O . ARG A 1 659 ? 21.795 25.095 -12.003 1.00 70.81 659 ARG A O 1
ATOM 5297 N N . GLY A 1 660 ? 21.516 23.303 -13.334 1.00 74.25 660 GLY A N 1
ATOM 5298 C CA . GLY A 1 660 ? 22.873 22.756 -13.240 1.00 74.25 660 GLY A CA 1
ATOM 5299 C C . GLY A 1 660 ? 23.127 21.684 -14.309 1.00 74.25 660 GLY A C 1
ATOM 5300 O O . GLY A 1 660 ? 22.171 21.261 -14.952 1.00 74.25 660 GLY A O 1
ATOM 5301 N N . PRO A 1 661 ? 24.378 21.240 -14.512 1.00 81.81 661 PRO A N 1
ATOM 5302 C CA . PRO A 1 661 ? 24.705 20.266 -15.551 1.00 81.81 661 PRO A CA 1
ATOM 5303 C C . PRO A 1 661 ? 23.972 18.931 -15.333 1.00 81.81 661 PRO A C 1
ATOM 5305 O O . PRO A 1 661 ? 24.040 18.342 -14.252 1.00 81.81 661 PRO A O 1
ATOM 5308 N N . HIS A 1 662 ? 23.279 18.443 -16.364 1.00 87.50 662 HIS A N 1
ATOM 5309 C CA . HIS A 1 662 ? 22.569 17.161 -16.350 1.00 87.50 662 HIS A CA 1
ATOM 5310 C C . HIS A 1 662 ? 23.385 16.076 -17.046 1.00 87.50 662 HIS A C 1
ATOM 5312 O O . HIS A 1 662 ? 23.527 16.078 -18.266 1.00 87.50 662 HIS A O 1
ATOM 5318 N N . TYR A 1 663 ? 23.867 15.108 -16.270 1.00 88.88 663 TYR A N 1
ATOM 5319 C CA . TYR A 1 663 ? 24.643 13.963 -16.766 1.00 88.88 663 TYR A CA 1
ATOM 5320 C C . TYR A 1 663 ? 23.791 12.734 -17.099 1.00 88.88 663 TYR A C 1
ATOM 5322 O O . TYR A 1 663 ? 24.286 11.781 -17.688 1.00 88.88 663 TYR A O 1
ATOM 5330 N N . HIS A 1 664 ? 22.524 12.735 -16.694 1.00 90.75 664 HIS A N 1
ATOM 5331 C CA . HIS A 1 664 ? 21.571 11.661 -16.943 1.00 90.75 664 HIS A CA 1
ATOM 5332 C C . HIS A 1 664 ? 20.131 12.214 -16.874 1.00 90.75 664 HIS A C 1
ATOM 5334 O O . HIS A 1 664 ? 19.910 13.284 -16.287 1.00 90.75 664 HIS A O 1
ATOM 5340 N N . PRO A 1 665 ? 19.138 11.506 -17.437 1.00 88.12 665 PRO A N 1
ATOM 5341 C CA . PRO A 1 665 ? 17.727 11.795 -17.212 1.00 88.12 665 PRO A CA 1
ATOM 5342 C C . PRO A 1 665 ? 17.304 11.551 -15.759 1.00 88.12 665 PRO A C 1
ATOM 5344 O O . PRO A 1 665 ? 17.964 10.794 -15.044 1.00 88.12 665 PRO A O 1
ATOM 5347 N N . PRO A 1 666 ? 16.178 12.122 -15.303 1.00 85.94 666 PRO A N 1
ATOM 5348 C CA . PRO A 1 666 ? 15.252 13.000 -16.013 1.00 85.94 666 PRO A CA 1
ATOM 5349 C C . PRO A 1 666 ? 15.637 14.495 -15.962 1.00 85.94 666 PRO A C 1
ATOM 5351 O O . PRO A 1 666 ? 16.172 14.981 -14.960 1.00 85.94 666 PRO A O 1
ATOM 5354 N N . ILE A 1 667 ? 15.284 15.257 -17.009 1.00 81.00 667 ILE A N 1
ATOM 5355 C CA . ILE A 1 667 ? 15.398 16.737 -17.028 1.00 81.00 667 ILE A CA 1
ATOM 5356 C C . ILE A 1 667 ? 14.190 17.439 -16.394 1.00 81.00 667 ILE A C 1
ATOM 5358 O O . ILE A 1 667 ? 14.334 18.504 -15.798 1.00 81.00 667 ILE A O 1
ATOM 5362 N N . HIS A 1 668 ? 13.011 16.822 -16.442 1.00 79.56 668 HIS A N 1
ATOM 5363 C CA . HIS A 1 668 ? 11.797 17.303 -15.787 1.00 79.56 668 HIS A CA 1
ATOM 5364 C C . HIS A 1 668 ? 11.017 16.138 -15.176 1.00 79.56 668 HIS A C 1
ATOM 5366 O O . HIS A 1 668 ? 11.290 14.970 -15.440 1.00 79.56 668 HIS A O 1
ATOM 5372 N N . ARG A 1 669 ? 10.036 16.453 -14.330 1.00 69.56 669 ARG A N 1
ATOM 5373 C CA . ARG A 1 669 ? 9.189 15.432 -13.699 1.00 69.56 669 ARG A CA 1
ATOM 5374 C C . ARG A 1 669 ? 8.357 14.693 -14.753 1.00 69.56 669 ARG A C 1
ATOM 5376 O O . ARG A 1 669 ? 8.014 15.281 -15.773 1.00 69.56 669 ARG A O 1
ATOM 5383 N N . ALA A 1 670 ? 8.030 13.431 -14.483 1.00 66.31 670 ALA A N 1
ATOM 5384 C CA . ALA A 1 670 ? 7.211 12.561 -15.336 1.00 66.31 670 ALA A CA 1
ATOM 5385 C C . ALA A 1 670 ? 7.808 12.146 -16.701 1.00 66.31 670 ALA A C 1
ATOM 5387 O O . ALA A 1 670 ? 7.100 11.529 -17.493 1.00 66.31 670 ALA A O 1
ATOM 5388 N N . CYS A 1 671 ? 9.093 12.409 -16.990 1.00 77.00 671 CYS A N 1
ATOM 5389 C CA . CYS A 1 671 ? 9.723 11.807 -18.172 1.00 77.00 671 CYS A CA 1
ATOM 5390 C C . CYS A 1 671 ? 10.179 10.365 -17.890 1.00 77.00 671 CYS A C 1
ATOM 5392 O O . CYS A 1 671 ? 10.665 10.070 -16.797 1.00 77.00 671 CYS A O 1
ATOM 5394 N N . GLN A 1 672 ? 10.074 9.492 -18.893 1.00 81.69 672 GLN A N 1
ATOM 5395 C CA . GLN A 1 672 ? 10.487 8.081 -18.822 1.00 81.69 672 GLN A CA 1
ATOM 5396 C C . GLN A 1 672 ? 11.846 7.836 -19.503 1.00 81.69 672 GLN A C 1
ATOM 5398 O O . GLN A 1 672 ? 12.174 6.718 -19.885 1.00 81.69 672 GLN A O 1
ATOM 5403 N N . CYS A 1 673 ? 12.629 8.895 -19.702 1.00 89.88 673 CYS A N 1
ATOM 5404 C CA . CYS A 1 673 ? 13.918 8.822 -20.377 1.00 89.88 673 CYS A CA 1
ATOM 5405 C C . CYS A 1 673 ? 14.960 8.090 -19.524 1.00 89.88 673 CYS A C 1
ATOM 5407 O O . CYS A 1 673 ? 14.976 8.228 -18.300 1.00 89.88 673 CYS A O 1
ATOM 5409 N N . MET A 1 674 ? 15.871 7.376 -20.179 1.00 92.69 674 MET A N 1
ATOM 5410 C CA . MET A 1 674 ? 16.976 6.652 -19.549 1.00 92.69 674 MET A CA 1
ATOM 5411 C C . MET A 1 674 ? 18.278 6.869 -20.323 1.00 92.69 674 MET A C 1
ATOM 5413 O O . MET A 1 674 ? 18.285 7.464 -21.399 1.00 92.69 674 MET A O 1
ATOM 5417 N N . VAL A 1 675 ? 19.391 6.415 -19.753 1.00 93.88 675 VAL A N 1
ATOM 5418 C CA . VAL A 1 675 ? 20.659 6.298 -20.482 1.00 93.88 675 VAL A CA 1
ATOM 5419 C C . VAL A 1 675 ? 20.908 4.843 -20.853 1.00 93.88 675 VAL A C 1
ATOM 5421 O O . VAL A 1 675 ? 20.542 3.956 -20.082 1.00 93.88 675 VAL A O 1
ATOM 5424 N N . ARG A 1 676 ? 21.561 4.609 -21.992 1.00 94.50 676 ARG A N 1
ATOM 5425 C CA . ARG A 1 676 ? 22.206 3.334 -22.338 1.00 94.50 676 ARG A CA 1
ATOM 5426 C C . ARG A 1 676 ? 23.700 3.540 -22.595 1.00 94.50 676 ARG A C 1
ATOM 5428 O O . ARG A 1 676 ? 24.140 4.675 -22.799 1.00 94.50 676 ARG A O 1
ATOM 5435 N N . ALA A 1 677 ? 24.469 2.455 -22.555 1.00 92.62 677 ALA A N 1
ATOM 5436 C CA . ALA A 1 677 ? 25.868 2.467 -22.972 1.00 92.62 677 ALA A CA 1
ATOM 5437 C C . ALA A 1 677 ? 25.964 2.690 -24.493 1.00 92.62 677 ALA A C 1
ATOM 5439 O O . ALA A 1 677 ? 25.076 2.258 -25.234 1.00 92.62 677 ALA A O 1
ATOM 5440 N N . GLY A 1 678 ? 27.013 3.384 -24.941 1.00 87.12 678 GLY A N 1
ATOM 5441 C CA . GLY A 1 678 ? 27.258 3.670 -26.360 1.00 87.12 678 GLY A CA 1
ATOM 5442 C C . GLY A 1 678 ? 28.721 3.687 -26.738 1.00 87.12 678 GLY A C 1
ATOM 5443 O O . GLY A 1 678 ? 29.536 3.144 -25.959 1.00 87.12 678 GLY A O 1
#

Foldseek 3Di:
DVLVVLLVLLVLADDLVRLCVVQVADSVLSVCLVVVHPDDCPPPRSRDDPVSSVVSVVSVVSHDYLVNVCVVVQADSVVSVCSSVVPDPDPPDDTDRDDDDDDDDDDDDDDDRDPPVVVVCVVVVQDDDLAPGADDQCLQVDDLLSLLQVLQVQCQPAWDADLQQKIKGKGLHPRRQVRNVVSCVLNQQDKDDKDKDWDWDQDPVRDIDIGIMIMMMRGFLVSSVSSAYPDPVSNVSSVSNDGPPDDPPRPPNPADPPDDCPPPTDGDDPDDDDDPDDDDDDFDADDPRQWDADPNDIDGGDCVLVVLVCCCVVPVVVVQVVVFVVCCVPVDDPVCVVVVDGDHDDCVVSNPDDPPVVVVVCVVCLQCQNDFQQNNCVVVVHDGDPPRRDGDYDDDDDDPPPVPPPPDDDDDDDDDDDDDPDDDDPPPDDDDDDDPLLCLCVQLLVLLVVLLVVQLVLLLVLLVVVLVVLLVLCVVQPVVVHVVVSLVVLVCCLPPPSLVVQCVRNVVSQVVSLLSLLCSLCVSVPHHRDDDPQLVVQSVVVSSVLSNVVSVVVSCVLVVLVVPPPDPPSVVSVVVVSVCCSVPVSSQVSQVSSFVSSQSSSLSSCVVVVFFKKQKDFDDPDADPQSVVRHRPMDTSPAASDAAAWDDDPPRPDIDGQHGGHSFDDSDGPTSMGIHGD